Protein AF-A0A953QKR7-F1 (afdb_monomer_lite)

Radius of gyration: 23.31 Å; chains: 1; bounding box: 95×57×57 Å

Secondary structure (DSSP, 8-state):
-HHHHHHHHHHHHHHHHHTTS-PPPP--PPP-----B--HHHHHHHHTTS--HHHHHHHHHHIIIIIEE--HHHHTSTTT---PPPTTPPPPP--STTSHHHHHHHHHHHTT----HHHHHHHHHHHHH-TTT--TTHHHHHHHHHTTTT-GGG-SEEEEEEEEEGGG-EEETTEEE--EEEEEEEEPPPSSS--SSSEEEEEEEE---EEHHHHHHHHHHHHGGG-TTS-SS--SSHHHHHHHHHHHHHTT-SEEEEEEEEE--SSS-EEEEEEEEEETTEEEEEPPTT-B-STTTTSEE-TTSHHHHHHHHHHHHHHTT-----GGGB-SEEEEETTT---EE-GGG-TTS-HHHHHHHHHHHSHHHHTTTTTT-SS-SB-PPPTTSPPPB-HHHHSS-SSS-PPPPTT--EEE-----TTSSSPPPPEEE-HHHHHHHHHHHHHHPPTTS--HHHHHHHHS----

Structure (mmCIF, N/CA/C/O backbone):
data_AF-A0A953QKR7-F1
#
_entry.id   AF-A0A953QKR7-F1
#
loop_
_atom_site.group_PDB
_atom_site.id
_atom_site.type_symbol
_atom_site.label_atom_id
_atom_site.label_alt_id
_atom_site.label_comp_id
_atom_site.label_asym_id
_atom_site.label_entity_id
_atom_site.label_seq_id
_atom_site.pdbx_PDB_ins_code
_atom_site.Cartn_x
_atom_site.Cartn_y
_atom_site.Cartn_z
_atom_site.occupancy
_atom_site.B_iso_or_equiv
_atom_site.auth_seq_id
_atom_site.auth_comp_id
_atom_site.auth_asym_id
_atom_site.auth_atom_id
_atom_site.pdbx_PDB_model_num
ATOM 1 N N . MET A 1 1 ? -68.545 -4.342 -9.159 1.00 51.69 1 MET A N 1
ATOM 2 C CA . MET A 1 1 ? -67.654 -3.192 -8.859 1.00 51.69 1 MET A CA 1
ATOM 3 C C . MET A 1 1 ? -66.704 -3.392 -7.671 1.00 51.69 1 MET A C 1
ATOM 5 O O . MET A 1 1 ? -65.602 -2.875 -7.743 1.00 51.69 1 MET A O 1
ATOM 9 N N . ARG A 1 2 ? -67.043 -4.150 -6.612 1.00 44.84 2 ARG A N 1
ATOM 10 C CA . ARG A 1 2 ? -66.143 -4.339 -5.446 1.00 44.84 2 ARG A CA 1
ATOM 11 C C . ARG A 1 2 ? -64.956 -5.299 -5.656 1.00 44.84 2 ARG A C 1
ATOM 13 O O . ARG A 1 2 ? -63.953 -5.156 -4.975 1.00 44.84 2 ARG A O 1
ATOM 20 N N . ILE A 1 3 ? -65.028 -6.218 -6.621 1.00 49.59 3 ILE A N 1
ATOM 21 C CA . ILE A 1 3 ? -63.953 -7.199 -6.886 1.00 49.59 3 ILE A CA 1
ATOM 22 C C . ILE A 1 3 ? -62.787 -6.576 -7.681 1.00 49.59 3 ILE A C 1
ATOM 24 O O . ILE A 1 3 ? -61.635 -6.935 -7.470 1.00 49.59 3 ILE A O 1
ATOM 28 N N . PHE A 1 4 ? -63.055 -5.568 -8.518 1.00 45.16 4 PHE A N 1
ATOM 29 C CA . PHE A 1 4 ? -62.024 -4.906 -9.332 1.00 45.16 4 PHE A CA 1
ATOM 30 C C . PHE A 1 4 ? -61.055 -4.039 -8.506 1.00 45.16 4 PHE A C 1
ATOM 32 O O . PHE A 1 4 ? -59.880 -3.938 -8.843 1.00 45.16 4 PHE A O 1
ATOM 39 N N . PHE A 1 5 ? -61.514 -3.465 -7.389 1.00 45.94 5 PHE A N 1
ATOM 40 C CA . PHE A 1 5 ? -60.669 -2.639 -6.517 1.00 45.94 5 PHE A CA 1
ATOM 41 C C . PHE A 1 5 ? -59.712 -3.457 -5.639 1.00 45.94 5 PHE A C 1
ATOM 43 O O . PHE A 1 5 ? -58.612 -2.997 -5.346 1.00 45.94 5 PHE A O 1
ATOM 50 N N . VAL A 1 6 ? -60.084 -4.685 -5.264 1.00 51.34 6 VAL A N 1
ATOM 51 C CA . VAL A 1 6 ? -59.225 -5.558 -4.444 1.00 51.34 6 VAL A CA 1
ATOM 52 C C . VAL A 1 6 ? -58.061 -6.118 -5.268 1.00 51.34 6 VAL A C 1
ATOM 54 O O . VAL A 1 6 ? -56.939 -6.202 -4.774 1.00 51.34 6 VAL A O 1
ATOM 57 N N . VAL A 1 7 ? -58.291 -6.418 -6.551 1.00 53.34 7 VAL A N 1
ATOM 58 C CA . VAL A 1 7 ? -57.242 -6.915 -7.457 1.00 53.34 7 VAL A CA 1
ATOM 59 C C . VAL A 1 7 ? -56.231 -5.814 -7.808 1.00 53.34 7 VAL A C 1
ATOM 61 O O . VAL A 1 7 ? -55.032 -6.085 -7.834 1.00 53.34 7 VAL A O 1
ATOM 64 N N . LEU A 1 8 ? -56.670 -4.559 -7.982 1.00 48.16 8 LEU A N 1
ATOM 65 C CA . LEU A 1 8 ? -55.748 -3.439 -8.220 1.00 48.16 8 LEU A CA 1
ATOM 66 C C . LEU A 1 8 ? -54.900 -3.088 -6.983 1.00 48.16 8 LEU A C 1
ATOM 68 O O . LEU A 1 8 ? -53.720 -2.773 -7.123 1.00 48.16 8 LEU A O 1
ATOM 72 N N . ALA A 1 9 ? -55.471 -3.178 -5.777 1.00 48.22 9 ALA A N 1
ATOM 73 C CA . ALA A 1 9 ? -54.743 -2.902 -4.536 1.00 48.22 9 ALA A CA 1
ATOM 74 C C . ALA A 1 9 ? -53.672 -3.969 -4.232 1.00 48.22 9 ALA A C 1
ATOM 76 O O . ALA A 1 9 ? -52.574 -3.632 -3.790 1.00 48.22 9 ALA A O 1
ATOM 77 N N . LEU A 1 10 ? -53.948 -5.244 -4.534 1.00 45.34 10 LEU A N 1
ATOM 78 C CA . LEU A 1 10 ? -52.972 -6.330 -4.386 1.00 45.34 10 LEU A CA 1
ATOM 79 C C . LEU A 1 10 ? -51.870 -6.281 -5.456 1.00 45.34 10 LEU A C 1
ATOM 81 O O . LEU A 1 10 ? -50.712 -6.555 -5.145 1.00 45.34 10 LEU A O 1
ATOM 85 N N . ALA A 1 11 ? -52.185 -5.855 -6.684 1.00 46.41 11 ALA A N 1
ATOM 86 C CA . ALA A 1 11 ? -51.182 -5.645 -7.730 1.00 46.41 11 ALA A CA 1
ATOM 87 C C . ALA A 1 11 ? -50.251 -4.455 -7.419 1.00 46.41 11 ALA A C 1
ATOM 89 O O . ALA A 1 11 ? -49.042 -4.553 -7.619 1.00 46.41 11 ALA A O 1
ATOM 90 N N . ALA A 1 12 ? -50.778 -3.362 -6.854 1.00 45.50 12 ALA A N 1
ATOM 91 C CA . ALA A 1 12 ? -49.968 -2.216 -6.433 1.00 45.50 12 ALA A CA 1
ATOM 92 C C . ALA A 1 12 ? -49.053 -2.548 -5.236 1.00 45.50 12 ALA A C 1
ATOM 94 O O . ALA A 1 12 ? -47.900 -2.119 -5.208 1.00 45.50 12 ALA A O 1
ATOM 95 N N . ALA A 1 13 ? -49.521 -3.370 -4.288 1.00 43.06 13 ALA A N 1
ATOM 96 C CA . ALA A 1 13 ? -48.707 -3.851 -3.171 1.00 43.06 13 ALA A CA 1
ATOM 97 C C . ALA A 1 13 ? -47.619 -4.850 -3.613 1.00 43.06 13 ALA A C 1
ATOM 99 O O . ALA A 1 13 ? -46.514 -4.829 -3.073 1.00 43.06 13 ALA A O 1
ATOM 100 N N . ALA A 1 14 ? -47.884 -5.675 -4.632 1.00 40.94 14 ALA A N 1
ATOM 101 C CA . ALA A 1 14 ? -46.885 -6.575 -5.210 1.00 40.94 14 ALA A CA 1
ATOM 102 C C . ALA A 1 14 ? -45.805 -5.815 -6.005 1.00 40.94 14 ALA A C 1
ATOM 104 O O . ALA A 1 14 ? -44.626 -6.140 -5.898 1.00 40.94 14 ALA A O 1
ATOM 105 N N . ILE A 1 15 ? -46.169 -4.753 -6.733 1.00 42.50 15 ILE A N 1
ATOM 106 C CA . ILE A 1 15 ? -45.205 -3.912 -7.465 1.00 42.50 15 ILE A CA 1
ATOM 107 C C . ILE A 1 15 ? -44.369 -3.055 -6.495 1.00 42.50 15 ILE A C 1
ATOM 109 O O . ILE A 1 15 ? -43.158 -2.928 -6.678 1.00 42.50 15 ILE A O 1
ATOM 113 N N . ALA A 1 16 ? -44.966 -2.548 -5.410 1.00 38.84 16 ALA A N 1
ATOM 114 C CA . ALA A 1 16 ? -44.237 -1.837 -4.356 1.00 38.84 16 ALA A CA 1
ATOM 115 C C . ALA A 1 16 ? -43.330 -2.768 -3.522 1.00 38.84 16 ALA A C 1
ATOM 117 O O . ALA A 1 16 ? -42.232 -2.370 -3.137 1.00 38.84 16 ALA A O 1
ATOM 118 N N . GLY A 1 17 ? -43.747 -4.019 -3.289 1.00 32.34 17 GLY A N 1
ATOM 119 C CA . GLY A 1 17 ? -42.953 -5.034 -2.587 1.00 32.34 17 GLY A CA 1
ATOM 120 C C . GLY A 1 17 ? -41.766 -5.560 -3.401 1.00 32.34 17 GLY A C 1
ATOM 121 O O . GLY A 1 17 ? -40.717 -5.854 -2.832 1.00 32.34 17 GLY A O 1
ATOM 122 N N . VAL A 1 18 ? -41.887 -5.609 -4.733 1.00 35.78 18 VAL A N 1
ATOM 123 C CA . VAL A 1 18 ? -40.795 -6.020 -5.635 1.00 35.78 18 VAL A CA 1
ATOM 124 C C . VAL A 1 18 ? -39.787 -4.885 -5.874 1.00 35.78 18 VAL A C 1
ATOM 126 O O . VAL A 1 18 ? -38.605 -5.158 -6.054 1.00 35.78 18 VAL A O 1
ATOM 129 N N . MET A 1 19 ? -40.186 -3.612 -5.764 1.00 33.66 19 MET A N 1
ATOM 130 C CA . MET A 1 19 ? -39.244 -2.476 -5.796 1.00 33.66 19 MET A CA 1
ATOM 131 C C . MET A 1 19 ? -38.481 -2.245 -4.477 1.00 33.66 19 MET A C 1
ATOM 133 O O . MET A 1 19 ? -37.577 -1.409 -4.431 1.00 33.66 19 MET A O 1
ATOM 137 N N . TRP A 1 20 ? -38.790 -2.999 -3.416 1.00 32.94 20 TRP A N 1
ATOM 138 C CA . TRP A 1 20 ? -38.079 -2.949 -2.131 1.00 32.94 20 TRP A CA 1
ATOM 139 C C . TRP A 1 20 ? -37.210 -4.187 -1.860 1.00 32.94 20 TRP A C 1
ATOM 141 O O . TRP A 1 20 ? -36.801 -4.433 -0.727 1.00 32.94 20 TRP A O 1
ATOM 151 N N . MET A 1 21 ? -36.877 -4.962 -2.895 1.00 40.12 21 MET A N 1
ATOM 152 C CA . MET A 1 21 ? -35.859 -6.008 -2.812 1.00 40.12 21 MET A CA 1
ATOM 153 C C . MET A 1 21 ? -34.844 -5.834 -3.940 1.00 40.12 21 MET A C 1
ATOM 155 O O . MET A 1 21 ? -35.198 -5.711 -5.104 1.00 40.12 21 MET A O 1
ATOM 159 N N . ALA A 1 22 ? -33.570 -5.812 -3.544 1.00 33.41 22 ALA A N 1
ATOM 160 C CA . ALA A 1 22 ? -32.392 -5.531 -4.361 1.00 33.41 22 ALA A CA 1
ATOM 161 C C . ALA A 1 22 ? -32.224 -4.065 -4.808 1.00 33.41 22 ALA A C 1
ATOM 163 O O . ALA A 1 22 ? -32.032 -3.768 -5.984 1.00 33.41 22 ALA A O 1
ATOM 164 N N . ARG A 1 23 ? -32.072 -3.145 -3.839 1.00 30.03 23 ARG A N 1
ATOM 165 C CA . ARG A 1 23 ? -30.965 -2.189 -4.028 1.00 30.03 23 ARG A CA 1
ATOM 166 C C . ARG A 1 23 ? -29.711 -3.051 -4.190 1.00 30.03 23 ARG A C 1
ATOM 168 O O . ARG A 1 23 ? -29.494 -3.891 -3.308 1.00 30.03 23 ARG A O 1
ATOM 175 N N . PRO A 1 24 ? -28.916 -2.913 -5.266 1.00 27.77 24 PRO A N 1
ATOM 176 C CA . PRO A 1 24 ? -27.602 -3.523 -5.270 1.00 27.77 24 PRO A CA 1
ATOM 177 C C . PRO A 1 24 ? -26.937 -3.047 -3.984 1.00 27.77 24 PRO A C 1
ATOM 179 O O . PRO A 1 24 ? -26.837 -1.842 -3.739 1.00 27.77 24 PRO A O 1
ATOM 182 N N . ARG A 1 25 ? -26.585 -3.990 -3.100 1.00 31.00 25 ARG A N 1
ATOM 183 C CA . ARG A 1 25 ? -25.637 -3.663 -2.039 1.00 31.00 25 ARG A CA 1
ATOM 184 C C . ARG A 1 25 ? -24.468 -3.022 -2.785 1.00 31.00 25 ARG A C 1
ATOM 186 O O . ARG A 1 25 ? -24.055 -3.628 -3.781 1.00 31.00 25 ARG A O 1
ATOM 193 N N . PRO A 1 26 ? -23.993 -1.825 -2.391 1.00 29.59 26 PRO A N 1
ATOM 194 C CA . PRO A 1 26 ? -22.745 -1.335 -2.943 1.00 29.59 26 PRO A CA 1
ATOM 195 C C . PRO A 1 26 ? -21.786 -2.511 -2.844 1.00 29.59 26 PRO A C 1
ATOM 197 O O . PRO A 1 26 ? -21.700 -3.151 -1.789 1.00 29.59 26 PRO A O 1
ATOM 200 N N . SER A 1 27 ? -21.205 -2.909 -3.972 1.00 32.22 27 SER A N 1
ATOM 201 C CA . SER A 1 27 ? -20.118 -3.863 -3.931 1.00 32.22 27 SER A CA 1
ATOM 202 C C . SER A 1 27 ? -19.060 -3.166 -3.095 1.00 32.22 27 SER A C 1
ATOM 204 O O . SER A 1 27 ? -18.390 -2.274 -3.605 1.00 32.22 27 SER A O 1
ATOM 206 N N . PHE A 1 28 ? -18.990 -3.496 -1.805 1.00 37.06 28 PHE A N 1
ATOM 207 C CA . PHE A 1 28 ? -17.909 -3.079 -0.931 1.00 37.06 28 PHE A CA 1
ATOM 208 C C . PHE A 1 28 ? -16.676 -3.791 -1.472 1.00 37.06 28 PHE A C 1
ATOM 210 O O . PHE A 1 28 ? -16.323 -4.894 -1.051 1.00 37.06 28 PHE A O 1
ATOM 217 N N . GLY A 1 29 ? -16.118 -3.209 -2.532 1.00 32.16 29 GLY A N 1
ATOM 218 C CA . GLY A 1 29 ? -14.827 -3.575 -3.054 1.00 32.16 29 GLY A CA 1
ATOM 219 C C . GLY A 1 29 ? -13.833 -3.366 -1.924 1.00 32.16 29 GLY A C 1
ATOM 220 O O . GLY A 1 29 ? -14.013 -2.485 -1.088 1.00 32.16 29 GLY A O 1
ATOM 221 N N . PRO A 1 30 ? -12.816 -4.209 -1.812 1.00 38.25 30 PRO A N 1
ATOM 222 C CA . PRO A 1 30 ? -11.883 -4.057 -0.722 1.00 38.25 30 PRO A CA 1
ATOM 223 C C . PRO A 1 30 ? -11.092 -2.760 -0.917 1.00 38.25 30 PRO A C 1
ATOM 225 O O . PRO A 1 30 ? -10.479 -2.554 -1.969 1.00 38.25 30 PRO A O 1
ATOM 228 N N . HIS A 1 31 ? -11.192 -1.881 0.082 1.00 45.19 31 HIS A N 1
ATOM 229 C CA . HIS A 1 31 ? -10.749 -0.503 -0.029 1.00 45.19 31 HIS A CA 1
ATOM 230 C C . HIS A 1 31 ? -9.358 -0.252 0.567 1.00 45.19 31 HIS A C 1
ATOM 232 O O . HIS A 1 31 ? -8.997 -0.852 1.568 1.00 45.19 31 HIS A O 1
ATOM 238 N N . PHE A 1 32 ? -8.627 0.732 0.038 1.00 40.94 32 PHE A N 1
ATOM 239 C CA . PHE A 1 32 ? -7.340 1.244 0.516 1.00 40.94 32 PHE A CA 1
ATOM 240 C C . PHE A 1 32 ? -7.503 2.108 1.771 1.00 40.94 32 PHE A C 1
ATOM 242 O O . PHE A 1 32 ? -7.879 3.270 1.684 1.00 40.94 32 PHE A O 1
ATOM 249 N N . LEU A 1 33 ? -7.294 1.526 2.945 1.00 55.22 33 LEU A N 1
ATOM 250 C CA . LEU A 1 33 ? -7.474 2.127 4.265 1.00 55.22 33 LEU A CA 1
ATOM 251 C C . LEU A 1 33 ? -6.110 2.545 4.814 1.00 55.22 33 LEU A C 1
ATOM 253 O O . LEU A 1 33 ? -5.248 1.696 5.068 1.00 55.22 33 LEU A O 1
ATOM 257 N N . ASN A 1 34 ? -5.936 3.830 5.091 1.00 54.72 34 ASN A N 1
ATOM 258 C CA . ASN A 1 34 ? -4.813 4.308 5.885 1.00 54.72 34 ASN A CA 1
ATOM 259 C C . ASN A 1 34 ? -5.296 4.560 7.304 1.00 54.72 34 ASN A C 1
ATOM 261 O O . ASN A 1 34 ? -6.230 5.323 7.558 1.00 54.72 34 ASN A O 1
ATOM 265 N N . ARG A 1 35 ? -4.675 3.846 8.235 1.00 69.56 35 ARG A N 1
ATOM 266 C CA . ARG A 1 35 ? -5.025 3.826 9.649 1.00 69.56 35 ARG A CA 1
ATOM 267 C C . ARG A 1 35 ? -3.705 3.883 10.382 1.00 69.56 35 ARG A C 1
ATOM 269 O O . ARG A 1 35 ? -2.834 3.083 10.081 1.00 69.56 35 ARG A O 1
ATOM 276 N N . ALA A 1 36 ? -3.524 4.842 11.269 1.00 57.56 36 ALA A N 1
ATOM 277 C CA . ALA A 1 36 ? -2.177 5.155 11.748 1.00 57.56 36 ALA A CA 1
ATOM 278 C C . ALA A 1 36 ? -2.116 5.564 13.207 1.00 57.56 36 ALA A C 1
ATOM 280 O O . ALA A 1 36 ? -1.048 5.539 13.813 1.00 57.56 36 ALA A O 1
ATOM 281 N N . THR A 1 37 ? -3.263 5.951 13.759 1.00 58.91 37 THR A N 1
ATOM 282 C CA . THR A 1 37 ? -3.345 6.415 15.127 1.00 58.91 37 THR A CA 1
ATOM 283 C C . THR A 1 37 ? -3.514 5.227 16.057 1.00 58.91 37 THR A C 1
ATOM 285 O O . THR A 1 37 ? -4.364 4.355 15.862 1.00 58.91 37 THR A O 1
ATOM 288 N N . VAL A 1 38 ? -2.696 5.221 17.099 1.00 54.09 38 VAL A N 1
ATOM 289 C CA . VAL A 1 38 ? -2.944 4.470 18.324 1.00 54.09 38 VAL A CA 1
ATOM 290 C C . VAL A 1 38 ? -3.056 5.536 19.410 1.00 54.09 38 VAL A C 1
ATOM 292 O O . VAL A 1 38 ? -2.034 5.975 19.933 1.00 54.09 38 VAL A O 1
ATOM 295 N N . PRO A 1 39 ? -4.260 6.056 19.705 1.00 50.94 39 PRO A N 1
ATOM 296 C CA . PRO A 1 39 ? -4.404 7.068 20.737 1.00 50.94 39 PRO A CA 1
ATOM 297 C C . PRO A 1 39 ? -3.933 6.486 22.077 1.00 50.94 39 PRO A C 1
ATOM 299 O O . PRO A 1 39 ? -4.443 5.432 22.487 1.00 50.94 39 PRO A O 1
ATOM 302 N N . PRO A 1 40 ? -3.023 7.161 22.801 1.00 43.16 40 PRO A N 1
ATOM 303 C CA . PRO A 1 40 ? -2.523 6.691 24.095 1.00 43.16 40 PRO A CA 1
ATOM 304 C C . PRO A 1 40 ? -3.644 6.380 25.105 1.00 43.16 40 PRO A C 1
ATOM 306 O O . PRO A 1 40 ? -3.513 5.484 25.936 1.00 43.16 40 PRO A O 1
ATOM 309 N N . GLY A 1 41 ? -4.785 7.074 25.004 1.00 47.75 41 GLY A N 1
ATOM 310 C CA . GLY A 1 41 ? -5.951 6.874 25.868 1.00 47.75 41 GLY A CA 1
ATOM 311 C C . GLY A 1 41 ? -6.772 5.607 25.592 1.00 47.75 41 GLY A C 1
ATOM 312 O O . GLY A 1 41 ? -7.470 5.152 26.494 1.00 47.75 41 GLY A O 1
ATOM 313 N N . ARG A 1 42 ? -6.695 4.995 24.397 1.00 52.25 42 ARG A N 1
ATOM 314 C CA . ARG A 1 42 ? -7.520 3.819 24.029 1.00 52.25 42 ARG A CA 1
ATOM 315 C C . ARG A 1 42 ? -6.782 2.486 23.994 1.00 52.25 42 ARG A C 1
ATOM 317 O O . ARG A 1 42 ? -7.451 1.460 24.125 1.00 52.25 42 ARG A O 1
ATOM 324 N N . LEU A 1 43 ? -5.444 2.470 23.965 1.00 53.00 43 LEU A N 1
ATOM 325 C CA . LEU A 1 43 ? -4.693 1.283 24.414 1.00 53.00 43 LEU A CA 1
ATOM 326 C C . LEU A 1 43 ? -5.149 0.855 25.815 1.00 53.00 43 LEU A C 1
ATOM 328 O O . LEU A 1 43 ? -5.242 -0.335 26.096 1.00 53.00 43 LEU A O 1
ATOM 332 N N . ARG A 1 44 ? -5.553 1.822 26.654 1.00 50.84 44 ARG A N 1
ATOM 333 C CA . ARG A 1 44 ? -6.142 1.569 27.974 1.00 50.84 44 ARG A CA 1
ATOM 334 C C . ARG A 1 44 ? -7.397 0.696 27.936 1.00 50.84 44 ARG A C 1
ATOM 336 O O . ARG A 1 44 ? -7.564 -0.136 28.819 1.00 50.84 44 ARG A O 1
ATOM 343 N N . PHE A 1 45 ? -8.248 0.846 26.917 1.00 52.38 45 PHE A N 1
ATOM 344 C CA . PHE A 1 45 ? -9.507 0.099 26.811 1.00 52.38 45 PHE A CA 1
ATOM 345 C C . PHE A 1 45 ? -9.301 -1.359 26.382 1.00 52.38 45 PHE A C 1
ATOM 347 O O . PHE A 1 45 ? -10.053 -2.229 26.809 1.00 52.38 45 PHE A O 1
ATOM 354 N N . LEU A 1 46 ? -8.292 -1.634 25.549 1.00 57.91 46 LEU A N 1
ATOM 355 C CA . LEU A 1 46 ? -8.026 -2.989 25.047 1.00 57.91 46 LEU A CA 1
ATOM 356 C C . LEU A 1 46 ? -6.982 -3.749 25.870 1.00 57.91 46 LEU A C 1
ATOM 358 O O . LEU A 1 46 ? -7.107 -4.960 26.018 1.00 57.91 46 LEU A O 1
ATOM 362 N N . PHE A 1 47 ? -5.973 -3.057 26.405 1.00 62.53 47 PHE A N 1
ATOM 363 C CA . PHE A 1 47 ? -4.774 -3.676 26.983 1.00 62.53 47 PHE A CA 1
ATOM 364 C C . PHE A 1 47 ? -4.372 -3.104 28.352 1.00 62.53 47 PHE A C 1
ATOM 366 O O . PHE A 1 47 ? -3.222 -3.220 28.755 1.00 62.53 47 PHE A O 1
ATOM 373 N N . GLN A 1 48 ? -5.307 -2.497 29.097 1.00 54.75 48 GLN A N 1
ATOM 374 C CA . GLN A 1 48 ? -5.082 -2.096 30.499 1.00 54.75 48 GLN A CA 1
ATOM 375 C C . GLN A 1 48 ? -3.839 -1.204 30.702 1.00 54.75 48 GLN A C 1
ATOM 377 O O . GLN A 1 48 ? -3.039 -1.394 31.608 1.00 54.75 48 GLN A O 1
ATOM 382 N N . GLU A 1 49 ? -3.716 -0.192 29.845 1.00 57.78 49 GLU A N 1
ATOM 383 C CA . GLU A 1 49 ? -2.752 0.919 29.913 1.00 57.78 49 GLU A CA 1
ATOM 384 C C . GLU A 1 49 ? -1.346 0.684 29.363 1.00 57.78 49 GLU A C 1
ATOM 386 O O . GLU A 1 49 ? -0.610 1.661 29.218 1.00 57.78 49 GLU A O 1
ATOM 391 N N . LYS A 1 50 ? -0.996 -0.536 28.942 1.00 70.88 50 LYS A N 1
ATOM 392 C CA . LYS A 1 50 ? 0.269 -0.787 28.238 1.00 70.88 50 LYS A CA 1
ATOM 393 C C . LYS A 1 50 ? 0.095 -1.663 27.001 1.00 70.88 50 LYS A C 1
ATOM 395 O O . LYS A 1 50 ? -0.837 -2.452 26.905 1.00 70.88 50 LYS A O 1
ATOM 400 N N . THR A 1 51 ? 1.001 -1.510 26.040 1.00 77.75 51 THR A N 1
ATOM 401 C CA . THR A 1 51 ? 1.183 -2.480 24.953 1.00 77.75 51 THR A CA 1
ATOM 402 C C . THR A 1 51 ? 1.456 -3.865 25.566 1.00 77.75 51 THR A C 1
ATOM 404 O O . THR A 1 51 ? 2.209 -3.917 26.540 1.00 77.75 51 THR A O 1
ATOM 407 N N . PRO A 1 52 ? 0.871 -4.967 25.047 1.00 86.50 52 PRO A N 1
ATOM 408 C CA . PRO A 1 52 ? 1.220 -6.317 25.493 1.00 86.50 52 PRO A CA 1
ATOM 409 C C . PRO A 1 52 ? 2.730 -6.544 25.420 1.00 86.50 52 PRO A C 1
ATOM 411 O O . PRO A 1 52 ? 3.352 -6.122 24.445 1.00 86.50 52 PRO A O 1
ATOM 414 N N . ASP A 1 53 ? 3.310 -7.198 26.426 1.00 86.62 53 ASP A N 1
ATOM 415 C CA . ASP A 1 53 ? 4.766 -7.369 26.514 1.00 86.62 53 ASP A CA 1
ATOM 416 C C . ASP A 1 53 ? 5.291 -8.157 25.298 1.00 86.62 53 ASP A C 1
ATOM 418 O O . ASP A 1 53 ? 6.296 -7.779 24.706 1.00 86.62 53 ASP A O 1
ATOM 422 N N . GLU A 1 54 ? 4.528 -9.141 24.804 1.00 87.75 54 GLU A N 1
ATOM 423 C CA . GLU A 1 54 ? 4.872 -9.893 23.589 1.00 87.75 54 GLU A CA 1
ATOM 424 C C . GLU A 1 54 ? 4.945 -8.998 22.348 1.00 87.75 54 GLU A C 1
ATOM 426 O O . GLU A 1 54 ? 5.785 -9.196 21.476 1.00 87.75 54 GLU A O 1
ATOM 431 N N . VAL A 1 55 ? 4.069 -7.994 22.264 1.00 89.06 55 VAL A N 1
ATOM 432 C CA . VAL A 1 55 ? 4.091 -7.026 21.165 1.00 89.06 55 VAL A CA 1
ATOM 433 C C . VAL A 1 55 ? 5.255 -6.064 21.349 1.00 89.06 55 VAL A C 1
ATOM 435 O O . VAL A 1 55 ? 5.959 -5.793 20.381 1.00 89.06 55 VAL A O 1
ATOM 438 N N . ALA A 1 56 ? 5.453 -5.548 22.563 1.00 85.69 56 ALA A N 1
ATOM 439 C CA . ALA A 1 56 ? 6.472 -4.555 22.872 1.00 85.69 56 ALA A CA 1
ATOM 440 C C . ALA A 1 56 ? 7.900 -5.086 22.666 1.00 85.69 56 ALA A C 1
ATOM 442 O O . ALA A 1 56 ? 8.738 -4.360 22.129 1.00 85.69 56 ALA A O 1
ATOM 443 N N . ASP A 1 57 ? 8.151 -6.337 23.051 1.00 88.19 57 ASP A N 1
ATOM 444 C CA . ASP A 1 57 ? 9.476 -6.959 23.001 1.00 88.19 57 ASP A CA 1
ATOM 445 C C . ASP A 1 57 ? 9.860 -7.404 21.579 1.00 88.19 57 ASP A C 1
ATOM 447 O O . ASP A 1 57 ? 11.033 -7.365 21.207 1.00 88.19 57 ASP A O 1
ATOM 451 N N . ASP A 1 58 ? 8.875 -7.779 20.757 1.00 90.75 58 ASP A N 1
ATOM 452 C CA . ASP A 1 58 ? 9.089 -8.378 19.432 1.00 90.75 58 ASP A CA 1
ATOM 453 C C . ASP A 1 58 ? 8.735 -7.431 18.266 1.00 90.75 58 ASP A C 1
ATOM 455 O O . ASP A 1 58 ? 8.891 -7.775 17.095 1.00 90.75 58 ASP A O 1
ATOM 459 N N . HIS A 1 59 ? 8.267 -6.205 18.541 1.00 91.25 59 HIS A N 1
ATOM 460 C CA . HIS A 1 59 ? 7.695 -5.329 17.511 1.00 91.25 59 HIS A CA 1
ATOM 461 C C . HIS A 1 59 ? 8.606 -5.096 16.301 1.00 91.25 59 HIS A C 1
ATOM 463 O O . HIS A 1 59 ? 8.134 -5.143 15.159 1.00 91.25 59 HIS A O 1
ATOM 469 N N . ALA A 1 60 ? 9.895 -4.847 16.530 1.00 90.75 60 ALA A N 1
ATOM 470 C CA . ALA A 1 60 ? 10.838 -4.573 15.452 1.00 90.75 60 ALA A CA 1
ATOM 471 C C . ALA A 1 60 ? 11.030 -5.795 14.539 1.00 90.75 60 ALA A C 1
ATOM 473 O O . ALA A 1 60 ? 10.905 -5.674 13.318 1.00 90.75 60 ALA A O 1
ATOM 474 N N . ALA A 1 61 ? 11.267 -6.972 15.126 1.00 92.94 61 ALA A N 1
ATOM 475 C CA . ALA A 1 61 ? 11.453 -8.210 14.377 1.00 92.94 61 ALA A CA 1
ATOM 476 C C . ALA A 1 61 ? 10.157 -8.635 13.675 1.00 92.94 61 ALA A C 1
ATOM 478 O O . ALA A 1 61 ? 10.173 -8.875 12.468 1.00 92.94 61 ALA A O 1
ATOM 479 N N . PHE A 1 62 ? 9.021 -8.608 14.377 1.00 94.94 62 PHE A N 1
ATOM 480 C CA . PHE A 1 62 ? 7.716 -8.909 13.793 1.00 94.94 62 PHE A CA 1
ATOM 481 C C . PHE A 1 62 ? 7.395 -7.989 12.610 1.00 94.94 62 PHE A C 1
ATOM 483 O O . PHE A 1 62 ? 6.921 -8.437 11.567 1.00 94.94 62 PHE A O 1
ATOM 490 N N . SER A 1 63 ? 7.692 -6.693 12.720 1.00 93.94 63 SER A N 1
ATOM 491 C CA . SER A 1 63 ? 7.447 -5.750 11.628 1.00 93.94 63 SER A CA 1
ATOM 492 C C . SER A 1 63 ? 8.281 -6.063 10.387 1.00 93.94 63 SER A C 1
ATOM 494 O O . SER A 1 63 ? 7.720 -6.099 9.292 1.00 93.94 63 SER A O 1
ATOM 496 N N . GLU A 1 64 ? 9.576 -6.349 10.550 1.00 93.94 64 GLU A N 1
ATOM 497 C CA . GLU A 1 64 ? 10.482 -6.702 9.444 1.00 93.94 64 GLU A CA 1
ATOM 498 C C . GLU A 1 64 ? 10.218 -8.089 8.851 1.00 93.94 64 GLU A C 1
ATOM 500 O O . GLU A 1 64 ? 10.465 -8.311 7.667 1.00 93.94 64 GLU A O 1
ATOM 505 N N . ASN A 1 65 ? 9.733 -9.033 9.655 1.00 95.25 65 ASN A N 1
ATOM 506 C CA . ASN A 1 65 ? 9.548 -10.417 9.229 1.00 95.25 65 ASN A CA 1
ATOM 507 C C . ASN A 1 65 ? 8.119 -10.712 8.756 1.00 95.25 65 ASN A C 1
ATOM 509 O O . ASN A 1 65 ? 7.923 -11.692 8.039 1.00 95.25 65 ASN A O 1
ATOM 513 N N . VAL A 1 66 ? 7.126 -9.903 9.141 1.00 96.56 66 VAL A N 1
ATOM 514 C CA . VAL A 1 66 ? 5.703 -10.212 8.917 1.00 96.56 66 VAL A CA 1
ATOM 515 C C . VAL A 1 66 ? 4.947 -9.091 8.209 1.00 96.56 66 VAL A C 1
ATOM 517 O O . VAL A 1 66 ? 4.097 -9.381 7.368 1.00 96.56 66 VAL A O 1
ATOM 520 N N . LEU A 1 67 ? 5.197 -7.821 8.545 1.00 96.62 67 LEU A N 1
ATOM 521 C CA . LEU A 1 67 ? 4.340 -6.702 8.120 1.00 96.62 67 LEU A CA 1
ATOM 522 C C . LEU A 1 67 ? 4.895 -5.929 6.920 1.00 96.62 67 LEU A C 1
ATOM 524 O O . LEU A 1 67 ? 4.152 -5.605 5.990 1.00 96.62 67 LEU A O 1
ATOM 528 N N . MET A 1 68 ? 6.187 -5.614 6.959 1.00 96.31 68 MET A N 1
ATOM 529 C CA . MET A 1 68 ? 6.916 -4.809 5.984 1.00 96.31 68 MET A CA 1
ATOM 530 C C . MET A 1 68 ? 8.268 -5.476 5.721 1.00 96.31 68 MET A C 1
ATOM 532 O O . MET A 1 68 ? 9.291 -5.098 6.286 1.00 96.31 68 MET A O 1
ATOM 536 N N . ILE A 1 69 ? 8.262 -6.502 4.876 1.00 97.88 69 ILE A N 1
ATOM 537 C CA . ILE A 1 69 ? 9.425 -7.356 4.646 1.00 97.88 69 ILE A CA 1
ATOM 538 C C . ILE A 1 69 ? 10.394 -6.655 3.700 1.00 97.88 69 ILE A C 1
ATOM 540 O O . ILE A 1 69 ? 10.161 -6.592 2.491 1.00 97.88 69 ILE A O 1
ATOM 544 N N . ARG A 1 70 ? 11.489 -6.139 4.267 1.00 96.00 70 ARG A N 1
ATOM 545 C CA . ARG A 1 70 ? 12.584 -5.442 3.561 1.00 96.00 70 ARG A CA 1
ATOM 546 C C . ARG A 1 70 ? 13.931 -6.144 3.709 1.00 96.00 70 ARG A C 1
ATOM 548 O O . ARG A 1 70 ? 14.976 -5.560 3.418 1.00 96.00 70 ARG A O 1
ATOM 555 N N . ARG A 1 71 ? 13.933 -7.358 4.256 1.00 94.69 71 ARG A N 1
ATOM 556 C CA . ARG A 1 71 ? 15.147 -8.134 4.513 1.00 94.69 71 ARG A CA 1
ATOM 557 C C . ARG A 1 71 ? 15.932 -8.342 3.219 1.00 94.69 71 ARG A C 1
ATOM 559 O O . ARG A 1 71 ? 15.341 -8.642 2.184 1.00 94.69 71 ARG A O 1
ATOM 566 N N . LEU A 1 72 ? 17.253 -8.191 3.278 1.00 94.06 72 LEU A N 1
ATOM 567 C CA . LEU A 1 72 ? 18.123 -8.291 2.098 1.00 94.06 72 LEU A CA 1
ATOM 568 C C . LEU A 1 72 ? 18.092 -9.680 1.459 1.00 94.06 72 LEU A C 1
ATOM 570 O O . LEU A 1 72 ? 18.105 -9.789 0.238 1.00 94.06 72 LEU A O 1
ATOM 574 N N . ASP A 1 73 ? 17.970 -10.721 2.281 1.00 94.19 73 ASP A N 1
ATOM 575 C CA . ASP A 1 73 ? 17.801 -12.105 1.833 1.00 94.19 73 ASP A CA 1
ATOM 576 C C . ASP A 1 73 ? 16.479 -12.353 1.090 1.00 94.19 73 ASP A C 1
ATOM 578 O O . ASP A 1 73 ? 16.332 -13.410 0.493 1.00 94.19 73 ASP A O 1
ATOM 582 N N . VAL A 1 74 ? 15.549 -11.390 1.086 1.00 95.75 74 VAL A N 1
ATOM 583 C CA . VAL A 1 74 ? 14.330 -11.388 0.267 1.00 95.75 74 VAL A CA 1
ATOM 584 C C . VAL A 1 74 ? 14.452 -10.381 -0.866 1.00 95.75 74 VAL A C 1
ATOM 586 O O . VAL A 1 74 ? 14.341 -10.749 -2.027 1.00 95.75 74 VAL A O 1
ATOM 589 N N . VAL A 1 75 ? 14.673 -9.098 -0.558 1.00 94.44 75 VAL A N 1
ATOM 590 C CA . VAL A 1 75 ? 14.580 -8.032 -1.567 1.00 94.44 75 VAL A CA 1
ATOM 591 C C . VAL A 1 75 ? 15.729 -8.041 -2.566 1.00 94.44 75 VAL A C 1
ATOM 593 O O . VAL A 1 75 ? 15.615 -7.375 -3.583 1.00 94.44 75 VAL A O 1
ATOM 596 N N . GLU A 1 76 ? 16.810 -8.778 -2.306 1.00 92.50 76 GLU A N 1
ATOM 597 C CA . GLU A 1 76 ? 17.898 -9.026 -3.266 1.00 92.50 76 GLU A CA 1
ATOM 598 C C . GLU A 1 76 ? 17.966 -10.494 -3.711 1.00 92.50 76 GLU A C 1
ATOM 600 O O . GLU A 1 76 ? 18.904 -10.891 -4.403 1.00 92.50 76 GLU A O 1
ATOM 605 N N . HIS A 1 77 ? 16.989 -11.313 -3.310 1.00 93.81 77 HIS A N 1
ATOM 606 C CA . HIS A 1 77 ? 16.937 -12.718 -3.681 1.00 93.81 77 HIS A CA 1
ATOM 607 C C . HIS A 1 77 ? 16.573 -12.868 -5.165 1.00 93.81 77 HIS A C 1
ATOM 609 O O . HIS A 1 77 ? 15.613 -12.230 -5.596 1.00 93.81 77 HIS A O 1
ATOM 615 N N . PRO A 1 78 ? 17.218 -13.768 -5.932 1.00 91.75 78 PRO A N 1
ATOM 616 C CA . PRO A 1 78 ? 16.898 -13.985 -7.348 1.00 91.75 78 PRO A CA 1
ATOM 617 C C . PRO A 1 78 ? 15.435 -14.363 -7.616 1.00 91.75 78 PRO A C 1
ATOM 619 O O . PRO A 1 78 ? 14.884 -14.022 -8.658 1.00 91.75 78 PRO A O 1
ATOM 622 N N . ASP A 1 79 ? 14.780 -15.036 -6.661 1.00 94.31 79 ASP A N 1
ATOM 623 C CA . ASP A 1 79 ? 13.343 -15.336 -6.762 1.00 94.31 79 ASP A CA 1
ATOM 624 C C . ASP A 1 79 ? 12.462 -14.071 -6.692 1.00 94.31 79 ASP A C 1
ATOM 626 O O . ASP A 1 79 ? 11.338 -14.113 -7.175 1.00 94.31 79 ASP A O 1
ATOM 630 N N . PHE A 1 80 ? 12.934 -12.953 -6.131 1.00 94.62 80 PHE A N 1
ATOM 631 C CA . PHE A 1 80 ? 12.143 -11.742 -5.855 1.00 94.62 80 PHE A CA 1
ATOM 632 C C . PHE A 1 80 ? 12.610 -10.497 -6.626 1.00 94.62 80 PHE A C 1
ATOM 634 O O . PHE A 1 80 ? 11.793 -9.629 -6.942 1.00 94.62 80 PHE A O 1
ATOM 641 N N . ASP A 1 81 ? 13.902 -10.391 -6.931 1.00 87.19 81 ASP A N 1
ATOM 642 C CA . ASP A 1 81 ? 14.512 -9.236 -7.587 1.00 87.19 81 ASP A CA 1
ATOM 643 C C . ASP A 1 81 ? 15.601 -9.689 -8.571 1.00 87.19 81 ASP A C 1
ATOM 645 O O . ASP A 1 81 ? 16.379 -10.596 -8.285 1.00 87.19 81 ASP A O 1
ATOM 649 N N . SER A 1 82 ? 15.699 -9.028 -9.726 1.00 70.81 82 SER A N 1
ATOM 650 C CA . SER A 1 82 ? 16.806 -9.225 -10.684 1.00 70.81 82 SER A CA 1
ATOM 651 C C . SER A 1 82 ? 18.126 -8.629 -10.197 1.00 70.81 82 SER A C 1
ATOM 653 O O . SER A 1 82 ? 19.184 -8.864 -10.786 1.00 70.81 82 SER A O 1
ATOM 655 N N . GLY A 1 83 ? 18.065 -7.822 -9.136 1.00 66.94 83 GLY A N 1
ATOM 656 C CA . GLY A 1 83 ? 19.180 -7.041 -8.637 1.00 66.94 83 GLY A CA 1
ATOM 657 C C . GLY A 1 83 ? 19.476 -5.819 -9.509 1.00 66.94 83 GLY A C 1
ATOM 658 O O . GLY A 1 83 ? 19.003 -5.655 -10.632 1.00 66.94 83 GLY A O 1
ATOM 659 N N . LEU A 1 84 ? 20.289 -4.918 -8.962 1.00 66.00 84 LEU A N 1
ATOM 660 C CA . LEU A 1 84 ? 20.773 -3.736 -9.676 1.00 66.00 84 LEU A CA 1
ATOM 661 C C . LEU A 1 84 ? 21.834 -4.145 -10.712 1.00 66.00 84 LEU A C 1
ATOM 663 O O . LEU A 1 84 ? 22.722 -4.914 -10.353 1.00 66.00 84 LEU A O 1
ATOM 667 N N . PRO A 1 85 ? 21.862 -3.633 -11.949 1.00 66.00 85 PRO A N 1
ATOM 668 C CA . PRO A 1 85 ? 23.044 -3.816 -12.783 1.00 66.00 85 PRO A CA 1
ATOM 669 C C . PRO A 1 85 ? 24.279 -3.230 -12.073 1.00 66.00 85 PRO A C 1
ATOM 671 O O . PRO A 1 85 ? 24.175 -2.281 -11.288 1.00 66.00 85 PRO A O 1
ATOM 674 N N . ALA A 1 86 ? 25.461 -3.796 -12.331 1.00 60.88 86 ALA A N 1
ATOM 675 C CA . ALA A 1 86 ? 26.707 -3.089 -12.027 1.00 60.88 86 ALA A CA 1
ATOM 676 C C . ALA A 1 86 ? 26.713 -1.747 -12.785 1.00 60.88 86 ALA A C 1
ATOM 678 O O . ALA A 1 86 ? 26.015 -1.618 -13.791 1.00 60.88 86 ALA A O 1
ATOM 679 N N . ALA A 1 87 ? 27.466 -0.744 -12.327 1.00 57.03 87 ALA A N 1
ATOM 680 C CA . ALA A 1 87 ? 27.526 0.547 -13.018 1.00 57.03 87 ALA A CA 1
ATOM 681 C C . ALA A 1 87 ? 27.868 0.347 -14.512 1.00 57.03 87 ALA A C 1
ATOM 683 O O . ALA A 1 87 ? 28.911 -0.216 -14.835 1.00 57.03 87 ALA A O 1
ATOM 684 N N . GLY A 1 88 ? 26.961 0.755 -15.410 1.00 56.72 88 GLY A N 1
ATOM 685 C CA . GLY A 1 88 ? 27.091 0.565 -16.864 1.00 56.72 88 GLY A CA 1
ATOM 686 C C . GLY A 1 88 ? 26.737 -0.834 -17.402 1.00 56.72 88 GLY A C 1
ATOM 687 O O . GLY A 1 88 ? 26.945 -1.094 -18.583 1.00 56.72 88 GLY A O 1
ATOM 688 N N . GLY A 1 89 ? 26.222 -1.739 -16.566 1.00 64.19 89 GLY A N 1
ATOM 689 C CA . GLY A 1 89 ? 25.812 -3.092 -16.946 1.00 64.19 89 GLY A CA 1
ATOM 690 C C . GLY A 1 89 ? 24.370 -3.184 -17.455 1.00 64.19 89 GLY A C 1
ATOM 691 O O . GLY A 1 89 ? 23.524 -2.345 -17.151 1.00 64.19 89 GLY A O 1
ATOM 692 N N . THR A 1 90 ? 24.072 -4.245 -18.206 1.00 71.38 90 THR A N 1
ATOM 693 C CA . THR A 1 90 ? 22.705 -4.580 -18.628 1.00 71.38 90 THR A CA 1
ATOM 694 C C . THR A 1 90 ? 21.874 -5.073 -17.447 1.00 71.38 90 THR A C 1
ATOM 696 O O . THR A 1 90 ? 22.385 -5.814 -16.605 1.00 71.38 90 THR A O 1
ATOM 699 N N . ILE A 1 91 ? 20.587 -4.723 -17.415 1.00 74.94 91 ILE A N 1
ATOM 700 C CA . ILE A 1 91 ? 19.636 -5.228 -16.415 1.00 74.94 91 ILE A CA 1
ATOM 701 C C . ILE A 1 91 ? 19.511 -6.753 -16.582 1.00 74.94 91 ILE A C 1
ATOM 703 O O . ILE A 1 91 ? 19.152 -7.203 -17.677 1.00 74.94 91 ILE A O 1
ATOM 707 N N . PRO A 1 92 ? 19.831 -7.556 -15.551 1.00 76.62 92 PRO A N 1
ATOM 708 C CA . PRO A 1 92 ? 19.629 -8.999 -15.602 1.00 76.62 92 PRO A CA 1
ATOM 709 C C . PRO A 1 92 ? 18.138 -9.333 -15.763 1.00 76.62 92 PRO A C 1
ATOM 711 O O . PRO A 1 92 ? 17.308 -8.610 -15.212 1.00 76.62 92 PRO A O 1
ATOM 714 N N . PRO A 1 93 ? 17.775 -10.417 -16.471 1.00 81.50 93 PRO A N 1
ATOM 715 C CA . PRO A 1 93 ? 16.399 -10.896 -16.475 1.00 81.50 93 PRO A CA 1
ATOM 716 C C . PRO A 1 93 ? 15.890 -11.179 -15.053 1.00 81.50 93 PRO A C 1
ATOM 718 O O . PRO A 1 93 ? 16.590 -11.770 -14.233 1.00 81.50 93 PRO A O 1
ATOM 721 N N . ALA A 1 94 ? 14.663 -10.752 -14.779 1.00 83.12 94 ALA A N 1
ATOM 722 C CA . ALA A 1 94 ? 13.916 -10.937 -13.546 1.00 83.12 94 ALA A CA 1
ATOM 723 C C . ALA A 1 94 ? 12.845 -12.017 -13.772 1.00 83.12 94 ALA A C 1
ATOM 725 O O . ALA A 1 94 ? 11.658 -11.710 -13.908 1.00 83.12 94 ALA A O 1
ATOM 726 N N . ASP A 1 95 ? 13.242 -13.285 -13.841 1.00 83.69 95 ASP A N 1
ATOM 727 C CA . ASP A 1 95 ? 12.355 -14.438 -14.078 1.00 83.69 95 ASP A CA 1
ATOM 728 C C . ASP A 1 95 ? 12.087 -15.284 -12.819 1.00 83.69 95 ASP A C 1
ATOM 730 O O . ASP A 1 95 ? 11.387 -16.297 -12.875 1.00 83.69 95 ASP A O 1
ATOM 734 N N . GLY A 1 96 ? 12.578 -14.825 -11.663 1.00 92.25 96 GLY A N 1
ATOM 735 C CA . GLY A 1 96 ? 12.300 -15.407 -10.355 1.00 92.25 96 GLY A CA 1
ATOM 736 C C . GLY A 1 96 ? 10.806 -15.555 -10.045 1.00 92.25 96 GLY A C 1
ATOM 737 O O . GLY A 1 96 ? 9.955 -14.824 -10.561 1.00 92.25 96 GLY A O 1
ATOM 738 N N . ARG A 1 97 ? 10.463 -16.492 -9.152 1.00 94.50 97 ARG A N 1
ATOM 739 C CA . ARG A 1 97 ? 9.067 -16.876 -8.827 1.00 94.50 97 ARG A CA 1
ATOM 740 C C . ARG A 1 97 ? 8.158 -15.723 -8.374 1.00 94.50 97 ARG A C 1
ATOM 742 O O . ARG A 1 97 ? 6.934 -15.804 -8.537 1.00 94.50 97 ARG A O 1
ATOM 749 N N . TRP A 1 98 ? 8.765 -14.688 -7.807 1.00 96.88 98 TRP A N 1
ATOM 750 C CA . TRP A 1 98 ? 8.191 -13.470 -7.237 1.00 96.88 98 TRP A CA 1
ATOM 751 C C . TRP A 1 98 ? 8.855 -12.193 -7.772 1.00 96.88 98 TRP A C 1
ATOM 753 O O . TRP A 1 98 ? 8.686 -11.119 -7.190 1.00 96.88 98 TRP A O 1
ATOM 763 N N . SER A 1 99 ? 9.566 -12.285 -8.900 1.00 95.69 99 SER A N 1
ATOM 764 C CA . SER A 1 99 ? 10.069 -11.118 -9.623 1.00 95.69 99 SER A CA 1
ATOM 765 C C . SER A 1 99 ? 8.928 -10.188 -10.050 1.00 95.69 99 SER A C 1
ATOM 767 O O . SER A 1 99 ? 7.757 -10.581 -10.063 1.00 95.69 99 SER A O 1
ATOM 769 N N . PHE A 1 100 ? 9.251 -8.961 -10.472 1.00 95.56 100 PHE A N 1
ATOM 770 C CA . PHE A 1 100 ? 8.246 -8.038 -11.012 1.00 95.56 100 PHE A CA 1
ATOM 771 C C . PHE A 1 100 ? 7.422 -8.665 -12.149 1.00 95.56 100 PHE A C 1
ATOM 773 O O . PHE A 1 100 ? 6.195 -8.559 -12.146 1.00 95.56 100 PHE A O 1
ATOM 780 N N . ALA A 1 101 ? 8.067 -9.377 -13.079 1.00 95.31 101 ALA A N 1
ATOM 781 C CA . ALA A 1 101 ? 7.384 -10.048 -14.182 1.00 95.31 101 ALA A CA 1
ATOM 782 C C . ALA A 1 101 ? 6.413 -11.132 -13.692 1.00 95.31 101 ALA A C 1
ATOM 784 O O . ALA A 1 101 ? 5.255 -11.169 -14.119 1.00 95.31 101 ALA A O 1
ATOM 785 N N . SER A 1 102 ? 6.853 -11.971 -12.751 1.00 96.88 102 SER A N 1
ATOM 786 C CA . SER A 1 102 ? 6.031 -13.034 -12.166 1.00 96.88 102 SER A CA 1
ATOM 787 C C . SER A 1 102 ? 4.859 -12.480 -11.357 1.00 96.88 102 SER A C 1
ATOM 789 O O . SER A 1 102 ? 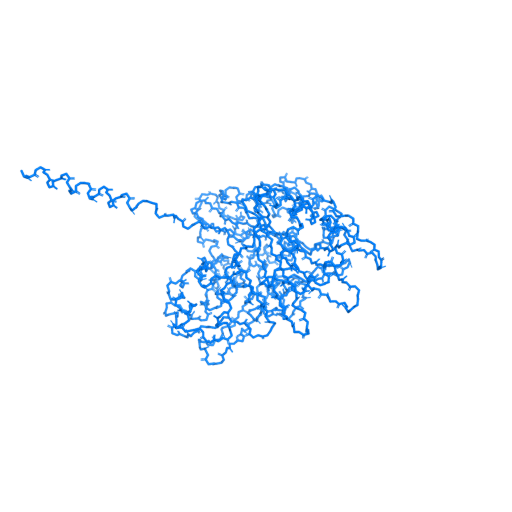3.731 -12.963 -11.480 1.00 96.88 102 SER A O 1
ATOM 791 N N . VAL A 1 103 ? 5.085 -11.425 -10.570 1.00 98.00 103 VAL A N 1
ATOM 792 C CA . VAL A 1 103 ? 4.037 -10.728 -9.813 1.00 98.00 103 VAL A CA 1
ATOM 793 C C . VAL A 1 103 ? 3.017 -10.084 -10.751 1.00 98.00 103 VAL A C 1
ATOM 795 O O . VAL A 1 103 ? 1.813 -10.273 -10.568 1.00 98.00 103 VAL A O 1
ATOM 798 N N . PHE A 1 104 ? 3.471 -9.394 -11.798 1.00 97.44 104 PHE A N 1
ATOM 799 C CA . PHE A 1 104 ? 2.595 -8.788 -12.798 1.00 97.44 104 PHE A CA 1
ATOM 800 C C . PHE A 1 104 ? 1.761 -9.849 -13.533 1.00 97.44 104 PHE A C 1
ATOM 802 O O . PHE A 1 104 ? 0.554 -9.679 -13.708 1.00 97.44 104 PHE A O 1
ATOM 809 N N . ALA A 1 105 ? 2.365 -10.978 -13.913 1.00 96.69 105 ALA A N 1
ATOM 810 C CA . ALA A 1 105 ? 1.661 -12.088 -14.552 1.00 96.69 105 ALA A CA 1
ATOM 811 C C . ALA A 1 105 ? 0.604 -12.723 -13.633 1.00 96.69 105 ALA A C 1
ATOM 813 O O . ALA A 1 105 ? -0.512 -13.005 -14.075 1.00 96.69 105 ALA A O 1
ATOM 814 N N . ARG A 1 106 ? 0.913 -12.901 -12.341 1.00 97.81 106 ARG A N 1
ATOM 815 C CA . ARG A 1 106 ? -0.057 -13.370 -11.336 1.00 97.81 106 ARG A CA 1
ATOM 816 C C . ARG A 1 106 ? -1.216 -12.391 -11.181 1.00 97.81 106 ARG A C 1
ATOM 818 O O . ARG A 1 106 ? -2.366 -12.820 -11.165 1.00 97.81 106 ARG A O 1
ATOM 825 N N . ALA A 1 107 ? -0.932 -11.093 -11.117 1.00 98.12 107 ALA A N 1
ATOM 826 C CA . ALA A 1 107 ? -1.958 -10.059 -11.033 1.00 98.12 107 ALA A CA 1
ATOM 827 C C . ALA A 1 107 ? -2.854 -10.034 -12.286 1.00 98.12 107 ALA A C 1
ATOM 829 O O . ALA A 1 107 ? -4.079 -9.988 -12.163 1.00 98.12 107 ALA A O 1
ATOM 830 N N . ALA A 1 108 ? -2.271 -10.174 -13.482 1.00 97.56 108 ALA A N 1
ATOM 831 C CA . ALA A 1 108 ? -3.024 -10.315 -14.728 1.00 97.56 108 ALA A CA 1
ATOM 832 C C . ALA A 1 108 ? -3.947 -11.541 -14.700 1.00 97.56 108 ALA A C 1
ATOM 834 O O . ALA A 1 108 ? -5.125 -11.419 -15.035 1.00 97.56 108 ALA A O 1
ATOM 835 N N . LYS A 1 109 ? -3.455 -12.687 -14.210 1.00 97.50 109 LYS A N 1
ATOM 836 C CA . LYS A 1 109 ? -4.255 -13.909 -14.047 1.00 97.50 109 LYS A CA 1
ATOM 837 C C . LYS A 1 109 ? -5.421 -13.718 -13.076 1.00 97.50 109 LYS A C 1
ATOM 839 O O . LYS A 1 109 ? -6.521 -14.179 -13.367 1.00 97.50 109 LYS A O 1
ATOM 844 N N . VAL A 1 110 ? -5.209 -13.026 -11.953 1.00 97.56 110 VAL A N 1
ATOM 845 C CA . VAL A 1 110 ? -6.288 -12.668 -11.009 1.00 97.56 110 VAL A CA 1
ATOM 846 C C . VAL A 1 110 ? -7.346 -11.799 -11.697 1.00 97.56 110 VAL A C 1
ATOM 848 O O . VAL A 1 110 ? -8.537 -12.010 -11.495 1.00 97.56 110 VAL A O 1
ATOM 851 N N . GLY A 1 111 ? -6.924 -10.878 -12.566 1.00 95.94 111 GLY A N 1
ATOM 852 C CA . GLY A 1 111 ? -7.809 -10.086 -13.422 1.00 95.94 111 GLY A CA 1
ATOM 853 C C . GLY A 1 111 ? -8.478 -10.858 -14.567 1.00 95.94 111 GLY A C 1
ATOM 854 O O . GLY A 1 111 ? -9.199 -10.252 -15.353 1.00 95.94 111 GLY A O 1
ATOM 855 N N . GLY A 1 112 ? -8.238 -12.167 -14.705 1.00 95.75 112 GLY A N 1
ATOM 856 C CA . GLY A 1 112 ? -8.760 -12.995 -15.797 1.00 95.75 112 GLY A CA 1
ATOM 857 C C . GLY A 1 112 ? -8.057 -12.795 -17.145 1.00 95.75 112 GLY A C 1
ATOM 858 O O . GLY A 1 112 ? -8.587 -13.211 -18.173 1.00 95.75 112 GLY A O 1
ATOM 859 N N . GLY A 1 113 ? -6.893 -12.142 -17.158 1.00 93.56 113 GLY A N 1
ATOM 860 C CA . GLY A 1 113 ? -6.078 -11.892 -18.346 1.00 93.56 113 GLY A CA 1
ATOM 861 C C . GLY A 1 113 ? -4.724 -12.599 -18.310 1.00 93.56 113 GLY A C 1
ATOM 862 O O . GLY A 1 113 ? -4.414 -13.366 -17.402 1.00 93.56 113 GLY A O 1
ATOM 863 N N . ASN A 1 114 ? -3.894 -12.295 -19.309 1.00 93.38 114 ASN A N 1
ATOM 864 C CA . ASN A 1 114 ? -2.514 -12.765 -19.418 1.00 93.38 114 ASN A CA 1
ATOM 865 C C . ASN A 1 114 ? -1.596 -11.573 -19.713 1.00 93.38 114 ASN A C 1
ATOM 867 O O . ASN A 1 114 ? -1.919 -10.742 -20.564 1.00 93.38 114 ASN A O 1
ATOM 871 N N . ALA A 1 115 ? -0.429 -11.520 -19.068 1.00 92.88 115 ALA A N 1
ATOM 872 C CA . ALA A 1 115 ? 0.580 -10.473 -19.255 1.00 92.88 115 ALA A CA 1
ATOM 873 C C . ALA A 1 115 ? 1.347 -10.619 -20.589 1.00 92.88 115 ALA A C 1
ATOM 875 O O . ALA A 1 115 ? 2.561 -10.792 -20.619 1.00 92.88 115 ALA A O 1
ATOM 876 N N . SER A 1 116 ? 0.621 -10.607 -21.708 1.00 92.62 116 SER A N 1
ATOM 877 C CA . SER A 1 116 ? 1.197 -10.703 -23.053 1.00 92.62 116 SER A CA 1
ATOM 878 C C . SER A 1 116 ? 1.981 -9.435 -23.433 1.00 92.62 116 SER A C 1
ATOM 880 O O . SER A 1 116 ? 1.698 -8.361 -22.900 1.00 92.62 116 SER A O 1
ATOM 882 N N . PRO A 1 117 ? 2.903 -9.491 -24.411 1.00 91.62 117 PRO A N 1
ATOM 883 C CA . PRO A 1 117 ? 3.599 -8.294 -24.889 1.00 91.62 117 PRO A CA 1
ATOM 884 C C . PRO A 1 117 ? 2.652 -7.159 -25.317 1.00 91.62 117 PRO A C 1
ATOM 886 O O . PRO A 1 117 ? 2.893 -6.002 -24.994 1.00 91.62 117 PRO A O 1
ATOM 889 N N . GLY A 1 118 ? 1.525 -7.481 -25.967 1.00 90.81 118 GLY A N 1
ATOM 890 C CA . GLY A 1 118 ? 0.513 -6.484 -26.344 1.00 90.81 118 GLY A CA 1
ATOM 891 C C . GLY A 1 118 ? -0.198 -5.847 -25.144 1.00 90.81 118 GLY A C 1
ATOM 892 O O . GLY A 1 118 ? -0.508 -4.659 -25.175 1.00 90.81 118 GLY A O 1
ATOM 893 N N . TYR A 1 119 ? -0.403 -6.615 -24.069 1.00 91.94 119 TYR A N 1
ATOM 894 C CA . TYR A 1 119 ? -0.970 -6.129 -22.806 1.00 91.94 119 TYR A CA 1
ATOM 895 C C . TYR A 1 119 ? -0.060 -5.067 -22.170 1.00 91.94 119 TYR A C 1
ATOM 897 O O . TYR A 1 119 ? -0.518 -4.006 -21.747 1.00 91.94 119 TYR A O 1
ATOM 905 N N . VAL A 1 120 ? 1.242 -5.354 -22.131 1.00 91.62 120 VAL A N 1
ATOM 906 C CA . VAL A 1 120 ? 2.274 -4.479 -21.557 1.00 91.62 120 VAL A CA 1
ATOM 907 C C . VAL A 1 120 ? 2.468 -3.233 -22.417 1.00 91.62 120 VAL A C 1
ATOM 909 O O . VAL A 1 120 ? 2.512 -2.122 -21.894 1.00 91.62 120 VAL A O 1
ATOM 912 N N . GLU A 1 121 ? 2.501 -3.401 -23.738 1.00 91.81 121 GLU A N 1
ATOM 913 C CA . GLU A 1 121 ? 2.656 -2.300 -24.688 1.00 91.81 121 GLU A CA 1
ATOM 914 C C . GLU A 1 121 ? 1.476 -1.321 -24.648 1.00 91.81 121 GLU A C 1
ATOM 916 O O . GLU A 1 121 ? 1.679 -0.108 -24.698 1.00 91.81 121 GLU A O 1
ATOM 921 N N . ALA A 1 122 ? 0.241 -1.817 -24.514 1.00 91.69 122 ALA A N 1
ATOM 922 C CA . ALA A 1 122 ? -0.937 -0.963 -24.375 1.00 91.69 122 ALA A CA 1
ATOM 923 C C . ALA A 1 122 ? -0.869 -0.100 -23.104 1.00 91.69 122 ALA A C 1
ATOM 925 O O . ALA A 1 122 ? -1.139 1.102 -23.157 1.00 91.69 122 ALA A O 1
ATOM 926 N N . TRP A 1 123 ? -0.457 -0.692 -21.978 1.00 93.38 123 TRP A N 1
ATOM 927 C CA . TRP A 1 123 ? -0.250 0.036 -20.724 1.00 93.38 123 TRP A CA 1
ATOM 928 C C . TRP A 1 123 ? 0.880 1.067 -20.829 1.00 93.38 123 TRP A C 1
ATOM 930 O O . TRP A 1 123 ? 0.697 2.221 -20.444 1.00 93.38 123 TRP A O 1
ATOM 940 N N . ARG A 1 124 ? 2.023 0.684 -21.409 1.00 92.88 124 ARG A N 1
ATOM 941 C CA . ARG A 1 124 ? 3.155 1.589 -21.633 1.00 92.88 124 ARG A CA 1
ATOM 942 C C . ARG A 1 124 ? 2.738 2.796 -22.474 1.00 92.88 124 ARG A C 1
ATOM 944 O O . ARG A 1 124 ? 2.967 3.924 -22.051 1.00 92.88 124 ARG A O 1
ATOM 951 N N . LYS A 1 125 ? 2.065 2.571 -23.612 1.00 91.38 125 LYS A N 1
ATOM 952 C CA . LYS A 1 125 ? 1.548 3.652 -24.470 1.00 91.38 125 LYS A CA 1
ATOM 953 C C . LYS A 1 125 ? 0.587 4.564 -23.720 1.00 91.38 125 LYS A C 1
ATOM 955 O O . LYS A 1 125 ? 0.702 5.777 -23.843 1.00 91.38 125 LYS A O 1
ATOM 960 N N . PHE A 1 126 ? -0.317 4.001 -22.917 1.00 91.94 126 PHE A N 1
ATOM 961 C CA . PHE A 1 126 ? -1.237 4.795 -22.104 1.00 91.94 126 PHE A CA 1
ATOM 962 C C . PHE A 1 126 ? -0.491 5.804 -21.217 1.00 91.94 126 PHE A C 1
ATOM 964 O O . PHE A 1 126 ? -0.893 6.960 -21.162 1.00 91.94 126 PHE A O 1
ATOM 971 N N . LEU A 1 127 ? 0.613 5.397 -20.584 1.00 90.69 127 LEU A N 1
ATOM 972 C CA . LEU A 1 127 ? 1.411 6.269 -19.714 1.00 90.69 127 LEU A CA 1
ATOM 973 C C . LEU A 1 127 ? 2.325 7.258 -20.459 1.00 90.69 127 LEU A C 1
ATOM 975 O O . LEU A 1 127 ? 2.809 8.195 -19.832 1.00 90.69 127 LEU A O 1
ATOM 979 N N . THR A 1 128 ? 2.585 7.058 -21.756 1.00 88.75 128 THR A N 1
ATOM 980 C CA . THR A 1 128 ? 3.510 7.902 -22.541 1.00 88.75 128 THR A CA 1
ATOM 981 C C . THR A 1 128 ? 2.840 8.764 -23.607 1.00 88.75 128 THR A C 1
ATOM 983 O O . THR A 1 128 ? 3.496 9.621 -24.177 1.00 88.75 128 THR A O 1
ATOM 986 N N . THR A 1 129 ? 1.591 8.483 -23.991 1.00 87.56 129 THR A N 1
ATOM 987 C CA . THR A 1 129 ? 0.945 9.172 -25.128 1.00 87.56 129 THR A CA 1
ATOM 988 C C . THR A 1 129 ? -0.442 9.718 -24.820 1.00 87.56 129 THR A C 1
ATOM 990 O O . THR A 1 129 ? -1.068 10.307 -25.698 1.00 87.56 129 THR A O 1
ATOM 993 N N . ASN A 1 130 ? -0.983 9.470 -23.628 1.00 86.69 130 ASN A N 1
ATOM 994 C CA . ASN A 1 130 ? -2.286 9.993 -23.244 1.00 86.69 130 ASN A CA 1
ATOM 995 C C . ASN A 1 130 ? -2.102 11.320 -22.504 1.00 86.69 130 ASN A C 1
ATOM 997 O O . ASN A 1 130 ? -1.691 11.305 -21.352 1.00 86.69 130 ASN A O 1
ATOM 1001 N N . ALA A 1 131 ? -2.440 12.442 -23.141 1.00 84.25 131 ALA A N 1
ATOM 1002 C CA . ALA A 1 131 ? -2.211 13.779 -22.585 1.00 84.25 131 ALA A CA 1
ATOM 1003 C C . ALA A 1 131 ? -2.854 14.011 -21.199 1.00 84.25 131 ALA A C 1
ATOM 1005 O O . ALA A 1 131 ? -2.330 14.792 -20.413 1.00 84.25 131 ALA A O 1
ATOM 1006 N N . ASP A 1 132 ? -3.944 13.308 -20.864 1.00 83.19 132 ASP A N 1
ATOM 1007 C CA . ASP A 1 132 ? -4.609 13.435 -19.556 1.00 83.19 132 ASP A CA 1
ATOM 1008 C C . ASP A 1 132 ? -3.920 12.615 -18.444 1.00 83.19 132 ASP A C 1
ATOM 1010 O O . ASP A 1 132 ? -4.187 12.802 -17.250 1.00 83.19 132 ASP A O 1
ATOM 1014 N N . TYR A 1 133 ? -3.070 11.652 -18.819 1.00 85.50 133 TYR A N 1
ATOM 1015 C CA . TYR A 1 133 ? -2.516 10.644 -17.910 1.00 85.50 133 TYR A CA 1
ATOM 1016 C C . TYR A 1 133 ? -1.023 10.367 -18.089 1.00 85.50 133 TYR A C 1
ATOM 1018 O O . TYR A 1 133 ? -0.515 9.458 -17.429 1.00 85.50 133 TYR A O 1
ATOM 1026 N N . GLU A 1 134 ? -0.338 11.129 -18.937 1.00 85.06 134 GLU A N 1
ATOM 1027 C CA . GLU A 1 134 ? 1.106 11.056 -19.109 1.00 85.06 134 GLU A CA 1
ATOM 1028 C C . GLU A 1 134 ? 1.807 11.252 -17.759 1.00 85.06 134 GLU A C 1
ATOM 1030 O O . GLU A 1 134 ? 1.335 11.995 -16.894 1.00 85.06 134 GLU A O 1
ATOM 1035 N N . LEU A 1 135 ? 2.903 10.522 -17.557 1.00 87.75 135 LEU A N 1
ATOM 1036 C CA . LEU A 1 135 ? 3.728 10.614 -16.358 1.00 87.75 135 LEU A CA 1
ATOM 1037 C C . LEU A 1 135 ? 5.129 11.068 -16.758 1.00 87.75 135 LEU A C 1
ATOM 1039 O O . LEU A 1 135 ? 5.810 10.336 -17.475 1.00 87.75 135 LEU A O 1
ATOM 1043 N N . GLY A 1 136 ? 5.588 12.208 -16.232 1.00 86.12 136 GLY A N 1
ATOM 1044 C CA . GLY A 1 136 ? 6.933 12.738 -16.508 1.00 86.12 136 GLY A CA 1
ATOM 1045 C C . GLY A 1 136 ? 8.044 11.721 -16.218 1.00 86.12 136 GLY A C 1
ATOM 1046 O O . GLY A 1 136 ? 8.976 11.556 -16.997 1.00 86.12 136 GLY A O 1
ATOM 1047 N N . ALA A 1 137 ? 7.870 10.905 -15.176 1.00 88.62 137 ALA A N 1
ATOM 1048 C CA . ALA A 1 137 ? 8.741 9.775 -14.850 1.00 88.62 137 ALA A CA 1
ATOM 1049 C C . ALA A 1 137 ? 9.005 8.788 -16.009 1.00 88.62 137 ALA A C 1
ATOM 1051 O O . ALA A 1 137 ? 10.029 8.094 -16.015 1.00 88.62 137 ALA A O 1
ATOM 1052 N N . MET A 1 138 ? 8.099 8.701 -16.988 1.00 88.94 138 MET A N 1
ATOM 1053 C CA . MET A 1 138 ? 8.270 7.838 -18.155 1.00 88.94 138 MET A CA 1
ATOM 1054 C C . MET A 1 138 ? 9.346 8.340 -19.118 1.00 88.94 138 MET A C 1
ATOM 1056 O O . MET A 1 138 ? 9.894 7.514 -19.847 1.00 88.94 138 MET A O 1
ATOM 1060 N N . GLU A 1 139 ? 9.711 9.626 -19.084 1.00 87.00 139 GLU A N 1
ATOM 1061 C CA . GLU A 1 139 ? 10.851 10.174 -19.832 1.00 87.00 139 GLU A CA 1
ATOM 1062 C C . GLU A 1 139 ? 12.151 9.427 -19.490 1.00 87.00 139 GLU A C 1
ATOM 1064 O O . GLU A 1 139 ? 12.939 9.107 -20.378 1.00 87.00 139 GLU A O 1
ATOM 1069 N N . PHE A 1 140 ? 12.323 9.048 -18.220 1.00 85.06 140 PHE A N 1
ATOM 1070 C CA . PHE A 1 140 ? 13.488 8.303 -17.735 1.00 85.06 140 PHE A CA 1
ATOM 1071 C C . PHE A 1 140 ? 13.286 6.785 -17.792 1.00 85.06 140 PHE A C 1
ATOM 1073 O O . PHE A 1 140 ? 14.191 6.038 -18.172 1.00 85.06 140 PHE A O 1
ATOM 1080 N N . PHE A 1 141 ? 12.088 6.309 -17.438 1.00 88.12 141 PHE A N 1
ATOM 1081 C CA . PHE A 1 141 ? 11.804 4.874 -17.373 1.00 88.12 141 PHE A CA 1
ATOM 1082 C C . PHE A 1 141 ? 11.782 4.216 -18.759 1.00 88.12 141 PHE A C 1
ATOM 1084 O O . PHE A 1 141 ? 12.304 3.115 -18.947 1.00 88.12 141 PHE A O 1
ATOM 1091 N N . ASN A 1 142 ? 11.171 4.880 -19.747 1.00 89.56 142 ASN A N 1
ATOM 1092 C CA . ASN A 1 142 ? 10.908 4.299 -21.062 1.00 89.56 142 ASN A CA 1
ATOM 1093 C C . ASN A 1 142 ? 12.195 4.005 -21.863 1.00 89.56 142 ASN A C 1
ATOM 1095 O O . ASN A 1 142 ? 12.276 2.913 -22.432 1.00 89.56 142 ASN A O 1
ATOM 1099 N N . PRO A 1 143 ? 13.221 4.882 -21.893 1.00 88.00 143 PRO A N 1
ATOM 1100 C CA . PRO A 1 143 ? 14.507 4.561 -22.517 1.00 88.00 143 PRO A CA 1
ATOM 1101 C C . PRO A 1 143 ? 15.262 3.421 -21.825 1.00 88.00 143 PRO A C 1
ATOM 1103 O O . PRO A 1 143 ? 15.866 2.593 -22.501 1.00 88.00 143 PRO A O 1
ATOM 1106 N N . ALA A 1 144 ? 15.219 3.336 -20.492 1.00 85.62 144 ALA A N 1
ATOM 1107 C CA . ALA A 1 144 ? 15.866 2.243 -19.767 1.00 85.62 144 ALA A CA 1
ATOM 1108 C C . ALA A 1 144 ? 15.186 0.895 -20.065 1.00 85.62 144 ALA A C 1
ATOM 1110 O O . ALA A 1 144 ? 15.852 -0.108 -20.321 1.00 85.62 144 ALA A O 1
ATOM 1111 N N . TRP A 1 145 ? 13.853 0.876 -20.110 1.00 89.12 145 TRP A N 1
ATOM 1112 C CA . TRP A 1 145 ? 13.092 -0.339 -20.394 1.00 89.12 145 TRP A CA 1
ATOM 1113 C C . TRP A 1 145 ? 13.173 -0.781 -21.865 1.00 89.12 145 TRP A C 1
ATOM 1115 O O . TRP A 1 145 ? 13.113 -1.978 -22.162 1.00 89.12 145 TRP A O 1
ATOM 1125 N N . SER A 1 146 ? 13.363 0.156 -22.801 1.00 89.88 146 SER A N 1
ATOM 1126 C CA . SER A 1 146 ? 13.478 -0.156 -24.233 1.00 89.88 146 SER A CA 1
ATOM 1127 C C . SER A 1 146 ? 14.721 -0.987 -24.568 1.00 89.88 146 SER A C 1
ATOM 1129 O O . SER A 1 146 ? 14.671 -1.796 -25.493 1.00 89.88 146 SER A O 1
ATOM 1131 N N . GLN A 1 147 ? 15.795 -0.890 -23.771 1.00 85.25 147 GLN A N 1
ATOM 1132 C CA . GLN A 1 147 ? 16.975 -1.764 -23.886 1.00 85.25 147 GLN A CA 1
ATOM 1133 C C . GLN A 1 147 ? 16.608 -3.247 -23.717 1.00 85.25 147 GLN A C 1
ATOM 1135 O O . GLN A 1 147 ? 17.200 -4.128 -24.338 1.00 85.25 147 GLN A O 1
ATOM 1140 N N . GLY A 1 148 ? 15.581 -3.521 -22.910 1.00 82.44 148 GLY A N 1
ATOM 1141 C CA . GLY A 1 148 ? 14.986 -4.839 -22.728 1.00 82.44 148 GLY A CA 1
ATOM 1142 C C . GLY A 1 148 ? 13.881 -5.177 -23.728 1.00 82.44 148 GLY A C 1
ATOM 1143 O O . GLY A 1 148 ? 13.167 -6.153 -23.515 1.00 82.44 148 GLY A O 1
ATOM 1144 N N . SER A 1 149 ? 13.698 -4.383 -24.790 1.00 89.06 149 SER A N 1
ATOM 1145 C CA . SER A 1 149 ? 12.566 -4.496 -25.726 1.00 89.06 149 SER A CA 1
ATOM 1146 C C . SER A 1 149 ? 11.201 -4.461 -25.025 1.00 89.06 149 SER A C 1
ATOM 1148 O O . SER A 1 149 ? 10.263 -5.125 -25.460 1.00 89.06 149 SER A O 1
ATOM 1150 N N . TYR A 1 150 ? 11.107 -3.721 -23.913 1.00 91.69 150 TYR A N 1
ATOM 1151 C CA . TYR A 1 150 ? 9.909 -3.623 -23.071 1.00 91.69 150 TYR A CA 1
ATOM 1152 C C . TYR A 1 150 ? 9.426 -4.949 -22.462 1.00 91.69 150 TYR A C 1
ATOM 1154 O O . TYR A 1 150 ? 8.286 -5.054 -22.006 1.00 91.69 150 TYR A O 1
ATOM 1162 N N . ALA A 1 151 ? 10.280 -5.973 -22.420 1.00 91.50 151 ALA A N 1
ATOM 1163 C CA . ALA A 1 151 ? 9.954 -7.228 -21.758 1.00 91.50 151 ALA A CA 1
ATOM 1164 C C . ALA A 1 151 ? 9.821 -7.011 -20.237 1.00 91.50 151 ALA A C 1
ATOM 1166 O O . ALA A 1 151 ? 10.610 -6.274 -19.639 1.00 91.50 151 ALA A O 1
ATOM 1167 N N . LEU A 1 152 ? 8.806 -7.610 -19.602 1.00 92.38 152 LEU A N 1
ATOM 1168 C CA . LEU A 1 152 ? 8.532 -7.412 -18.168 1.00 92.38 152 LEU A CA 1
ATOM 1169 C C . LEU A 1 152 ? 9.674 -7.902 -17.274 1.00 92.38 152 LEU A C 1
ATOM 1171 O O . LEU A 1 152 ? 9.965 -7.278 -16.258 1.00 92.38 152 LEU A O 1
ATOM 1175 N N . ASP A 1 153 ? 10.328 -8.993 -17.662 1.00 91.88 153 ASP A N 1
ATOM 1176 C CA . ASP A 1 153 ? 11.510 -9.548 -16.996 1.00 91.88 153 ASP A CA 1
ATOM 1177 C C . ASP A 1 153 ? 12.746 -8.655 -17.165 1.00 91.88 153 ASP A C 1
ATOM 1179 O O . ASP A 1 153 ? 13.746 -8.864 -16.500 1.00 91.88 153 ASP A O 1
ATOM 1183 N N . LYS A 1 154 ? 12.693 -7.628 -18.012 1.00 90.81 154 LYS A N 1
ATOM 1184 C CA . LYS A 1 154 ? 13.760 -6.630 -18.173 1.00 90.81 154 LYS A CA 1
ATOM 1185 C C . LYS A 1 154 ? 13.315 -5.228 -17.766 1.00 90.81 154 LYS A C 1
ATOM 1187 O O . LYS A 1 154 ? 13.966 -4.246 -18.127 1.00 90.81 154 LYS A O 1
ATOM 1192 N N . ALA A 1 155 ? 12.192 -5.108 -17.055 1.00 91.38 155 ALA A N 1
ATOM 1193 C CA . ALA A 1 155 ? 11.749 -3.828 -16.521 1.00 91.38 155 ALA A CA 1
ATOM 1194 C C . ALA A 1 155 ? 12.808 -3.275 -15.545 1.00 91.38 155 ALA A C 1
ATOM 1196 O O . ALA A 1 155 ? 13.254 -4.014 -14.666 1.00 91.38 155 ALA A O 1
ATOM 1197 N N . PRO A 1 156 ? 13.212 -1.994 -15.659 1.00 89.81 156 PRO A N 1
ATOM 1198 C CA . PRO A 1 156 ? 14.238 -1.395 -14.812 1.00 89.81 156 PRO A CA 1
ATOM 1199 C C . PRO A 1 156 ? 13.647 -1.053 -13.445 1.00 89.81 156 PRO A C 1
ATOM 1201 O O . PRO A 1 156 ? 13.494 0.115 -13.093 1.00 89.81 156 PRO A O 1
ATOM 1204 N N . VAL A 1 157 ? 13.307 -2.069 -12.657 1.00 91.81 157 VAL A N 1
ATOM 1205 C CA . VAL A 1 157 ? 12.750 -1.931 -11.310 1.00 91.81 157 VAL A CA 1
ATOM 1206 C C . VAL A 1 157 ? 13.500 -2.814 -10.322 1.00 91.81 157 VAL A C 1
ATOM 1208 O O . VAL A 1 157 ? 14.134 -3.789 -10.707 1.00 91.81 157 VAL A O 1
ATOM 1211 N N . LYS A 1 158 ? 13.407 -2.469 -9.039 1.00 91.75 158 LYS A N 1
ATOM 1212 C CA . LYS A 1 158 ? 13.849 -3.311 -7.922 1.00 91.75 158 LYS A CA 1
ATOM 1213 C C . LYS A 1 158 ? 12.769 -3.404 -6.865 1.00 91.75 158 LYS A C 1
ATOM 1215 O O . LYS A 1 158 ? 12.019 -2.442 -6.656 1.00 91.75 158 LYS A O 1
ATOM 1220 N N . LEU A 1 159 ? 12.723 -4.533 -6.169 1.00 95.56 159 LEU A N 1
ATOM 1221 C CA . LEU A 1 159 ? 11.821 -4.723 -5.039 1.00 95.56 159 LEU A CA 1
ATOM 1222 C C . LEU A 1 159 ? 12.302 -3.904 -3.831 1.00 95.56 159 LEU A C 1
ATOM 1224 O O . LEU A 1 159 ? 13.478 -3.945 -3.462 1.00 95.56 159 LEU A O 1
ATOM 1228 N N . LEU A 1 160 ? 11.388 -3.157 -3.214 1.00 95.62 160 LEU A N 1
ATOM 1229 C CA . LEU A 1 160 ? 11.620 -2.398 -1.982 1.00 95.62 160 LEU A CA 1
ATOM 1230 C C . LEU A 1 160 ? 11.071 -3.124 -0.754 1.00 95.62 160 LEU A C 1
ATOM 1232 O O . LEU A 1 160 ? 11.720 -3.140 0.290 1.00 95.62 160 LEU A O 1
ATOM 1236 N N . ALA A 1 161 ? 9.873 -3.702 -0.877 1.00 97.56 161 ALA A N 1
ATOM 1237 C CA . ALA A 1 161 ? 9.225 -4.425 0.208 1.00 97.56 161 ALA A CA 1
ATOM 1238 C C . ALA A 1 161 ? 8.136 -5.384 -0.291 1.00 97.56 161 ALA A C 1
ATOM 1240 O O . ALA A 1 161 ? 7.438 -5.095 -1.270 1.00 97.56 161 ALA A O 1
ATOM 1241 N N . VAL A 1 162 ? 7.928 -6.465 0.461 1.00 98.62 162 VAL A N 1
ATOM 1242 C CA . VAL A 1 162 ? 6.682 -7.245 0.454 1.00 98.62 162 VAL A CA 1
ATOM 1243 C C . VAL A 1 162 ? 5.866 -6.836 1.679 1.00 98.62 162 VAL A C 1
ATOM 1245 O O . VAL A 1 162 ? 6.376 -6.841 2.797 1.00 98.62 162 VAL A O 1
ATOM 1248 N N . VAL A 1 163 ? 4.608 -6.446 1.484 1.00 98.44 163 VAL A N 1
ATOM 1249 C CA . VAL A 1 163 ? 3.786 -5.834 2.537 1.00 98.44 163 VAL A CA 1
ATOM 1250 C C . VAL A 1 163 ? 2.570 -6.695 2.832 1.00 98.44 163 VAL A C 1
ATOM 1252 O O . VAL A 1 163 ? 1.753 -6.952 1.946 1.00 98.44 163 VAL A O 1
ATOM 1255 N N . ASN A 1 164 ? 2.406 -7.061 4.098 1.00 97.81 164 ASN A N 1
ATOM 1256 C CA . ASN A 1 164 ? 1.187 -7.669 4.602 1.00 97.81 164 ASN A CA 1
ATOM 1257 C C . ASN A 1 164 ? 0.231 -6.573 5.091 1.00 97.81 164 ASN A C 1
ATOM 1259 O O . ASN A 1 164 ? 0.485 -5.875 6.076 1.00 97.81 164 ASN A O 1
ATOM 1263 N N . ARG A 1 165 ? -0.885 -6.419 4.382 1.00 95.06 165 ARG A N 1
ATOM 1264 C CA . ARG A 1 165 ? -1.982 -5.498 4.685 1.00 95.06 165 ARG A CA 1
ATOM 1265 C C . ARG A 1 165 ? -3.217 -6.271 5.146 1.00 95.06 165 ARG A C 1
ATOM 1267 O O . ARG A 1 165 ? -4.349 -5.935 4.804 1.00 95.06 165 ARG A O 1
ATOM 1274 N N . ILE A 1 166 ? -3.020 -7.316 5.950 1.00 93.62 166 ILE A N 1
ATOM 1275 C CA . ILE A 1 166 ? -4.109 -8.042 6.621 1.00 93.62 166 ILE A CA 1
ATOM 1276 C C . ILE A 1 166 ? -5.005 -7.116 7.451 1.00 93.62 166 ILE A C 1
ATOM 1278 O O . ILE A 1 166 ? -6.209 -7.342 7.555 1.00 93.62 166 ILE A O 1
ATOM 1282 N N . ASP A 1 167 ? -4.438 -6.016 7.952 1.00 91.00 167 ASP A N 1
ATOM 1283 C CA . ASP A 1 167 ? -5.156 -4.974 8.673 1.00 91.00 167 ASP A CA 1
ATOM 1284 C C . ASP A 1 167 ? -6.272 -4.332 7.843 1.00 91.00 167 ASP A C 1
ATOM 1286 O O . ASP A 1 167 ? -7.199 -3.788 8.424 1.00 91.00 167 ASP A O 1
ATOM 1290 N N . GLN A 1 168 ? -6.236 -4.413 6.509 1.00 89.31 168 GLN A N 1
ATOM 1291 C CA . GLN A 1 168 ? -7.304 -3.923 5.626 1.00 89.31 168 GLN A CA 1
ATOM 1292 C C . GLN A 1 168 ? -8.611 -4.703 5.766 1.00 89.31 168 GLN A C 1
ATOM 1294 O O . GLN A 1 168 ? -9.664 -4.208 5.369 1.00 89.31 168 GLN A O 1
ATOM 1299 N N . GLY A 1 169 ? -8.557 -5.884 6.386 1.00 89.75 169 GLY A N 1
ATOM 1300 C CA . GLY A 1 169 ? -9.714 -6.714 6.665 1.00 89.75 169 GLY A CA 1
ATOM 1301 C C . GLY A 1 169 ? -10.838 -5.950 7.371 1.00 89.75 169 GLY A C 1
ATOM 1302 O O . GLY A 1 169 ? -10.664 -5.406 8.465 1.00 89.75 169 GLY A O 1
ATOM 1303 N N . VAL A 1 170 ? -12.019 -5.942 6.757 1.00 87.44 170 VAL A N 1
ATOM 1304 C CA . VAL A 1 170 ? -13.253 -5.400 7.333 1.00 87.44 170 VAL A CA 1
ATOM 1305 C C . VAL A 1 170 ? -14.152 -6.553 7.754 1.00 87.44 170 VAL A C 1
ATOM 1307 O O . VAL A 1 170 ? -14.527 -7.382 6.925 1.00 87.44 170 VAL A O 1
ATOM 1310 N N . VAL A 1 171 ? -14.530 -6.593 9.034 1.00 90.00 171 VAL A N 1
ATOM 1311 C CA . VAL A 1 171 ? -15.514 -7.565 9.532 1.00 90.00 171 VAL A CA 1
ATOM 1312 C C . VAL A 1 171 ? -16.885 -7.282 8.925 1.00 90.00 171 VAL A C 1
ATOM 1314 O O . VAL A 1 171 ? -17.420 -6.176 9.036 1.00 90.00 171 VAL A O 1
ATOM 1317 N N . GLN A 1 172 ? -17.453 -8.314 8.307 1.00 89.94 172 GLN A N 1
ATOM 1318 C CA . GLN A 1 172 ? -18.808 -8.359 7.776 1.00 89.94 172 GLN A CA 1
ATOM 1319 C C . GLN A 1 172 ? -19.481 -9.637 8.289 1.00 89.94 172 GLN A C 1
ATOM 1321 O O . GLN A 1 172 ? -19.321 -10.726 7.733 1.00 89.94 172 GLN A O 1
ATOM 1326 N N . GLY A 1 173 ? -20.204 -9.524 9.405 1.00 89.62 173 GLY A N 1
ATOM 1327 C CA . GLY A 1 173 ? -20.739 -10.691 10.108 1.00 89.62 173 GLY A CA 1
ATOM 1328 C C . GLY A 1 173 ? -19.614 -11.616 10.583 1.00 89.62 173 GLY A C 1
ATOM 1329 O O . GLY A 1 173 ? -18.717 -11.184 11.296 1.00 89.62 173 GLY A O 1
ATOM 1330 N N . LYS A 1 174 ? -19.640 -12.888 10.166 1.00 92.19 174 LYS A N 1
ATOM 1331 C CA . LYS A 1 174 ? -18.619 -13.901 10.515 1.00 92.19 174 LYS A CA 1
ATOM 1332 C C . LYS A 1 174 ? -17.501 -14.036 9.473 1.00 92.19 174 LYS A C 1
ATOM 1334 O O . LYS A 1 174 ? -16.830 -15.068 9.404 1.00 92.19 174 LYS A O 1
ATOM 1339 N N . GLN A 1 175 ? -17.337 -13.027 8.626 1.00 95.06 175 GLN A N 1
ATOM 1340 C CA . GLN A 1 175 ? -16.300 -12.976 7.603 1.00 95.06 175 GLN A CA 1
ATOM 1341 C C . GLN A 1 175 ? -15.461 -11.711 7.746 1.00 95.06 175 GLN A C 1
ATOM 1343 O O . GLN A 1 175 ? -15.922 -10.705 8.287 1.00 95.06 175 GLN A O 1
ATOM 1348 N N . VAL A 1 176 ? -14.237 -11.762 7.230 1.00 94.12 176 VAL A N 1
ATOM 1349 C CA . VAL A 1 176 ? -13.340 -10.612 7.123 1.00 94.12 176 VAL A CA 1
ATOM 1350 C C . VAL A 1 176 ? -12.967 -10.426 5.658 1.00 94.12 176 VAL A C 1
ATOM 1352 O O . VAL A 1 176 ? -12.422 -11.332 5.031 1.00 94.12 176 VAL A O 1
ATOM 1355 N N . CYS A 1 177 ? -13.292 -9.263 5.102 1.00 93.06 177 CYS A N 1
ATOM 1356 C CA . CYS A 1 177 ? -13.177 -8.978 3.674 1.00 93.06 177 CYS A CA 1
ATOM 1357 C C . CYS A 1 177 ? -12.064 -7.980 3.382 1.00 93.06 177 CYS A C 1
ATOM 1359 O O . CYS A 1 177 ? -11.902 -7.004 4.111 1.00 93.06 177 CYS A O 1
ATOM 1361 N N . GLY A 1 178 ? -11.346 -8.199 2.283 1.00 91.50 178 GLY A N 1
ATOM 1362 C CA . GLY A 1 178 ? -10.357 -7.257 1.777 1.00 91.50 178 GLY A CA 1
ATOM 1363 C C . GLY A 1 178 ? -8.988 -7.176 2.453 1.00 91.50 178 GLY A C 1
ATOM 1364 O O . GLY A 1 178 ? -8.351 -6.143 2.254 1.00 91.50 178 GLY A O 1
ATOM 1365 N N . PRO A 1 179 ? -8.484 -8.175 3.214 1.00 95.25 179 PRO A N 1
ATOM 1366 C CA . PRO A 1 179 ? -7.059 -8.172 3.531 1.00 95.25 179 PRO A CA 1
ATOM 1367 C C . PRO A 1 179 ? -6.241 -8.206 2.235 1.00 95.25 179 PRO A C 1
ATOM 1369 O O . PRO A 1 179 ? -6.684 -8.741 1.214 1.00 95.25 179 PRO A O 1
ATOM 1372 N N . GLU A 1 180 ? -5.050 -7.622 2.266 1.00 95.94 180 GLU A N 1
ATOM 1373 C CA . GLU A 1 180 ? -4.286 -7.348 1.051 1.00 95.94 180 GLU A CA 1
ATOM 1374 C C . GLU A 1 180 ? -2.808 -7.730 1.207 1.00 95.94 180 GLU A C 1
ATOM 1376 O O . GLU A 1 180 ? -2.247 -7.699 2.302 1.00 95.94 180 GLU A O 1
ATOM 1381 N N . ILE A 1 181 ? -2.176 -8.104 0.098 1.00 98.38 181 ILE A N 1
ATOM 1382 C CA . ILE A 1 181 ? -0.737 -8.371 -0.009 1.00 98.38 181 ILE A CA 1
ATOM 1383 C C . ILE A 1 181 ? -0.182 -7.429 -1.072 1.00 98.38 181 ILE A C 1
ATOM 1385 O O . ILE A 1 181 ? -0.760 -7.337 -2.158 1.00 98.38 181 ILE A O 1
ATOM 1389 N N . ARG A 1 182 ? 0.926 -6.735 -0.792 1.00 98.19 182 ARG A N 1
ATOM 1390 C CA . ARG A 1 182 ? 1.545 -5.812 -1.755 1.00 98.19 182 ARG A CA 1
ATOM 1391 C C . ARG A 1 182 ? 2.990 -6.149 -2.057 1.00 98.19 182 ARG A C 1
ATOM 1393 O O . ARG A 1 182 ? 3.726 -6.600 -1.184 1.00 98.19 182 ARG A O 1
ATOM 1400 N N . PHE A 1 183 ? 3.398 -5.797 -3.265 1.00 98.56 183 PHE A N 1
ATOM 1401 C CA . PHE A 1 183 ? 4.790 -5.725 -3.680 1.00 98.56 183 PHE A CA 1
ATOM 1402 C C . PHE A 1 183 ? 5.073 -4.287 -4.093 1.00 98.56 183 PHE A C 1
ATOM 1404 O O . PHE A 1 183 ? 4.406 -3.757 -4.985 1.00 98.56 183 PHE A O 1
ATOM 1411 N N . VAL A 1 184 ? 6.018 -3.648 -3.407 1.00 97.88 184 VAL A N 1
ATOM 1412 C CA . VAL A 1 184 ? 6.407 -2.259 -3.663 1.00 97.88 184 VAL A CA 1
ATOM 1413 C C . VAL A 1 184 ? 7.720 -2.271 -4.425 1.00 97.88 184 VAL A C 1
ATOM 1415 O O . VAL A 1 184 ? 8.726 -2.760 -3.914 1.00 97.88 184 VAL A O 1
ATOM 1418 N N . TYR A 1 185 ? 7.718 -1.703 -5.622 1.00 96.38 185 TYR A N 1
ATOM 1419 C CA . TYR A 1 185 ? 8.890 -1.562 -6.472 1.00 96.38 185 TYR A CA 1
ATOM 1420 C C . TYR A 1 185 ? 9.220 -0.086 -6.671 1.00 96.38 185 TYR A C 1
ATOM 1422 O O . TYR A 1 185 ? 8.328 0.765 -6.705 1.00 96.38 185 TYR A O 1
ATOM 1430 N N . ALA A 1 186 ? 10.498 0.211 -6.877 1.00 92.44 186 ALA A N 1
ATOM 1431 C CA . ALA A 1 186 ? 10.924 1.482 -7.449 1.00 92.44 186 ALA A CA 1
ATOM 1432 C C . ALA A 1 186 ? 11.702 1.237 -8.727 1.00 92.44 186 ALA A C 1
ATOM 1434 O O . ALA A 1 186 ? 12.410 0.233 -8.850 1.00 92.44 186 ALA A O 1
ATOM 1435 N N . ALA A 1 187 ? 11.612 2.187 -9.650 1.00 90.19 187 ALA A N 1
ATOM 1436 C CA . ALA A 1 187 ? 12.479 2.173 -10.805 1.00 90.19 187 ALA A CA 1
ATOM 1437 C C . ALA A 1 187 ? 13.949 2.301 -10.392 1.00 90.19 187 ALA A C 1
ATOM 1439 O O . ALA A 1 187 ? 14.302 2.899 -9.363 1.00 90.19 187 ALA A O 1
ATOM 1440 N N . LEU A 1 188 ? 14.813 1.690 -11.194 1.00 85.12 188 LEU A N 1
ATOM 1441 C CA . LEU A 1 188 ? 16.246 1.822 -11.038 1.00 85.12 188 LEU A CA 1
ATOM 1442 C C . LEU A 1 188 ? 16.653 3.253 -11.396 1.00 85.12 188 LEU A C 1
ATOM 1444 O O . LEU A 1 188 ? 16.149 3.784 -12.388 1.00 85.12 188 LEU A O 1
ATOM 1448 N N . PRO A 1 189 ? 17.543 3.881 -10.610 1.00 70.50 189 PRO A N 1
ATOM 1449 C CA . PRO A 1 189 ? 18.072 5.194 -10.952 1.00 70.50 189 PRO A CA 1
ATOM 1450 C C . PRO A 1 189 ? 18.699 5.159 -12.349 1.00 70.50 189 PRO A C 1
ATOM 1452 O O . PRO A 1 189 ? 19.416 4.211 -12.679 1.00 70.50 189 PRO A O 1
ATOM 1455 N N . VAL A 1 190 ? 18.444 6.186 -13.152 1.00 64.56 190 VAL A N 1
ATOM 1456 C CA . VAL A 1 190 ? 19.164 6.415 -14.410 1.00 64.56 190 VAL A CA 1
ATOM 1457 C C . VAL A 1 190 ? 20.447 7.208 -14.129 1.00 64.56 190 VAL A C 1
ATOM 1459 O O . VAL A 1 190 ? 20.525 7.938 -13.140 1.00 64.56 190 VAL A O 1
ATOM 1462 N N . THR A 1 191 ? 21.485 7.032 -14.949 1.00 61.28 191 THR A N 1
ATOM 1463 C CA . THR A 1 191 ? 22.736 7.803 -14.833 1.00 61.28 191 THR A CA 1
ATOM 1464 C C . THR A 1 191 ? 22.506 9.280 -15.173 1.00 61.28 191 THR A C 1
ATOM 1466 O O . THR A 1 191 ? 21.931 9.548 -16.219 1.00 61.28 191 THR A O 1
ATOM 1469 N N . GLU A 1 192 ? 22.987 10.162 -14.287 1.00 47.31 192 GLU A N 1
ATOM 1470 C CA . GLU A 1 192 ? 23.067 11.642 -14.285 1.00 47.31 192 GLU A CA 1
ATOM 1471 C C . GLU A 1 192 ? 22.048 12.496 -15.094 1.00 47.31 192 GLU A C 1
ATOM 1473 O O . GLU A 1 192 ? 22.000 12.394 -16.321 1.00 47.31 192 GLU A O 1
ATOM 1478 N N . PRO A 1 193 ? 21.345 13.458 -14.444 1.00 51.25 193 PRO A N 1
ATOM 1479 C CA . PRO A 1 193 ? 21.287 13.674 -12.997 1.00 51.25 193 PRO A CA 1
ATOM 1480 C C . PRO A 1 193 ? 20.570 12.509 -12.314 1.00 51.25 193 PRO A C 1
ATOM 1482 O O . PRO A 1 193 ? 19.482 12.105 -12.720 1.00 51.25 193 PRO A O 1
ATOM 1485 N N . TYR A 1 194 ? 21.212 11.936 -11.293 1.00 60.97 194 TYR A N 1
ATOM 1486 C CA . TYR A 1 194 ? 20.647 10.845 -10.502 1.00 60.97 194 TYR A CA 1
ATOM 1487 C C . TYR A 1 194 ? 19.348 11.349 -9.863 1.00 60.97 194 TYR A C 1
ATOM 1489 O O . TYR A 1 194 ? 19.388 12.155 -8.937 1.00 60.97 194 TYR A O 1
ATOM 1497 N N . LEU A 1 195 ? 18.199 10.908 -10.373 1.00 64.06 195 LEU A N 1
ATOM 1498 C CA . LEU A 1 195 ? 16.902 11.141 -9.744 1.00 64.06 195 LEU A CA 1
ATOM 1499 C C . LEU A 1 195 ? 16.586 9.906 -8.896 1.00 64.06 195 LEU A C 1
ATOM 1501 O O . LEU A 1 195 ? 16.011 8.942 -9.414 1.00 64.06 195 LEU A O 1
ATOM 1505 N N . PRO A 1 196 ? 17.012 9.847 -7.617 1.00 65.50 196 PRO A N 1
ATOM 1506 C CA . PRO A 1 196 ? 16.532 8.795 -6.744 1.00 65.50 196 PRO A CA 1
ATOM 1507 C C . PRO A 1 196 ? 15.018 8.965 -6.641 1.00 65.50 196 PRO A C 1
ATOM 1509 O O . PRO A 1 196 ? 14.525 10.077 -6.497 1.00 65.50 196 PRO A O 1
ATOM 1512 N N . HIS A 1 197 ? 14.286 7.862 -6.748 1.00 76.00 197 HIS A N 1
ATOM 1513 C CA . HIS A 1 197 ? 12.829 7.850 -6.706 1.00 76.00 197 HIS A CA 1
ATOM 1514 C C . HIS A 1 197 ? 12.128 8.765 -7.704 1.00 76.00 197 HIS A C 1
ATOM 1516 O O . HIS A 1 197 ? 11.478 9.733 -7.336 1.00 76.00 197 HIS A O 1
ATOM 1522 N N . TYR A 1 198 ? 12.164 8.405 -8.977 1.00 84.88 198 TYR A N 1
ATOM 1523 C CA . TYR A 1 198 ? 11.311 9.058 -9.971 1.00 84.88 198 TYR A CA 1
ATOM 1524 C C . TYR A 1 198 ? 10.061 8.239 -10.305 1.00 84.88 198 TYR A C 1
ATOM 1526 O O . TYR A 1 198 ? 9.097 8.786 -10.819 1.00 84.88 198 TYR A O 1
ATOM 1534 N N . LEU A 1 199 ? 10.043 6.933 -10.017 1.00 91.44 199 LEU A N 1
ATOM 1535 C CA . LEU A 1 199 ? 8.899 6.065 -10.290 1.00 91.44 199 LEU A CA 1
ATOM 1536 C C . LEU A 1 199 ? 8.786 4.971 -9.228 1.00 91.44 199 LEU A C 1
ATOM 1538 O O . LEU A 1 199 ? 9.773 4.310 -8.894 1.00 91.44 199 LEU A O 1
ATOM 1542 N N . SER A 1 200 ? 7.567 4.741 -8.745 1.00 93.75 200 SER A N 1
ATOM 1543 C CA . SER A 1 200 ? 7.209 3.585 -7.925 1.00 93.75 200 SER A CA 1
ATOM 1544 C C . SER A 1 200 ? 6.016 2.842 -8.515 1.00 93.75 200 SER A C 1
ATOM 1546 O O . SER A 1 200 ? 5.091 3.445 -9.063 1.00 93.75 200 SER A O 1
ATOM 1548 N N . LEU A 1 201 ? 6.056 1.517 -8.400 1.00 96.50 201 LEU A N 1
ATOM 1549 C CA . LEU A 1 201 ? 5.008 0.609 -8.849 1.00 96.50 201 LEU A CA 1
ATOM 1550 C C . LEU A 1 201 ? 4.577 -0.243 -7.659 1.00 96.50 201 LEU A C 1
ATOM 1552 O O . LEU A 1 201 ? 5.423 -0.816 -6.973 1.00 96.50 201 LEU A O 1
ATOM 1556 N N . ILE A 1 202 ? 3.275 -0.347 -7.414 1.00 97.81 202 ILE A N 1
ATOM 1557 C CA . ILE A 1 202 ? 2.737 -1.148 -6.312 1.00 97.81 202 ILE A CA 1
ATOM 1558 C C . ILE A 1 202 ? 1.725 -2.131 -6.878 1.00 97.81 202 ILE A C 1
ATOM 1560 O O . ILE A 1 202 ? 0.649 -1.729 -7.320 1.00 97.81 202 ILE A O 1
ATOM 1564 N N . ALA A 1 203 ? 2.070 -3.416 -6.865 1.00 98.19 203 ALA A N 1
ATOM 1565 C CA . ALA A 1 203 ? 1.131 -4.481 -7.187 1.00 98.19 203 ALA A CA 1
ATOM 1566 C C . ALA A 1 203 ? 0.413 -4.908 -5.905 1.00 98.19 203 ALA A C 1
ATOM 1568 O O . ALA A 1 203 ? 1.064 -5.276 -4.927 1.00 98.19 203 ALA A O 1
ATOM 1569 N N . GLU A 1 204 ? -0.916 -4.854 -5.903 1.00 98.06 204 GLU A N 1
ATOM 1570 C CA . GLU A 1 204 ? -1.742 -5.118 -4.724 1.00 98.06 204 GLU A CA 1
ATOM 1571 C C . GLU A 1 204 ? -2.715 -6.263 -5.031 1.00 98.06 204 GLU A C 1
ATOM 1573 O O . GLU A 1 204 ? -3.510 -6.176 -5.968 1.00 98.06 204 GLU A O 1
ATOM 1578 N N . PHE A 1 205 ? -2.641 -7.340 -4.248 1.00 98.38 205 PHE A N 1
ATOM 1579 C CA . PHE A 1 205 ? -3.514 -8.511 -4.321 1.00 98.38 205 PHE A CA 1
ATOM 1580 C C . PHE A 1 205 ? -4.519 -8.452 -3.190 1.00 98.38 205 PHE A C 1
ATOM 1582 O O . PHE A 1 205 ? -4.142 -8.533 -2.019 1.00 98.38 205 PHE A O 1
ATOM 1589 N N . VAL A 1 206 ? -5.797 -8.359 -3.538 1.00 96.88 206 VAL A N 1
ATOM 1590 C CA . VAL A 1 206 ? -6.858 -8.200 -2.557 1.00 96.88 206 VAL A CA 1
ATOM 1591 C C . VAL A 1 206 ? -7.667 -9.478 -2.413 1.00 96.88 206 VAL A C 1
ATOM 1593 O O . VAL A 1 206 ? -8.255 -10.000 -3.370 1.00 96.88 206 VAL A O 1
ATOM 1596 N N . LEU A 1 207 ? -7.680 -10.005 -1.194 1.00 97.56 207 LEU A N 1
ATOM 1597 C CA . LEU A 1 207 ? -8.335 -11.260 -0.867 1.00 97.56 207 LEU A CA 1
ATOM 1598 C C . LEU A 1 207 ? -9.858 -11.068 -0.742 1.00 97.56 207 LEU A C 1
ATOM 1600 O O . LEU A 1 207 ? -10.325 -9.984 -0.378 1.00 97.56 207 LEU A O 1
ATOM 1604 N N . PRO A 1 208 ? -10.649 -12.114 -1.039 1.00 97.12 208 PRO A N 1
ATOM 1605 C CA . PRO A 1 208 ? -12.098 -12.089 -0.870 1.00 97.12 208 PRO A CA 1
ATOM 1606 C C . PRO A 1 208 ? -12.488 -12.001 0.612 1.00 97.12 208 PRO A C 1
ATOM 1608 O O . PRO A 1 208 ? -11.647 -11.968 1.510 1.00 97.12 208 PRO A O 1
ATOM 1611 N N . CYS A 1 209 ? -13.792 -12.020 0.882 1.00 96.19 209 CYS A N 1
ATOM 1612 C CA . CYS A 1 209 ? -14.299 -12.315 2.217 1.00 96.19 209 CYS A CA 1
ATOM 1613 C C . CYS A 1 209 ? -13.863 -13.718 2.656 1.00 96.19 209 CYS A C 1
ATOM 1615 O O . CYS A 1 209 ? -14.280 -14.724 2.082 1.00 96.19 209 CYS A O 1
ATOM 1617 N N . LEU A 1 210 ? -13.022 -13.775 3.683 1.00 97.44 210 LEU A N 1
ATOM 1618 C CA . LEU A 1 210 ? -12.575 -15.004 4.322 1.00 97.44 210 LEU A CA 1
ATOM 1619 C C . LEU A 1 210 ? -13.479 -15.315 5.513 1.00 97.44 210 LEU A C 1
ATOM 1621 O O . LEU A 1 210 ? -13.906 -14.406 6.225 1.00 97.44 210 LEU A O 1
ATOM 1625 N N . SER A 1 211 ? -13.754 -16.596 5.762 1.00 97.69 211 SER A N 1
ATOM 1626 C CA . SER A 1 211 ? -14.324 -17.003 7.049 1.00 97.69 211 SER A CA 1
ATOM 1627 C C . SER A 1 211 ? -13.377 -16.603 8.188 1.00 97.69 211 SER A C 1
ATOM 1629 O O . SER A 1 211 ? -12.173 -16.481 7.972 1.00 97.69 211 SER A O 1
ATOM 1631 N N . GLN A 1 212 ? -13.879 -16.428 9.412 1.00 96.62 212 GLN A N 1
ATOM 1632 C CA . GLN A 1 212 ? -13.002 -16.204 10.573 1.00 96.62 212 GLN A CA 1
ATOM 1633 C C . GLN A 1 212 ? -11.912 -17.282 10.698 1.00 96.62 212 GLN A C 1
ATOM 1635 O O . GLN A 1 212 ? -10.766 -16.960 10.992 1.00 96.62 212 GLN A O 1
ATOM 1640 N N . THR A 1 213 ? -12.234 -18.545 10.405 1.00 97.00 213 THR A N 1
ATOM 1641 C CA . THR A 1 213 ? -11.257 -19.644 10.385 1.00 97.00 213 THR A CA 1
ATOM 1642 C C . THR A 1 213 ? -10.166 -19.420 9.339 1.00 97.00 213 THR A C 1
ATOM 1644 O O . THR A 1 213 ? -8.984 -19.483 9.667 1.00 97.00 213 THR A O 1
ATOM 1647 N N . AS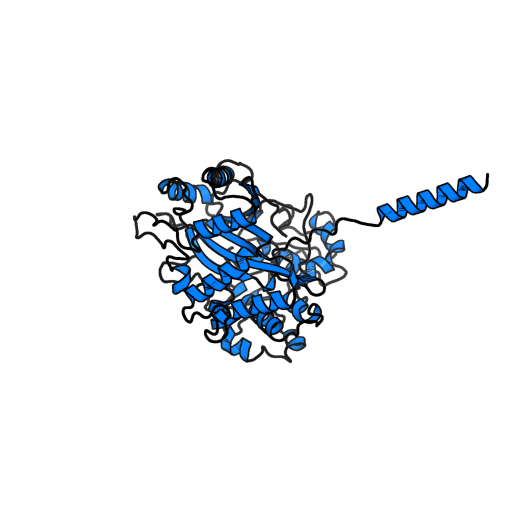P A 1 214 ? -10.546 -19.116 8.095 1.00 97.31 214 ASP A N 1
ATOM 1648 C CA . ASP A 1 214 ? -9.590 -18.819 7.021 1.00 97.31 214 ASP A CA 1
ATOM 1649 C C . ASP A 1 214 ? -8.744 -17.584 7.337 1.00 97.31 214 ASP A C 1
ATOM 1651 O O . ASP A 1 214 ? -7.553 -17.559 7.049 1.00 97.31 214 ASP A O 1
ATOM 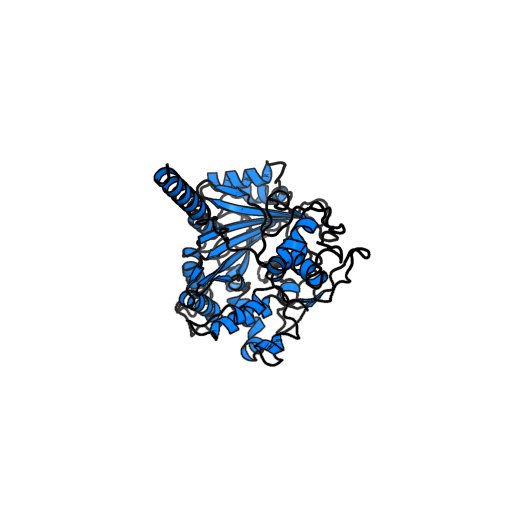1655 N N . PHE A 1 215 ? -9.344 -16.559 7.940 1.00 97.19 215 PHE A N 1
ATOM 1656 C CA . PHE A 1 215 ? -8.638 -15.340 8.305 1.00 97.19 215 PHE A CA 1
ATOM 1657 C C . PHE A 1 215 ? -7.647 -15.575 9.451 1.00 97.19 215 PHE A C 1
ATOM 1659 O O . PHE A 1 215 ? -6.535 -15.054 9.406 1.00 97.19 215 PHE A O 1
ATOM 1666 N N . LYS A 1 216 ? -7.994 -16.408 10.446 1.00 95.38 216 LYS A N 1
ATOM 1667 C CA . LYS A 1 216 ? -7.024 -16.859 11.458 1.00 95.38 216 LYS A CA 1
ATOM 1668 C C . LYS A 1 216 ? -5.893 -17.666 10.827 1.00 95.38 216 LYS A C 1
ATOM 1670 O O . LYS A 1 216 ? -4.756 -17.494 11.243 1.00 95.38 216 LYS A O 1
ATOM 1675 N N . ALA A 1 217 ? -6.184 -18.514 9.839 1.00 95.19 217 ALA A N 1
ATOM 1676 C CA . ALA A 1 217 ? -5.150 -19.260 9.123 1.00 95.19 217 ALA A CA 1
ATOM 1677 C C . ALA A 1 217 ? -4.213 -18.323 8.345 1.00 95.19 217 ALA A C 1
ATOM 1679 O O . ALA A 1 217 ? -3.002 -18.482 8.431 1.00 95.19 217 ALA A O 1
ATOM 1680 N N . LEU A 1 218 ? -4.755 -17.301 7.669 1.00 96.06 218 LEU A N 1
ATOM 1681 C CA . LEU A 1 218 ? -3.966 -16.237 7.039 1.00 96.06 218 LEU A CA 1
ATOM 1682 C C . LEU A 1 218 ? -3.059 -15.549 8.065 1.00 96.06 218 LEU A C 1
ATOM 1684 O O . LEU A 1 218 ? -1.859 -15.434 7.837 1.00 96.06 218 LEU A O 1
ATOM 1688 N N . ALA A 1 219 ? -3.617 -15.115 9.199 1.00 95.31 219 ALA A N 1
ATOM 1689 C CA . ALA A 1 219 ? -2.845 -14.465 10.253 1.00 95.31 219 ALA A CA 1
ATOM 1690 C C . ALA A 1 219 ? -1.742 -15.384 10.806 1.00 95.31 219 ALA A C 1
ATOM 1692 O O . ALA A 1 219 ? -0.608 -14.945 10.954 1.00 95.31 219 ALA A O 1
ATOM 1693 N N . ALA A 1 220 ? -2.047 -16.661 11.050 1.00 93.62 220 ALA A N 1
ATOM 1694 C CA . ALA A 1 220 ? -1.085 -17.641 11.546 1.00 93.62 220 ALA A CA 1
ATOM 1695 C C . ALA A 1 220 ? 0.042 -17.922 10.538 1.00 93.62 220 ALA A C 1
ATOM 1697 O O . ALA A 1 220 ? 1.208 -17.929 10.926 1.00 93.62 220 ALA A O 1
ATOM 1698 N N . ASP A 1 221 ? -0.282 -18.093 9.252 1.00 94.25 221 ASP A N 1
ATOM 1699 C CA . ASP A 1 221 ? 0.709 -18.302 8.191 1.00 94.25 221 ASP A CA 1
ATOM 1700 C C . ASP A 1 221 ? 1.704 -17.131 8.136 1.00 94.25 221 ASP A C 1
ATOM 1702 O O . ASP A 1 221 ? 2.915 -17.352 8.136 1.00 94.25 221 ASP A O 1
ATOM 1706 N N . TRP A 1 222 ? 1.209 -15.889 8.173 1.00 95.56 222 TRP A N 1
ATOM 1707 C CA . TRP A 1 222 ? 2.056 -14.694 8.209 1.00 95.56 222 TRP A CA 1
ATOM 1708 C C . TRP A 1 222 ? 2.850 -14.567 9.514 1.00 95.56 222 TRP A C 1
ATOM 1710 O O . TRP A 1 222 ? 4.062 -14.379 9.454 1.00 95.56 222 TRP A O 1
ATOM 1720 N N . SER A 1 223 ? 2.215 -14.710 10.683 1.00 93.50 223 SER A N 1
ATOM 1721 C CA . SER A 1 223 ? 2.904 -14.657 11.984 1.00 93.50 223 SER A CA 1
ATOM 1722 C C . SER A 1 223 ? 4.011 -15.699 12.096 1.00 93.50 223 SER A C 1
ATOM 1724 O O . SER A 1 223 ? 5.048 -15.436 12.699 1.00 93.50 223 SER A O 1
ATOM 1726 N N . SER A 1 224 ? 3.836 -16.860 11.463 1.00 92.25 224 SER A N 1
ATOM 1727 C CA . SER A 1 224 ? 4.853 -17.904 11.460 1.00 92.25 224 SER A CA 1
ATOM 1728 C C . SER A 1 224 ? 6.149 -17.478 10.758 1.00 92.25 224 SER A C 1
ATOM 1730 O O . SER A 1 224 ? 7.187 -18.086 10.986 1.00 92.25 224 SER A O 1
ATOM 1732 N N . LEU A 1 225 ? 6.164 -16.426 9.934 1.00 93.62 225 LEU A N 1
ATOM 1733 C CA . LEU A 1 225 ? 7.420 -15.905 9.382 1.00 93.62 225 LEU A CA 1
ATOM 1734 C C . LEU A 1 225 ? 8.359 -15.366 10.471 1.00 93.62 225 LEU A C 1
ATOM 1736 O O . LEU A 1 225 ? 9.569 -15.354 10.259 1.00 93.62 225 LEU A O 1
ATOM 1740 N N . ASN A 1 226 ? 7.823 -14.973 11.632 1.00 91.62 226 ASN A N 1
ATOM 1741 C CA . ASN A 1 226 ? 8.627 -14.548 12.775 1.00 91.62 226 ASN A CA 1
ATOM 1742 C C . ASN A 1 226 ? 9.103 -15.715 13.661 1.00 91.62 226 ASN A C 1
ATOM 1744 O O . ASN A 1 226 ? 10.066 -15.555 14.401 1.00 91.62 226 ASN A O 1
ATOM 1748 N N . ASP A 1 227 ? 8.471 -16.892 13.559 1.00 81.50 227 ASP A N 1
ATOM 1749 C CA . ASP A 1 227 ? 8.842 -18.104 14.304 1.00 81.50 227 ASP A CA 1
ATOM 1750 C C . ASP A 1 227 ? 8.906 -19.336 13.369 1.00 81.50 227 ASP A C 1
ATOM 1752 O O . ASP A 1 227 ? 7.870 -19.868 12.933 1.00 81.50 227 ASP A O 1
ATOM 1756 N N . PRO A 1 228 ? 10.110 -19.849 13.048 1.00 61.22 228 PRO A N 1
ATOM 1757 C CA . PRO A 1 228 ? 10.277 -20.977 12.138 1.00 61.22 228 PRO A CA 1
ATOM 1758 C C . PRO A 1 228 ? 9.554 -22.256 12.602 1.00 61.22 228 PRO A C 1
ATOM 1760 O O . PRO A 1 228 ? 9.207 -23.068 11.745 1.00 61.22 228 PRO A O 1
ATOM 1763 N N . GLY A 1 229 ? 9.254 -22.420 13.898 1.00 64.44 229 GLY A N 1
ATOM 1764 C CA . GLY A 1 229 ? 8.682 -23.646 14.467 1.00 64.44 229 GLY A CA 1
ATOM 1765 C C . GLY A 1 229 ? 7.178 -23.874 14.250 1.00 64.44 229 GLY A C 1
ATOM 1766 O O . GLY A 1 229 ? 6.707 -24.980 14.507 1.00 64.44 229 GLY A O 1
ATOM 1767 N N . GLN A 1 230 ? 6.408 -22.879 13.785 1.00 62.81 230 GLN A N 1
ATOM 1768 C CA . GLN A 1 230 ? 4.933 -22.900 13.902 1.00 62.81 230 GLN A CA 1
ATOM 1769 C C . GLN A 1 230 ? 4.116 -22.922 12.592 1.00 62.81 230 GLN A C 1
ATOM 1771 O O . GLN A 1 230 ? 2.982 -22.450 12.568 1.00 62.81 230 GLN A O 1
ATOM 1776 N N . ALA A 1 231 ? 4.624 -23.453 11.477 1.00 59.69 231 ALA A N 1
ATOM 1777 C CA . ALA A 1 231 ? 3.967 -23.226 10.182 1.00 59.69 231 ALA A CA 1
ATOM 1778 C C . ALA A 1 231 ? 3.423 -24.456 9.453 1.00 59.69 231 ALA A C 1
ATOM 1780 O O . ALA A 1 231 ? 4.063 -25.502 9.373 1.00 59.69 231 ALA A O 1
ATOM 1781 N N . ARG A 1 232 ? 2.299 -24.234 8.754 1.00 72.00 232 ARG A N 1
ATOM 1782 C CA . ARG A 1 232 ? 1.863 -25.027 7.592 1.00 72.00 232 ARG A CA 1
ATOM 1783 C C . ARG A 1 232 ? 2.938 -25.051 6.499 1.00 72.00 232 ARG A C 1
ATOM 1785 O O . ARG A 1 232 ? 3.172 -26.078 5.870 1.00 72.00 232 ARG A O 1
ATOM 1792 N N . CYS A 1 233 ? 3.595 -23.914 6.289 1.00 76.81 233 CYS A N 1
ATOM 1793 C CA . CYS A 1 233 ? 4.764 -23.767 5.432 1.00 76.81 233 CYS A CA 1
ATOM 1794 C C . CYS A 1 233 ? 6.026 -24.185 6.212 1.00 76.81 233 CYS A C 1
ATOM 1796 O O . CYS A 1 233 ? 6.766 -23.335 6.700 1.00 76.81 233 CYS A O 1
ATOM 1798 N N . GLY A 1 234 ? 6.232 -25.495 6.394 1.00 66.69 234 GLY A N 1
ATOM 1799 C CA . GLY A 1 234 ? 7.231 -26.103 7.296 1.00 66.69 234 GLY A CA 1
ATOM 1800 C C . GLY A 1 234 ? 8.708 -25.997 6.879 1.00 66.69 234 GLY A C 1
ATOM 1801 O O . GLY A 1 234 ? 9.471 -26.930 7.112 1.00 66.69 234 GLY A O 1
ATOM 1802 N N . SER A 1 235 ? 9.114 -24.899 6.239 1.00 79.06 235 SER A N 1
ATOM 1803 C CA . SER A 1 235 ? 10.517 -24.616 5.919 1.00 79.06 235 SER A CA 1
ATOM 1804 C C . SER A 1 235 ? 11.158 -23.776 7.024 1.00 79.06 235 SER A C 1
ATOM 1806 O O . SER A 1 235 ? 10.582 -22.775 7.447 1.00 79.06 235 SER A O 1
ATOM 1808 N N . SER A 1 236 ? 12.368 -24.144 7.452 1.00 81.31 236 SER A N 1
ATOM 1809 C CA . SER A 1 236 ? 13.210 -23.284 8.296 1.00 81.31 236 SER A CA 1
ATOM 1810 C C . SER A 1 236 ? 13.882 -22.159 7.501 1.00 81.31 236 SER A C 1
ATOM 1812 O O . SER A 1 236 ? 14.310 -21.172 8.090 1.00 81.31 236 SER A O 1
ATOM 1814 N N . ASP A 1 237 ? 13.978 -22.298 6.175 1.00 90.38 237 ASP A N 1
ATOM 1815 C CA . ASP A 1 237 ? 14.424 -21.227 5.285 1.00 90.38 237 ASP A CA 1
ATOM 1816 C C . ASP A 1 237 ? 13.317 -20.175 5.137 1.00 90.38 237 ASP A C 1
ATOM 1818 O O . ASP A 1 237 ? 12.206 -20.493 4.690 1.00 90.38 237 ASP A O 1
ATOM 1822 N N . TYR A 1 238 ? 13.629 -18.936 5.532 1.00 93.12 238 TYR A N 1
ATOM 1823 C CA . TYR A 1 238 ? 12.680 -17.824 5.566 1.00 93.12 238 TYR A CA 1
ATOM 1824 C C . TYR A 1 238 ? 12.111 -17.516 4.178 1.00 93.12 238 TYR A C 1
ATOM 1826 O O . TYR A 1 238 ? 10.902 -17.335 4.041 1.00 93.12 238 TYR A O 1
ATOM 1834 N N . VAL A 1 239 ? 12.956 -17.500 3.142 1.00 94.50 239 VAL A N 1
ATOM 1835 C CA . VAL A 1 239 ? 12.541 -17.172 1.772 1.00 94.50 239 VAL A CA 1
ATOM 1836 C C . VAL A 1 239 ? 11.542 -18.209 1.275 1.00 94.50 239 VAL A C 1
ATOM 1838 O O . VAL A 1 239 ? 10.434 -17.848 0.892 1.00 94.50 239 VAL A O 1
ATOM 1841 N N . LYS A 1 240 ? 11.856 -19.505 1.370 1.00 93.19 240 LYS A N 1
ATOM 1842 C CA . LYS A 1 240 ? 10.945 -20.587 0.960 1.00 93.19 240 LYS A CA 1
ATOM 1843 C C . LYS A 1 240 ? 9.647 -20.587 1.766 1.00 93.19 240 LYS A C 1
ATOM 1845 O O . LYS A 1 240 ? 8.580 -20.893 1.226 1.00 93.19 240 LYS A O 1
ATOM 1850 N N . LYS A 1 241 ? 9.709 -20.215 3.047 1.00 93.25 241 LYS A N 1
ATOM 1851 C CA . LYS A 1 241 ? 8.520 -20.046 3.887 1.00 93.25 241 LYS A CA 1
ATOM 1852 C C . LYS A 1 241 ? 7.646 -18.893 3.391 1.00 93.25 241 LYS A C 1
ATOM 1854 O O . LYS A 1 241 ? 6.448 -19.095 3.197 1.00 93.25 241 LYS A O 1
ATOM 1859 N N . LEU A 1 242 ? 8.240 -17.732 3.112 1.00 96.31 242 LEU A N 1
ATOM 1860 C CA . LEU A 1 242 ? 7.552 -16.581 2.528 1.00 96.31 242 LEU A CA 1
ATOM 1861 C C . LEU A 1 242 ? 6.933 -16.928 1.169 1.00 96.31 242 LEU A C 1
ATOM 1863 O O . LEU A 1 242 ? 5.762 -16.635 0.950 1.00 96.31 242 LEU A O 1
ATOM 1867 N N . GLU A 1 243 ? 7.661 -17.612 0.282 1.00 96.25 243 GLU A N 1
ATOM 1868 C CA . GLU A 1 243 ? 7.128 -18.050 -1.014 1.00 96.25 243 GLU A CA 1
ATOM 1869 C C . GLU A 1 243 ? 5.879 -18.924 -0.861 1.00 96.25 243 GLU A C 1
ATOM 1871 O O . GLU A 1 243 ? 4.903 -18.721 -1.578 1.00 96.25 243 GLU A O 1
ATOM 1876 N N . CYS A 1 244 ? 5.879 -19.856 0.096 1.00 95.12 244 CYS A N 1
ATOM 1877 C CA . CYS A 1 244 ? 4.727 -20.709 0.387 1.00 95.12 244 CYS A CA 1
ATOM 1878 C C . CYS A 1 244 ? 3.512 -19.910 0.891 1.00 95.12 244 CYS A C 1
ATOM 1880 O O . CYS A 1 244 ? 2.384 -20.152 0.443 1.00 95.12 244 CYS A O 1
ATOM 1882 N N . VAL A 1 245 ? 3.729 -18.932 1.781 1.00 96.19 245 VAL A N 1
ATOM 1883 C CA . VAL A 1 245 ? 2.669 -18.025 2.258 1.00 96.19 245 VAL A CA 1
ATOM 1884 C C . VAL A 1 245 ? 2.105 -17.218 1.084 1.00 96.19 245 VAL A C 1
ATOM 1886 O O . VAL A 1 245 ? 0.888 -17.175 0.881 1.00 96.19 245 VAL A O 1
ATOM 1889 N N . LEU A 1 246 ? 2.977 -16.632 0.263 1.00 98.00 246 LEU A N 1
ATOM 1890 C CA . LEU A 1 246 ? 2.578 -15.835 -0.892 1.00 98.00 246 LEU A CA 1
ATOM 1891 C C . LEU A 1 246 ? 1.844 -16.675 -1.948 1.00 98.00 246 LEU A C 1
ATOM 1893 O O . LEU A 1 246 ? 0.802 -16.238 -2.441 1.00 98.00 246 LEU A O 1
ATOM 1897 N N . ASP A 1 247 ? 2.315 -17.886 -2.262 1.00 96.75 247 ASP A N 1
ATOM 1898 C CA . ASP A 1 247 ? 1.663 -18.788 -3.222 1.00 96.75 247 ASP A CA 1
ATOM 1899 C C . ASP A 1 247 ? 0.260 -19.171 -2.735 1.00 96.75 247 ASP A C 1
ATOM 1901 O O . ASP A 1 247 ? -0.695 -19.138 -3.512 1.00 96.75 247 ASP A O 1
ATOM 1905 N N . THR A 1 248 ? 0.116 -19.467 -1.440 1.00 96.00 248 THR A N 1
ATOM 1906 C CA . THR A 1 248 ? -1.171 -19.840 -0.838 1.00 96.00 248 THR A CA 1
ATOM 1907 C C . THR A 1 248 ? -2.193 -18.713 -0.950 1.00 96.00 248 THR A C 1
ATOM 1909 O O . THR A 1 248 ? -3.336 -18.944 -1.351 1.00 96.00 248 THR A O 1
ATOM 1912 N N . TRP A 1 249 ? -1.805 -17.491 -0.584 1.00 97.25 249 TRP A N 1
ATOM 1913 C CA . TRP A 1 249 ? -2.771 -16.411 -0.398 1.00 97.25 249 TRP A CA 1
ATOM 1914 C C . TRP A 1 249 ? -2.989 -15.568 -1.651 1.00 97.25 249 TRP A C 1
ATOM 1916 O O . TRP A 1 249 ? -4.137 -15.256 -1.962 1.00 97.25 249 TRP A O 1
ATOM 1926 N N . THR A 1 250 ? -1.958 -15.282 -2.450 1.00 97.69 250 THR A N 1
ATOM 1927 C CA . THR A 1 250 ? -2.160 -14.559 -3.722 1.00 97.69 250 THR A CA 1
ATOM 1928 C C . THR A 1 250 ? -2.962 -15.380 -4.737 1.00 97.69 250 THR A C 1
ATOM 1930 O O . THR A 1 250 ? -3.736 -14.805 -5.498 1.00 97.69 250 THR A O 1
ATOM 1933 N N . ALA A 1 251 ? -2.879 -16.718 -4.705 1.00 96.62 251 ALA A N 1
ATOM 1934 C CA . ALA A 1 251 ? -3.716 -17.591 -5.536 1.00 96.62 251 ALA A CA 1
ATOM 1935 C C . ALA A 1 251 ? -5.212 -17.525 -5.175 1.00 96.62 251 ALA A C 1
ATOM 1937 O O . ALA A 1 251 ? -6.057 -17.883 -5.994 1.00 96.62 251 ALA A O 1
ATOM 1938 N N . ARG A 1 252 ? -5.544 -17.062 -3.963 1.00 97.38 252 ARG A N 1
ATOM 1939 C CA . ARG A 1 252 ? -6.920 -16.834 -3.496 1.00 97.38 252 ARG A CA 1
ATOM 1940 C C . ARG A 1 252 ? -7.383 -15.393 -3.710 1.00 97.38 252 ARG A C 1
ATOM 1942 O O . ARG A 1 252 ? -8.507 -15.079 -3.328 1.00 97.38 252 ARG A O 1
ATOM 1949 N N . ALA A 1 253 ? -6.545 -14.511 -4.259 1.00 98.06 253 ALA A N 1
ATOM 1950 C CA . ALA A 1 253 ? -6.915 -13.121 -4.478 1.00 98.06 253 ALA A CA 1
ATOM 1951 C C . ALA A 1 253 ? -8.119 -13.016 -5.421 1.00 98.06 253 ALA A C 1
ATOM 1953 O O . ALA A 1 253 ? -8.202 -13.695 -6.441 1.00 98.06 253 ALA A O 1
ATOM 1954 N N . SER A 1 254 ? -9.057 -12.147 -5.056 1.00 96.56 254 SER A N 1
ATOM 1955 C CA . SER A 1 254 ? -10.275 -11.877 -5.831 1.00 96.56 254 SER A CA 1
ATOM 1956 C C . SER A 1 254 ? -10.124 -10.687 -6.776 1.00 96.56 254 SER A C 1
ATOM 1958 O O . SER A 1 254 ? -10.888 -10.542 -7.725 1.00 96.56 254 SER A O 1
ATOM 1960 N N . LYS A 1 255 ? -9.140 -9.827 -6.503 1.00 95.69 255 LYS A N 1
ATOM 1961 C CA . LYS A 1 255 ? -8.817 -8.630 -7.274 1.00 95.69 255 LYS A CA 1
ATOM 1962 C C . LYS A 1 255 ? -7.311 -8.407 -7.222 1.00 95.69 255 LYS A C 1
ATOM 1964 O O . LYS A 1 255 ? -6.683 -8.667 -6.197 1.00 95.69 255 LYS A O 1
ATOM 1969 N N . ALA A 1 256 ? -6.756 -7.875 -8.303 1.00 97.12 256 ALA A N 1
ATOM 1970 C CA . ALA A 1 256 ? -5.427 -7.291 -8.302 1.00 97.12 256 ALA A CA 1
ATOM 1971 C C . ALA A 1 256 ? -5.467 -5.894 -8.928 1.00 97.12 256 ALA A C 1
ATOM 1973 O O . ALA A 1 256 ? -6.283 -5.621 -9.816 1.00 97.12 256 ALA A O 1
ATOM 1974 N N . ARG A 1 257 ? -4.584 -5.008 -8.470 1.00 96.56 257 ARG A N 1
ATOM 1975 C CA . ARG A 1 257 ? -4.414 -3.661 -9.026 1.00 96.56 257 ARG A CA 1
ATOM 1976 C C . ARG A 1 257 ? -2.953 -3.241 -9.039 1.00 96.56 257 ARG A C 1
ATOM 1978 O O . ARG A 1 257 ? -2.135 -3.792 -8.305 1.00 96.56 257 ARG A O 1
ATOM 1985 N N . LEU A 1 258 ? -2.649 -2.280 -9.899 1.00 97.31 258 LEU A N 1
ATOM 1986 C CA . LEU A 1 258 ? -1.343 -1.652 -10.016 1.00 97.31 258 LEU A CA 1
ATOM 1987 C C . LEU A 1 258 ? -1.492 -0.161 -9.719 1.00 97.31 258 LEU A C 1
ATOM 1989 O O . LEU A 1 258 ? -2.226 0.534 -10.422 1.00 97.31 258 LEU A O 1
ATOM 1993 N N . ARG A 1 259 ? -0.783 0.334 -8.706 1.00 95.81 259 ARG A N 1
ATOM 1994 C CA . ARG A 1 259 ? -0.596 1.773 -8.501 1.00 95.81 259 ARG A CA 1
ATOM 1995 C C . ARG A 1 259 ? 0.722 2.201 -9.119 1.00 95.81 259 ARG A C 1
ATOM 1997 O O . ARG A 1 259 ? 1.734 1.522 -8.946 1.00 95.81 259 ARG A O 1
ATOM 2004 N N . VAL A 1 260 ? 0.688 3.312 -9.837 1.00 95.38 260 VAL A N 1
ATOM 2005 C CA . VAL A 1 260 ? 1.847 3.904 -10.501 1.00 95.38 260 VAL A CA 1
ATOM 2006 C C . VAL A 1 260 ? 1.982 5.317 -9.973 1.00 95.38 260 VAL A C 1
ATOM 2008 O O . VAL A 1 260 ? 1.042 6.102 -10.109 1.00 95.38 260 VAL A O 1
ATOM 2011 N N . ASN A 1 261 ? 3.130 5.625 -9.378 1.00 92.94 261 ASN A N 1
ATOM 2012 C CA . ASN A 1 261 ? 3.431 6.975 -8.924 1.00 92.94 261 ASN A CA 1
ATOM 2013 C C . ASN A 1 261 ? 4.713 7.455 -9.585 1.00 92.94 261 ASN A C 1
ATOM 2015 O O . ASN A 1 261 ? 5.760 6.836 -9.383 1.00 92.94 261 ASN A O 1
ATOM 2019 N N . GLY A 1 262 ? 4.617 8.524 -10.366 1.00 91.38 262 GLY A N 1
ATOM 2020 C CA . GLY A 1 262 ? 5.740 9.139 -11.059 1.00 91.38 262 GLY A CA 1
ATOM 2021 C C . GLY A 1 262 ? 6.012 10.535 -10.522 1.00 91.38 262 GLY A C 1
ATOM 2022 O O . GLY A 1 262 ? 5.077 11.288 -10.279 1.00 91.38 262 GLY A O 1
ATOM 2023 N N . ASN A 1 263 ? 7.279 10.888 -10.362 1.00 87.19 263 ASN A N 1
ATOM 2024 C CA . ASN A 1 263 ? 7.668 12.268 -10.127 1.00 87.19 263 ASN A CA 1
ATOM 2025 C C . ASN A 1 263 ? 7.403 13.081 -11.411 1.00 87.19 263 ASN A C 1
ATOM 2027 O O . ASN A 1 263 ? 7.747 12.629 -12.509 1.00 87.19 263 ASN A O 1
ATOM 2031 N N . GLY A 1 264 ? 6.758 14.241 -11.272 1.00 74.75 264 GLY A N 1
ATOM 2032 C CA . GLY A 1 264 ? 6.353 15.105 -12.387 1.00 74.75 264 GLY A CA 1
ATOM 2033 C C . GLY A 1 264 ? 7.518 15.791 -13.114 1.00 74.75 264 GLY A C 1
ATOM 2034 O O . GLY A 1 264 ? 7.332 16.293 -14.220 1.00 74.75 264 GLY A O 1
ATOM 2035 N N . GLY A 1 265 ? 8.728 15.775 -12.540 1.00 64.38 265 GLY A N 1
ATOM 2036 C CA . GLY A 1 265 ? 9.891 16.488 -13.071 1.00 64.38 265 GLY A CA 1
ATOM 2037 C C . GLY A 1 265 ? 9.818 18.008 -12.850 1.00 64.38 265 GLY A C 1
ATOM 2038 O O . GLY A 1 265 ? 8.839 18.542 -12.337 1.00 64.38 265 GLY A O 1
ATOM 2039 N N . GLY A 1 266 ? 10.882 18.736 -13.213 1.00 53.12 266 GLY A N 1
ATOM 2040 C CA . GLY A 1 266 ? 10.872 20.211 -13.225 1.00 53.12 266 GLY A CA 1
ATOM 2041 C C . GLY A 1 266 ? 11.272 20.930 -11.926 1.00 53.12 266 GLY A C 1
ATOM 2042 O O . GLY A 1 266 ? 11.044 22.131 -11.814 1.00 53.12 266 GLY A O 1
ATOM 2043 N N . GLY A 1 267 ? 11.893 20.244 -10.960 1.00 51.69 267 GLY A N 1
ATOM 2044 C CA . GLY A 1 267 ? 12.456 20.881 -9.755 1.00 51.69 267 GLY A CA 1
ATOM 2045 C C . GLY A 1 267 ? 11.439 21.237 -8.664 1.00 51.69 267 GLY A C 1
ATOM 2046 O O . GLY A 1 267 ? 11.804 21.891 -7.691 1.00 51.69 267 GLY A O 1
ATOM 2047 N N . VAL A 1 268 ? 10.187 20.796 -8.812 1.00 54.09 268 VAL A N 1
ATOM 2048 C CA . VAL A 1 268 ? 9.166 20.815 -7.758 1.00 54.09 268 VAL A CA 1
ATOM 2049 C C . VAL A 1 268 ? 8.867 19.365 -7.392 1.00 54.09 268 VAL A C 1
ATOM 2051 O O . VAL A 1 268 ? 8.617 18.558 -8.289 1.00 54.09 268 VAL A O 1
ATOM 2054 N N . ASP A 1 269 ? 8.883 19.034 -6.099 1.00 74.38 269 ASP A N 1
ATOM 2055 C CA . ASP A 1 269 ? 8.571 17.699 -5.569 1.00 74.38 269 ASP A CA 1
ATOM 2056 C C . ASP A 1 269 ? 7.077 17.374 -5.752 1.00 74.38 269 ASP A C 1
ATOM 2058 O O . ASP A 1 269 ? 6.263 17.418 -4.827 1.00 74.38 269 ASP A O 1
ATOM 2062 N N . THR A 1 270 ? 6.701 17.104 -7.001 1.00 85.06 270 THR A N 1
ATOM 2063 C CA . THR A 1 270 ? 5.348 16.734 -7.412 1.00 85.06 270 THR A CA 1
ATOM 2064 C C . THR A 1 270 ? 5.294 15.271 -7.812 1.00 85.06 270 THR A C 1
ATOM 2066 O O . THR A 1 270 ? 6.203 14.745 -8.456 1.00 85.06 270 THR A O 1
ATOM 2069 N N . TRP A 1 271 ? 4.208 14.610 -7.427 1.00 89.12 271 TRP A N 1
ATOM 2070 C CA . TRP A 1 271 ? 4.010 13.184 -7.615 1.00 89.12 271 TRP A CA 1
ATOM 2071 C C . TRP A 1 271 ? 2.652 12.885 -8.223 1.00 89.12 271 TRP A C 1
ATOM 2073 O O . TRP A 1 271 ? 1.609 13.027 -7.586 1.00 89.12 271 TRP A O 1
ATOM 2083 N N . ASP A 1 272 ? 2.675 12.397 -9.452 1.00 90.88 272 ASP A N 1
ATOM 2084 C CA . ASP A 1 272 ? 1.499 11.976 -10.185 1.00 90.88 272 ASP A CA 1
ATOM 2085 C C . ASP A 1 272 ? 1.160 10.520 -9.890 1.00 90.88 272 ASP A C 1
ATOM 2087 O O . ASP A 1 272 ? 1.934 9.606 -10.175 1.00 90.88 272 ASP A O 1
ATOM 2091 N N . THR A 1 273 ? -0.036 10.298 -9.349 1.00 92.00 273 THR A N 1
ATOM 2092 C CA . THR A 1 273 ? -0.526 8.979 -8.935 1.00 92.00 273 THR A CA 1
ATOM 2093 C C . THR A 1 273 ? -1.646 8.494 -9.851 1.00 92.00 273 THR A C 1
ATOM 2095 O O . THR A 1 273 ? -2.534 9.266 -10.225 1.00 92.00 273 THR A O 1
ATOM 2098 N N . ARG A 1 274 ? -1.620 7.210 -10.224 1.00 94.12 274 ARG A N 1
ATOM 2099 C CA . ARG A 1 274 ? -2.648 6.522 -11.027 1.00 94.12 274 ARG A CA 1
ATOM 2100 C C . ARG A 1 274 ? -2.912 5.125 -10.454 1.00 94.12 274 ARG A C 1
ATOM 2102 O O . ARG A 1 274 ? -1.986 4.464 -9.985 1.00 94.12 274 ARG A O 1
ATOM 2109 N N . GLU A 1 275 ? -4.151 4.643 -10.547 1.00 95.19 275 GLU A N 1
ATOM 2110 C CA . GLU A 1 275 ? -4.525 3.262 -10.201 1.00 95.19 275 GLU A CA 1
ATOM 2111 C C . GLU A 1 275 ? -5.074 2.538 -11.435 1.00 95.19 275 GLU A C 1
ATOM 2113 O O . GLU A 1 275 ? -5.886 3.080 -12.184 1.00 95.19 275 GLU A O 1
ATOM 2118 N N . PHE A 1 276 ? -4.648 1.293 -11.634 1.00 96.31 276 PHE A N 1
ATOM 2119 C CA . PHE A 1 276 ? -5.093 0.426 -12.718 1.00 96.31 276 PHE A CA 1
ATOM 2120 C C . PHE A 1 276 ? -5.634 -0.888 -12.160 1.00 96.31 276 PHE A C 1
ATOM 2122 O O . PHE A 1 276 ? -5.012 -1.512 -11.303 1.00 96.31 276 PHE A O 1
ATOM 2129 N N . ALA A 1 277 ? -6.760 -1.354 -12.692 1.00 96.25 277 ALA A N 1
ATOM 2130 C CA . ALA A 1 277 ? -7.226 -2.719 -12.483 1.00 96.25 277 ALA A CA 1
ATOM 2131 C C . ALA A 1 277 ? -6.621 -3.643 -13.540 1.00 96.25 277 ALA A C 1
ATOM 2133 O O . ALA A 1 277 ? -6.549 -3.278 -14.716 1.00 96.25 277 ALA A O 1
ATOM 2134 N N . PHE A 1 278 ? -6.245 -4.853 -13.129 1.00 96.44 278 PHE A N 1
ATOM 2135 C CA . PHE A 1 278 ? -5.976 -5.938 -14.066 1.00 96.44 278 PHE A CA 1
ATOM 2136 C C . PHE A 1 278 ? -7.311 -6.516 -14.541 1.00 96.44 278 PHE A C 1
ATOM 2138 O O . PHE A 1 278 ? -8.122 -6.940 -13.718 1.00 96.44 278 PHE A O 1
ATOM 2145 N N . LEU A 1 279 ? -7.541 -6.518 -15.853 1.00 94.69 279 LEU A N 1
ATOM 2146 C CA . LEU A 1 279 ? -8.746 -7.052 -16.491 1.00 94.69 279 LEU A CA 1
ATOM 2147 C C . LEU A 1 279 ? -8.359 -7.963 -17.666 1.00 94.69 279 LEU A C 1
ATOM 2149 O O . LEU A 1 279 ? -7.224 -7.879 -18.146 1.00 94.69 279 LEU A O 1
ATOM 2153 N N . PRO A 1 280 ? -9.286 -8.781 -18.208 1.00 92.38 280 PRO A N 1
ATOM 2154 C CA . PRO A 1 280 ? -8.949 -9.719 -19.280 1.00 92.38 280 PRO A CA 1
ATOM 2155 C C . PRO A 1 280 ? -8.367 -9.043 -20.529 1.00 92.38 280 PRO A C 1
ATOM 2157 O O . PRO A 1 280 ? -7.524 -9.619 -21.211 1.00 92.38 280 PRO A O 1
ATOM 2160 N N . GLY A 1 281 ? -8.801 -7.809 -20.815 1.00 87.88 281 GLY A N 1
ATOM 2161 C CA . GLY A 1 281 ? -8.388 -7.039 -21.990 1.00 87.88 281 GLY A CA 1
ATOM 2162 C C . GLY A 1 281 ? -7.172 -6.126 -21.803 1.00 87.88 281 GLY A C 1
ATOM 2163 O O . GLY A 1 281 ? -6.777 -5.481 -22.770 1.00 87.88 281 GLY A O 1
ATOM 2164 N N . GLY A 1 282 ? -6.593 -6.017 -20.603 1.00 91.00 282 GLY A N 1
ATOM 2165 C CA . GLY A 1 282 ? -5.542 -5.029 -20.340 1.00 91.00 282 GLY A CA 1
ATOM 2166 C C . GLY A 1 282 ? -5.580 -4.442 -18.934 1.00 91.00 282 GLY A C 1
ATOM 2167 O O . GLY A 1 282 ? -6.534 -4.643 -18.180 1.00 91.00 282 GLY A O 1
ATOM 2168 N N . LEU A 1 283 ? -4.559 -3.644 -18.611 1.00 94.81 283 LEU A N 1
ATOM 2169 C CA . LEU A 1 283 ? -4.656 -2.702 -17.500 1.00 94.81 283 LEU A CA 1
ATOM 2170 C C . LEU A 1 283 ? -5.632 -1.592 -17.882 1.00 94.81 283 LEU A C 1
ATOM 2172 O O . LEU A 1 283 ? -5.460 -0.930 -18.905 1.00 94.81 283 LEU A O 1
ATOM 2176 N N . GLN A 1 284 ? -6.632 -1.364 -17.036 1.00 93.38 284 GLN A N 1
ATOM 2177 C CA . GLN A 1 284 ? -7.585 -0.276 -17.213 1.00 93.38 284 GLN A CA 1
ATOM 2178 C C . GLN A 1 284 ? -7.492 0.687 -16.039 1.00 93.38 284 GLN A C 1
ATOM 2180 O O . GLN A 1 284 ? -7.638 0.274 -14.888 1.00 93.38 284 GLN A O 1
ATOM 2185 N N . ILE A 1 285 ? -7.304 1.971 -16.341 1.00 94.81 285 ILE A N 1
ATOM 2186 C CA . ILE A 1 285 ? -7.297 3.030 -15.333 1.00 94.81 285 ILE A CA 1
ATOM 2187 C C . ILE A 1 285 ? -8.615 3.049 -14.542 1.00 94.81 285 ILE A C 1
ATOM 2189 O O . ILE A 1 285 ? -9.705 2.949 -15.115 1.00 94.81 285 ILE A O 1
ATOM 2193 N N . GLN A 1 286 ? -8.500 3.182 -13.226 1.00 94.62 286 GLN A N 1
ATOM 2194 C CA . GLN A 1 286 ? -9.604 3.239 -12.273 1.00 94.62 286 GLN A CA 1
ATOM 2195 C C . GLN A 1 286 ? -9.615 4.575 -11.542 1.00 94.62 286 GLN A C 1
ATOM 2197 O O . GLN A 1 286 ? -8.655 5.344 -11.596 1.00 94.62 286 GLN A O 1
ATOM 2202 N N . ASN A 1 287 ? -10.718 4.845 -10.845 1.00 94.12 287 ASN A N 1
ATOM 2203 C CA . ASN A 1 287 ? -10.723 5.926 -9.872 1.00 94.12 287 ASN A CA 1
ATOM 2204 C C . ASN A 1 287 ? -9.720 5.598 -8.757 1.00 94.12 287 ASN A C 1
ATOM 2206 O O . ASN A 1 287 ? -9.686 4.470 -8.263 1.00 94.12 287 ASN A O 1
ATOM 2210 N N . LEU A 1 288 ? -8.935 6.593 -8.357 1.00 91.56 288 LEU A N 1
ATOM 2211 C CA . LEU A 1 288 ? -8.094 6.533 -7.178 1.00 91.56 288 LEU A CA 1
ATOM 2212 C C . LEU A 1 288 ? -8.983 6.380 -5.956 1.00 91.56 288 LEU A C 1
ATOM 2214 O O . LEU A 1 288 ? -9.826 7.222 -5.636 1.00 91.56 288 LEU A O 1
ATOM 2218 N N . GLU A 1 289 ? -8.796 5.266 -5.272 1.00 88.19 289 GLU A N 1
ATOM 2219 C CA . GLU A 1 289 ? -9.613 4.951 -4.126 1.00 88.19 289 GLU A CA 1
ATOM 2220 C C . GLU A 1 289 ? -9.413 5.967 -3.003 1.00 88.19 289 GLU A C 1
ATOM 2222 O O . GLU A 1 289 ? -8.297 6.154 -2.522 1.00 88.19 289 GLU A O 1
ATOM 2227 N N . ARG A 1 290 ? -10.519 6.599 -2.586 1.00 87.25 290 ARG A N 1
ATOM 2228 C CA . ARG A 1 290 ? -10.564 7.618 -1.523 1.00 87.25 290 ARG A CA 1
ATOM 2229 C C . ARG A 1 290 ? -9.668 8.830 -1.740 1.00 87.25 290 ARG A C 1
ATOM 2231 O O . ARG A 1 290 ? -9.404 9.586 -0.810 1.00 87.25 290 ARG A O 1
ATOM 2238 N N . GLN A 1 291 ? -9.295 9.080 -2.985 1.00 90.31 291 GLN A N 1
ATOM 2239 C CA . GLN A 1 291 ? -8.796 10.379 -3.386 1.00 90.31 291 GLN A CA 1
ATOM 2240 C C . GLN A 1 291 ? -9.986 11.223 -3.856 1.00 90.31 291 GLN A C 1
ATOM 2242 O O . GLN A 1 291 ? -10.632 10.847 -4.843 1.00 90.31 291 GLN A O 1
ATOM 2247 N N . PRO A 1 292 ? -10.330 12.321 -3.161 1.00 90.12 292 PRO A N 1
ATOM 2248 C CA . PRO A 1 292 ? -11.274 13.266 -3.722 1.00 90.12 292 PRO A CA 1
ATOM 2249 C C . PRO A 1 292 ? -10.620 13.960 -4.919 1.00 90.12 292 PRO A C 1
ATOM 2251 O O . PRO A 1 292 ? -9.406 14.128 -4.966 1.00 90.12 292 PRO A O 1
ATOM 2254 N N . ASN A 1 293 ? -11.427 14.396 -5.876 1.00 88.00 293 ASN A N 1
ATOM 2255 C CA . ASN A 1 293 ? -10.968 15.277 -6.941 1.00 88.00 293 ASN A CA 1
ATOM 2256 C C . ASN A 1 293 ? -10.291 16.527 -6.345 1.00 88.00 293 ASN A C 1
ATOM 2258 O O . ASN A 1 293 ? -10.887 17.196 -5.499 1.00 88.00 293 ASN A O 1
ATOM 2262 N N . GLY A 1 294 ? -9.083 16.852 -6.819 1.00 73.31 294 GLY A N 1
ATOM 2263 C CA . GLY A 1 294 ? -8.245 17.959 -6.347 1.00 73.31 294 GLY A CA 1
ATOM 2264 C C . GLY A 1 294 ? -8.883 19.355 -6.357 1.00 73.31 294 GLY A C 1
ATOM 2265 O O . GLY A 1 294 ? -8.371 20.278 -5.722 1.00 73.31 294 GLY A O 1
ATOM 2266 N N . LYS A 1 295 ? -10.030 19.547 -7.025 1.00 69.94 295 LYS A N 1
ATOM 2267 C CA . LYS A 1 295 ? -10.781 20.814 -7.002 1.00 69.94 295 LYS A CA 1
ATOM 2268 C C . LYS A 1 295 ? -11.204 21.189 -5.576 1.00 69.94 295 LYS A C 1
ATOM 2270 O O . LYS A 1 295 ? -12.158 20.634 -5.039 1.00 69.94 295 LYS A O 1
ATOM 2275 N N . GLY A 1 296 ? -10.551 22.198 -4.999 1.00 62.19 296 GLY A N 1
ATOM 2276 C CA . GLY A 1 296 ? -10.860 22.678 -3.646 1.00 62.19 296 GLY A CA 1
ATOM 2277 C C . GLY A 1 296 ? -9.848 22.280 -2.576 1.00 62.19 296 GLY A C 1
ATOM 2278 O O . GLY A 1 296 ? -9.957 22.745 -1.445 1.00 62.19 296 GLY A O 1
ATOM 2279 N N . ILE A 1 297 ? -8.866 21.447 -2.920 1.00 72.19 297 ILE A N 1
ATOM 2280 C CA . ILE A 1 297 ? -7.774 21.066 -2.024 1.00 72.19 297 ILE A CA 1
ATOM 2281 C C . ILE A 1 297 ? -6.829 22.260 -1.832 1.00 72.19 297 ILE A C 1
ATOM 2283 O O . ILE A 1 297 ? -6.586 23.019 -2.767 1.00 72.19 297 ILE A O 1
ATOM 2287 N N . GLY A 1 298 ? -6.341 22.465 -0.603 1.00 71.06 298 GLY A N 1
ATOM 2288 C CA . GLY A 1 298 ? -5.582 23.674 -0.254 1.00 71.06 298 GLY A CA 1
ATOM 2289 C C . GLY A 1 298 ? -6.453 24.929 -0.082 1.00 71.06 298 GLY A C 1
ATOM 2290 O O . GLY A 1 298 ? -5.927 26.029 0.051 1.00 71.06 298 GLY A O 1
ATOM 2291 N N . MET A 1 299 ? -7.783 24.781 -0.043 1.00 77.75 299 MET A N 1
ATOM 2292 C CA . MET A 1 299 ? -8.740 25.833 0.321 1.00 77.75 299 MET A CA 1
ATOM 2293 C C . MET A 1 299 ? -9.678 25.341 1.431 1.00 77.75 299 MET A C 1
ATOM 2295 O O . MET A 1 299 ? -9.824 24.132 1.624 1.00 77.75 299 MET A O 1
ATOM 2299 N N . CYS A 1 300 ? -10.352 26.260 2.141 1.00 81.31 300 CYS A N 1
ATOM 2300 C CA . CYS A 1 300 ? -11.390 25.879 3.103 1.00 81.31 300 CYS A CA 1
ATOM 2301 C C . CYS A 1 300 ? -12.533 25.147 2.391 1.00 81.31 300 CYS A C 1
ATOM 2303 O O . CYS A 1 300 ? -13.312 25.757 1.654 1.00 81.31 300 CYS A O 1
ATOM 2305 N N . THR A 1 301 ? -12.706 23.857 2.675 1.00 86.44 301 THR A N 1
ATOM 2306 C CA . THR A 1 301 ? -13.892 23.121 2.226 1.00 86.44 301 THR A CA 1
ATOM 2307 C C . THR A 1 301 ? -15.109 23.644 2.988 1.00 86.44 301 THR A C 1
ATOM 2309 O O . THR A 1 301 ? -15.166 23.569 4.217 1.00 86.44 301 THR A O 1
ATOM 2312 N N . THR A 1 302 ? -16.097 24.173 2.267 1.00 86.12 302 THR A N 1
ATOM 2313 C CA . THR A 1 302 ? -17.374 24.668 2.816 1.00 86.12 302 THR A CA 1
ATOM 2314 C C . THR A 1 302 ? -18.551 23.912 2.208 1.00 86.12 302 THR A C 1
ATOM 2316 O O . THR A 1 302 ? -18.380 23.142 1.262 1.00 86.12 302 THR A O 1
ATOM 2319 N N . SER A 1 303 ? -19.771 24.172 2.683 1.00 86.94 303 SER A N 1
ATOM 2320 C CA . SER A 1 303 ? -21.001 23.565 2.151 1.00 86.94 303 SER A CA 1
ATOM 2321 C C . SER A 1 303 ? -21.280 23.896 0.676 1.00 86.94 303 SER A C 1
ATOM 2323 O O . SER A 1 303 ? -22.166 23.293 0.075 1.00 86.94 303 SER A O 1
ATOM 2325 N N . GLN A 1 304 ? -20.528 24.827 0.081 1.00 86.06 304 GLN A N 1
ATOM 2326 C CA . GLN A 1 304 ? -20.605 25.170 -1.342 1.00 86.06 304 GLN A CA 1
ATOM 2327 C C . GLN A 1 304 ? -19.737 24.263 -2.227 1.00 86.06 304 GLN A C 1
ATOM 2329 O O . GLN A 1 304 ? -19.948 24.196 -3.434 1.00 86.06 304 GLN A O 1
ATOM 2334 N N . THR A 1 305 ? -18.773 23.555 -1.640 1.00 87.69 305 THR A N 1
ATOM 2335 C CA . THR A 1 305 ? -17.895 22.620 -2.355 1.00 87.69 305 THR A CA 1
ATOM 2336 C C . THR A 1 305 ? -18.511 21.222 -2.406 1.00 87.69 305 THR A C 1
ATOM 2338 O O . THR A 1 305 ? -19.288 20.844 -1.527 1.00 87.69 305 THR A O 1
ATOM 2341 N N . ASP A 1 306 ? -18.145 20.414 -3.402 1.00 88.62 306 ASP A N 1
ATOM 2342 C CA . ASP A 1 306 ? -18.617 19.026 -3.492 1.00 88.62 306 ASP A CA 1
ATOM 2343 C C . ASP A 1 306 ? -18.216 18.214 -2.255 1.00 88.62 306 ASP A C 1
ATOM 2345 O O . ASP A 1 306 ? -19.046 17.505 -1.681 1.00 88.62 306 ASP A O 1
ATOM 2349 N N . LEU A 1 307 ? -16.971 18.376 -1.792 1.00 88.88 307 LEU A N 1
ATOM 2350 C CA . LEU A 1 307 ? -16.474 17.657 -0.622 1.00 88.88 307 LEU A CA 1
ATOM 2351 C C . LEU A 1 307 ? -17.219 18.105 0.642 1.00 88.88 307 LEU A C 1
ATOM 2353 O O . LEU A 1 307 ? -17.626 17.270 1.447 1.00 88.88 307 LEU A O 1
ATOM 2357 N N . GLY A 1 308 ? -17.506 19.399 0.791 1.00 89.00 308 GLY A N 1
ATOM 2358 C CA . GLY A 1 308 ? -18.260 19.897 1.939 1.00 89.00 308 GLY A CA 1
ATOM 2359 C C . GLY A 1 308 ? -19.746 19.546 1.917 1.00 89.00 308 GLY A C 1
ATOM 2360 O O . GLY A 1 308 ? -20.353 19.466 2.979 1.00 89.00 308 GLY A O 1
ATOM 2361 N N . ARG A 1 309 ? -20.337 19.255 0.751 1.00 90.25 309 ARG A N 1
ATOM 2362 C CA . ARG A 1 309 ? -21.683 18.656 0.667 1.00 90.25 309 ARG A CA 1
ATOM 2363 C C . ARG A 1 309 ? -21.682 17.170 1.020 1.00 90.25 309 ARG A C 1
ATOM 2365 O O . ARG A 1 309 ? -22.664 16.670 1.561 1.00 90.25 309 ARG A O 1
ATOM 2372 N N . PHE A 1 310 ? -20.586 16.472 0.739 1.00 91.75 310 PHE A N 1
ATOM 2373 C CA . PHE A 1 310 ? -20.429 15.056 1.054 1.00 91.75 310 PHE A CA 1
ATOM 2374 C C . PHE A 1 310 ? -20.276 14.795 2.559 1.00 91.75 310 PHE A C 1
ATOM 2376 O O . PHE A 1 310 ? -20.913 13.881 3.087 1.00 91.75 310 PHE A O 1
ATOM 2383 N N . VAL A 1 311 ? -19.458 15.591 3.255 1.00 91.06 311 VAL A N 1
ATOM 2384 C CA . VAL A 1 311 ? -19.057 15.319 4.647 1.00 91.06 311 VAL A CA 1
ATOM 2385 C C . VAL A 1 311 ? -20.229 15.178 5.631 1.00 91.06 311 VAL A C 1
ATOM 2387 O O . VAL A 1 311 ? -20.265 14.150 6.313 1.00 91.06 311 VAL A O 1
ATOM 2390 N N . PRO A 1 312 ? -21.207 16.105 5.710 1.00 90.81 312 PRO A N 1
ATOM 2391 C CA . PRO A 1 312 ? -22.261 16.042 6.727 1.00 90.81 312 PRO A CA 1
ATOM 2392 C C . PRO A 1 312 ? -23.074 14.740 6.687 1.00 90.81 312 PRO A C 1
ATOM 2394 O O . PRO A 1 312 ? -23.448 14.208 7.728 1.00 90.81 312 PRO A O 1
ATOM 2397 N N . GLY A 1 313 ? -23.310 14.193 5.488 1.00 91.81 313 GLY A N 1
ATOM 2398 C CA . GLY A 1 313 ? -24.045 12.938 5.299 1.00 91.81 313 GLY A CA 1
ATOM 2399 C C . GLY A 1 313 ? -23.211 11.670 5.512 1.00 91.81 313 GLY A C 1
ATOM 2400 O O . GLY A 1 313 ? -23.772 10.578 5.537 1.00 91.81 313 GLY A O 1
ATOM 2401 N N . ASN A 1 314 ? -21.887 11.794 5.656 1.00 92.38 314 ASN A N 1
ATOM 2402 C CA . ASN A 1 314 ? -20.955 10.665 5.653 1.00 92.38 314 ASN A CA 1
ATOM 2403 C C . ASN A 1 314 ? -20.008 10.635 6.861 1.00 92.38 314 ASN A C 1
ATOM 2405 O O . ASN A 1 314 ? -19.107 9.803 6.877 1.00 92.38 314 ASN A O 1
ATOM 2409 N N . VAL A 1 315 ? -20.203 11.470 7.890 1.00 89.69 315 VAL A N 1
ATOM 2410 C CA . VAL A 1 315 ? -19.301 11.565 9.061 1.00 89.69 315 VAL A CA 1
ATOM 2411 C C . VAL A 1 315 ? -18.947 10.193 9.652 1.00 89.69 315 VAL A C 1
ATOM 2413 O O . VAL A 1 315 ? -17.771 9.879 9.819 1.00 89.69 315 VAL A O 1
ATOM 2416 N N . ALA A 1 316 ? -19.940 9.337 9.910 1.00 86.88 316 ALA A N 1
ATOM 2417 C CA . ALA A 1 316 ? -19.700 8.008 10.480 1.00 86.88 316 ALA A CA 1
ATOM 2418 C C . ALA A 1 316 ? -18.881 7.099 9.544 1.00 86.88 316 ALA A C 1
ATOM 2420 O O . ALA A 1 316 ? -17.974 6.398 9.990 1.00 86.88 316 ALA A O 1
ATOM 2421 N N . ALA A 1 317 ? -19.169 7.133 8.240 1.00 88.25 317 ALA A N 1
ATOM 2422 C CA . ALA A 1 317 ? -18.426 6.380 7.233 1.00 88.25 317 ALA A CA 1
ATOM 2423 C C . ALA A 1 317 ? -16.994 6.914 7.073 1.00 88.25 317 ALA A C 1
ATOM 2425 O O . ALA A 1 317 ? -16.054 6.137 6.926 1.00 88.25 317 ALA A O 1
ATOM 2426 N N . VAL A 1 318 ? -16.807 8.230 7.157 1.00 87.88 318 VAL A N 1
ATOM 2427 C CA . VAL A 1 318 ? -15.501 8.890 7.120 1.00 87.88 318 VAL A CA 1
ATOM 2428 C C . VAL A 1 318 ? -14.635 8.464 8.299 1.00 87.88 318 VAL A C 1
ATOM 2430 O O . VAL A 1 318 ? -13.534 7.963 8.081 1.00 87.88 318 VAL A O 1
ATOM 2433 N N . LEU A 1 319 ? -15.152 8.575 9.525 1.00 84.19 319 LEU A N 1
ATOM 2434 C CA . LEU A 1 319 ? -14.436 8.178 10.741 1.00 84.19 319 LEU A CA 1
ATOM 2435 C C . LEU A 1 319 ? -14.163 6.669 10.784 1.00 84.19 319 LEU A C 1
ATOM 2437 O O . LEU A 1 319 ? -13.122 6.229 11.254 1.00 84.19 319 LEU A O 1
ATOM 2441 N N . ALA A 1 320 ? -15.049 5.848 10.222 1.00 79.88 320 ALA A N 1
ATOM 2442 C CA . ALA A 1 320 ? -14.790 4.418 10.073 1.00 79.88 320 ALA A CA 1
ATOM 2443 C C . ALA A 1 320 ? -13.805 4.087 8.934 1.00 79.88 320 ALA A C 1
ATOM 2445 O O . ALA A 1 320 ? -13.479 2.914 8.743 1.00 79.88 320 ALA A O 1
ATOM 2446 N N . SER A 1 321 ? -13.369 5.079 8.148 1.00 83.50 321 SER A N 1
ATOM 2447 C CA . SER A 1 321 ? -12.626 4.891 6.899 1.00 83.50 321 SER A CA 1
ATOM 2448 C C . SER A 1 321 ? -13.363 3.949 5.927 1.00 83.50 321 SER A C 1
ATOM 2450 O O . SER A 1 321 ? -12.749 3.141 5.245 1.00 83.50 321 SER A O 1
ATOM 2452 N N . ARG A 1 322 ? -14.693 4.009 5.862 1.00 83.88 322 ARG A N 1
ATOM 2453 C CA . ARG A 1 322 ? -15.565 3.169 5.017 1.00 83.88 322 ARG A CA 1
ATOM 2454 C C . ARG A 1 322 ? -16.398 4.027 4.067 1.00 83.88 322 ARG A C 1
ATOM 2456 O O . ARG A 1 322 ? -17.618 3.904 4.022 1.00 83.88 322 ARG A O 1
ATOM 2463 N N . HIS A 1 323 ? -15.738 4.939 3.368 1.00 87.94 323 HIS A N 1
ATOM 2464 C CA . HIS A 1 323 ? -16.376 5.859 2.438 1.00 87.94 323 HIS A CA 1
ATOM 2465 C C . HIS A 1 323 ? -15.769 5.730 1.042 1.00 87.94 323 HIS A C 1
ATOM 2467 O O . HIS A 1 323 ? -14.608 5.351 0.896 1.00 87.94 323 HIS A O 1
ATOM 2473 N N . GLU A 1 324 ? -16.551 6.092 0.032 1.00 88.81 324 GLU A N 1
ATOM 2474 C CA . GLU A 1 324 ? -16.133 6.133 -1.365 1.00 88.81 324 GLU A CA 1
ATOM 2475 C C . GLU A 1 324 ? -16.517 7.477 -1.974 1.00 88.81 324 GLU A C 1
ATOM 2477 O O . GLU A 1 324 ? -17.559 8.052 -1.645 1.00 88.81 324 GLU A O 1
ATOM 2482 N N . PHE A 1 325 ? -15.691 7.952 -2.901 1.00 91.00 325 PHE A N 1
ATOM 2483 C CA . PHE A 1 325 ? -16.037 9.084 -3.745 1.00 91.00 325 PHE A CA 1
ATOM 2484 C C . PHE A 1 325 ? -16.630 8.587 -5.060 1.00 91.00 325 PHE A C 1
ATOM 2486 O O . PHE A 1 325 ? -16.179 7.600 -5.638 1.00 91.00 325 PHE A O 1
ATOM 2493 N N . SER A 1 326 ? -17.651 9.289 -5.543 1.00 91.12 326 SER A N 1
ATOM 2494 C CA . SER A 1 326 ? -18.326 8.996 -6.807 1.00 91.12 326 SER A CA 1
ATOM 2495 C C . SER A 1 326 ? -18.663 10.291 -7.544 1.00 91.12 326 SER A C 1
ATOM 2497 O O . SER A 1 326 ? -18.579 11.383 -6.975 1.00 91.12 326 SER A O 1
ATOM 2499 N N . GLY A 1 327 ? -19.028 10.182 -8.823 1.00 91.00 327 GLY A N 1
ATOM 2500 C CA . GLY A 1 327 ? -19.368 11.344 -9.644 1.00 91.00 327 GLY A CA 1
ATOM 2501 C C . GLY A 1 327 ? -18.213 12.343 -9.728 1.00 91.00 327 GLY A C 1
ATOM 2502 O O . GLY A 1 327 ? -17.077 11.951 -9.977 1.00 91.00 327 GLY A O 1
ATOM 2503 N N . SER A 1 328 ? -18.500 13.626 -9.496 1.00 90.06 328 SER A N 1
ATOM 2504 C CA . SER A 1 328 ? -17.511 14.712 -9.558 1.00 90.06 328 SER A CA 1
ATOM 2505 C C . SER A 1 328 ? -16.436 14.652 -8.470 1.00 90.06 328 SER A C 1
ATOM 2507 O O . SER A 1 328 ? -15.370 15.243 -8.651 1.00 90.06 328 SER A O 1
ATOM 2509 N N . LEU A 1 329 ? -16.698 13.936 -7.369 1.00 91.44 329 LEU A N 1
ATOM 2510 C CA . LEU A 1 329 ? -15.746 13.754 -6.273 1.00 91.44 329 LEU A CA 1
ATOM 2511 C C . LEU A 1 329 ? -14.719 12.663 -6.540 1.00 91.44 329 LEU A C 1
ATOM 2513 O O . LEU A 1 329 ? -13.676 12.673 -5.900 1.00 91.44 329 LEU A O 1
ATOM 2517 N N . ALA A 1 330 ? -14.998 11.720 -7.437 1.00 93.44 330 ALA A N 1
ATOM 2518 C CA . ALA A 1 330 ? -14.017 10.712 -7.802 1.00 93.44 330 ALA A CA 1
ATOM 2519 C C . ALA A 1 330 ? -13.019 11.284 -8.814 1.00 93.44 330 ALA A C 1
ATOM 2521 O O . ALA A 1 330 ? -13.388 12.066 -9.690 1.00 93.44 330 ALA A O 1
ATOM 2522 N N . THR A 1 331 ? -11.767 10.845 -8.734 1.00 93.25 331 THR A N 1
ATOM 2523 C CA . THR A 1 331 ? -10.743 11.155 -9.735 1.00 93.25 331 THR A CA 1
ATOM 2524 C C . THR A 1 331 ? -9.974 9.903 -10.131 1.00 93.25 331 THR A C 1
ATOM 2526 O O . THR A 1 331 ? -9.887 8.961 -9.352 1.00 93.25 331 THR A O 1
ATOM 2529 N N . LYS A 1 332 ? -9.426 9.876 -11.348 1.00 94.00 332 LYS A N 1
ATOM 2530 C CA . LYS A 1 332 ? -8.561 8.795 -11.863 1.00 94.00 332 LYS A CA 1
ATOM 2531 C C . LYS A 1 332 ? -7.072 9.109 -11.735 1.00 94.00 332 LYS A C 1
ATOM 2533 O O . LYS A 1 332 ? -6.229 8.235 -11.926 1.00 94.00 332 LYS A O 1
ATOM 2538 N N . ASN A 1 333 ? -6.760 10.364 -11.450 1.00 91.94 333 ASN A N 1
ATOM 2539 C CA . ASN A 1 333 ? -5.418 10.883 -11.302 1.00 91.94 333 ASN A CA 1
ATOM 2540 C C . ASN A 1 333 ? -5.370 11.880 -10.146 1.00 91.94 333 ASN A C 1
ATOM 2542 O O . ASN A 1 333 ? -6.380 12.468 -9.768 1.00 91.94 333 ASN A O 1
ATOM 2546 N N . GLU A 1 334 ? -4.190 12.039 -9.574 1.00 89.44 334 GLU A N 1
ATOM 2547 C CA . GLU A 1 334 ? -3.917 13.109 -8.626 1.00 89.44 334 GLU A CA 1
ATOM 2548 C C . GLU A 1 334 ? -2.455 13.508 -8.745 1.00 89.44 334 GLU A C 1
ATOM 2550 O O . GLU A 1 334 ? -1.613 12.642 -9.010 1.00 89.44 334 GLU A O 1
ATOM 2555 N N . THR A 1 335 ? -2.187 14.792 -8.529 1.00 88.19 335 THR A N 1
ATOM 2556 C CA . THR A 1 335 ? -0.837 15.341 -8.420 1.00 88.19 335 THR A CA 1
ATOM 2557 C C . THR A 1 335 ? -0.632 15.788 -6.980 1.00 88.19 335 THR A C 1
ATOM 2559 O O . THR A 1 335 ? -1.266 16.724 -6.497 1.00 88.19 335 THR A O 1
ATOM 2562 N N . ILE A 1 336 ? 0.250 15.096 -6.269 1.00 85.31 336 ILE A N 1
ATOM 2563 C CA . ILE A 1 336 ? 0.592 15.395 -4.881 1.00 85.31 336 ILE A CA 1
ATOM 2564 C C . ILE A 1 336 ? 1.768 16.357 -4.889 1.00 85.31 336 ILE A C 1
ATOM 2566 O O . ILE A 1 336 ? 2.792 16.062 -5.494 1.00 85.31 336 ILE A O 1
ATOM 2570 N N . VAL A 1 337 ? 1.624 17.495 -4.219 1.00 79.75 337 VAL A N 1
ATOM 2571 C CA . VAL A 1 337 ? 2.690 18.490 -4.070 1.00 79.75 337 VAL A CA 1
ATOM 2572 C C . VAL A 1 337 ? 3.200 18.425 -2.637 1.00 79.75 337 VAL A C 1
ATOM 2574 O O . VAL A 1 337 ? 2.396 18.510 -1.706 1.00 79.75 337 VAL A O 1
ATOM 2577 N N . ASP A 1 338 ? 4.517 18.297 -2.475 1.00 65.69 338 ASP A N 1
ATOM 2578 C CA . ASP A 1 338 ? 5.205 18.095 -1.190 1.00 65.69 338 ASP A CA 1
ATOM 2579 C C . ASP A 1 338 ? 4.863 19.146 -0.113 1.00 65.69 338 ASP A C 1
ATOM 2581 O O . ASP A 1 338 ? 4.898 18.872 1.084 1.00 65.69 338 ASP A O 1
ATOM 2585 N N . GLN A 1 339 ? 4.437 20.347 -0.521 1.00 60.28 339 GLN A N 1
ATOM 2586 C CA . GLN A 1 339 ? 4.044 21.420 0.391 1.00 60.28 339 GLN A CA 1
ATOM 2587 C C . GLN A 1 339 ? 2.744 22.094 -0.068 1.00 60.28 339 GLN A C 1
ATOM 2589 O O . GLN A 1 339 ? 2.729 22.858 -1.029 1.00 60.28 339 GLN A O 1
ATOM 2594 N N . GLY A 1 340 ? 1.639 21.845 0.642 1.00 57.47 340 GLY A N 1
ATOM 2595 C CA . GLY A 1 340 ? 0.468 22.739 0.615 1.00 57.47 340 GLY A CA 1
ATOM 2596 C C . GLY A 1 340 ? -0.857 22.146 0.140 1.00 57.47 340 GLY A C 1
ATOM 2597 O O . GLY A 1 340 ? -1.882 22.820 0.219 1.00 57.47 340 GLY A O 1
ATOM 2598 N N . SER A 1 341 ? -0.886 20.889 -0.296 1.00 65.69 341 SER A N 1
ATOM 2599 C CA . SER A 1 341 ? -2.144 20.242 -0.665 1.00 65.69 341 SER A CA 1
ATOM 2600 C C . SER A 1 341 ? -2.632 19.370 0.488 1.00 65.69 341 SER A C 1
ATOM 2602 O O . SER A 1 341 ? -2.133 18.274 0.715 1.00 65.69 341 SER A O 1
ATOM 2604 N N . MET A 1 342 ? -3.621 19.860 1.232 1.00 72.94 342 MET A N 1
ATOM 2605 C CA . MET A 1 342 ? -4.271 19.116 2.313 1.00 72.94 342 MET A CA 1
ATOM 2606 C C . MET A 1 342 ? -5.774 19.361 2.318 1.00 72.94 342 MET A C 1
ATOM 2608 O O . MET A 1 342 ? -6.265 20.395 1.848 1.00 72.94 342 MET A O 1
ATOM 2612 N N . ILE A 1 343 ? -6.513 18.398 2.865 1.00 82.56 343 ILE A N 1
ATOM 2613 C CA . ILE A 1 343 ? -7.952 18.541 3.058 1.00 82.56 343 ILE A CA 1
ATOM 2614 C C . ILE A 1 343 ? -8.177 19.374 4.320 1.00 82.56 343 ILE A C 1
ATOM 2616 O O . ILE A 1 343 ? -7.887 18.929 5.431 1.00 82.56 343 ILE A O 1
ATOM 2620 N N . THR A 1 344 ? -8.735 20.572 4.152 1.00 82.44 344 THR A N 1
ATOM 2621 C CA . THR A 1 344 ? -9.222 21.402 5.263 1.00 82.44 344 THR A CA 1
ATOM 2622 C C . THR A 1 344 ? -10.743 21.470 5.224 1.00 82.44 344 THR A C 1
ATOM 2624 O O . THR A 1 344 ? -11.323 21.543 4.142 1.00 82.44 344 THR A O 1
ATOM 2627 N N . LEU A 1 345 ? -11.405 21.429 6.381 1.00 82.94 345 LEU A N 1
ATOM 2628 C CA . LEU A 1 345 ? -12.864 21.509 6.500 1.00 82.94 345 LEU A CA 1
ATOM 2629 C C . LEU A 1 345 ? -13.245 22.735 7.322 1.00 82.94 345 LEU A C 1
ATOM 2631 O O . LEU A 1 345 ? -12.625 22.981 8.345 1.00 82.94 345 LEU A O 1
ATOM 2635 N N . SER A 1 346 ? -14.293 23.461 6.929 1.00 82.50 346 SER A N 1
ATOM 2636 C CA . SER A 1 346 ? -14.912 24.468 7.796 1.00 82.50 346 SER A CA 1
ATOM 2637 C C . SER A 1 346 ? -15.484 23.814 9.056 1.00 82.50 346 SER A C 1
ATOM 2639 O O . SER A 1 346 ? -16.172 22.793 8.975 1.00 82.50 346 SER A O 1
ATOM 2641 N N . SER A 1 347 ? -15.289 24.461 10.207 1.00 77.06 347 SER A N 1
ATOM 2642 C CA . SER A 1 347 ? -15.831 24.052 11.512 1.00 77.06 347 SER A CA 1
ATOM 2643 C C . SER A 1 347 ? -17.335 23.743 11.498 1.00 77.06 347 SER A C 1
ATOM 2645 O O . SER A 1 347 ? -17.784 22.891 12.257 1.00 77.06 347 SER A O 1
ATOM 2647 N N . SER A 1 348 ? -18.097 24.373 10.600 1.00 76.94 348 SER A N 1
ATOM 2648 C CA . SER A 1 348 ? -19.547 24.192 10.450 1.00 76.94 348 SER A CA 1
ATOM 2649 C C . SER A 1 348 ? -19.988 22.879 9.779 1.00 76.94 348 SER A C 1
ATOM 2651 O O . SER A 1 348 ? -21.177 22.566 9.794 1.00 76.94 348 SER A O 1
ATOM 2653 N N . LEU A 1 349 ? -19.072 22.102 9.184 1.00 81.31 349 LEU A N 1
ATOM 2654 C CA . LEU A 1 349 ? -19.426 20.946 8.346 1.00 81.31 349 LEU A CA 1
ATOM 2655 C C . LEU A 1 349 ? -19.638 19.630 9.098 1.00 81.31 349 LEU A C 1
ATOM 2657 O O . LEU A 1 349 ? -20.347 18.757 8.601 1.00 81.31 349 LEU A O 1
ATOM 2661 N N . ALA A 1 350 ? -19.030 19.459 10.267 1.00 71.31 350 ALA A N 1
ATOM 2662 C CA . ALA A 1 350 ? -19.029 18.187 10.984 1.00 71.31 350 ALA A CA 1
ATOM 2663 C C . ALA A 1 350 ? -19.719 18.304 12.348 1.00 71.31 350 ALA A C 1
ATOM 2665 O O . ALA A 1 350 ? -19.183 17.886 13.356 1.00 71.31 350 ALA A O 1
ATOM 2666 N N . LEU A 1 351 ? -20.938 18.845 12.401 1.00 70.25 351 LEU A N 1
ATOM 2667 C CA . LEU A 1 351 ? -21.631 19.156 13.665 1.00 70.25 351 LEU A CA 1
ATOM 2668 C C . LEU A 1 351 ? -21.806 17.964 14.635 1.00 70.25 351 LEU A C 1
ATOM 2670 O O . LEU A 1 351 ? -22.035 18.179 15.821 1.00 70.25 351 LEU A O 1
ATOM 2674 N N . SER A 1 352 ? -21.717 16.719 14.152 1.00 72.00 352 SER A N 1
ATOM 2675 C CA . SER A 1 352 ? -21.882 15.498 14.953 1.00 72.00 352 SER A CA 1
ATOM 2676 C C . SER A 1 352 ? -20.575 14.887 15.485 1.00 72.00 352 SER A C 1
ATOM 2678 O O . SER A 1 352 ? -20.630 13.830 16.111 1.00 72.00 352 SER A O 1
ATOM 2680 N N . ALA A 1 353 ? -19.408 15.471 15.196 1.00 71.12 353 ALA A N 1
ATOM 2681 C CA . ALA A 1 353 ? -18.097 14.984 15.641 1.00 71.12 353 ALA A CA 1
ATOM 2682 C C . ALA A 1 353 ? -17.073 16.136 15.688 1.00 71.12 353 ALA A C 1
ATOM 2684 O O . ALA A 1 353 ? -17.289 17.166 15.060 1.00 71.12 353 ALA A O 1
ATOM 2685 N N . PRO A 1 354 ? -15.929 16.004 16.378 1.00 80.62 354 PRO A N 1
ATOM 2686 C CA . PRO A 1 354 ? -14.864 16.992 16.247 1.00 80.62 354 PRO A CA 1
ATOM 2687 C C . PRO A 1 354 ? -14.451 17.143 14.775 1.00 80.62 354 PRO A C 1
ATOM 2689 O O . PRO A 1 354 ? -14.029 16.180 14.133 1.00 80.62 354 PRO A O 1
ATOM 2692 N N . THR A 1 355 ? -14.581 18.351 14.219 1.00 82.19 355 THR A N 1
ATOM 2693 C CA . THR A 1 355 ? -14.330 18.593 12.789 1.00 82.19 355 THR A CA 1
ATOM 2694 C C . THR A 1 355 ? -12.906 18.223 12.373 1.00 82.19 355 THR A C 1
ATOM 2696 O O . THR A 1 355 ? -12.721 17.725 11.263 1.00 82.19 355 THR A O 1
ATOM 2699 N N . ASP A 1 356 ? -11.913 18.392 13.257 1.00 83.06 356 ASP A N 1
ATOM 2700 C CA . ASP A 1 356 ? -10.531 17.992 12.962 1.00 83.06 356 ASP A CA 1
ATOM 2701 C C . ASP A 1 356 ? -10.386 16.476 12.786 1.00 83.06 356 ASP A C 1
ATOM 2703 O O . ASP A 1 356 ? -9.640 16.038 11.918 1.00 83.06 356 ASP A O 1
ATOM 2707 N N . ASP A 1 357 ? -11.126 15.660 13.540 1.00 83.88 357 ASP A N 1
ATOM 2708 C CA . ASP A 1 357 ? -11.053 14.204 13.393 1.00 83.88 357 ASP A CA 1
ATOM 2709 C C . ASP A 1 357 ? -11.646 13.741 12.065 1.00 83.88 357 ASP A C 1
ATOM 2711 O O . ASP A 1 357 ? -11.078 12.888 11.386 1.00 83.88 357 ASP A O 1
ATOM 2715 N N . VAL A 1 358 ? -12.777 14.326 11.663 1.00 86.31 358 VAL A N 1
ATOM 2716 C CA . VAL A 1 358 ? -13.406 14.033 10.368 1.00 86.31 358 VAL A CA 1
ATOM 2717 C C . VAL A 1 358 ? -12.492 14.467 9.224 1.00 86.31 358 VAL A C 1
ATOM 2719 O O . VAL A 1 358 ? -12.287 13.716 8.269 1.00 86.31 358 VAL A O 1
ATOM 2722 N N . ARG A 1 359 ? -11.909 15.663 9.338 1.00 87.81 359 ARG A N 1
ATOM 2723 C CA . ARG A 1 359 ? -10.946 16.211 8.382 1.00 87.81 359 ARG A CA 1
ATOM 2724 C C . ARG A 1 359 ? -9.706 15.323 8.275 1.00 87.81 359 ARG A C 1
ATOM 2726 O O . ARG A 1 359 ? -9.361 14.917 7.167 1.00 87.81 359 ARG A O 1
ATOM 2733 N N . PHE A 1 360 ? -9.068 14.988 9.395 1.00 84.62 360 PHE A N 1
ATOM 2734 C CA . PHE A 1 360 ? -7.889 14.127 9.408 1.00 84.62 360 PHE A CA 1
ATOM 2735 C C . PHE A 1 360 ? -8.219 12.753 8.825 1.00 84.62 360 PHE A C 1
ATOM 2737 O O . PHE A 1 360 ? -7.477 12.262 7.982 1.00 84.62 360 PHE A O 1
ATOM 2744 N N . ALA A 1 361 ? -9.349 12.146 9.209 1.00 86.19 361 ALA A N 1
ATOM 2745 C CA . ALA A 1 361 ? -9.775 10.848 8.689 1.00 86.19 361 ALA A CA 1
ATOM 2746 C C . ALA A 1 361 ? -9.957 10.852 7.162 1.00 86.19 361 ALA A C 1
ATOM 2748 O O . ALA A 1 361 ? -9.568 9.881 6.510 1.00 86.19 361 ALA A O 1
ATOM 2749 N N . LEU A 1 362 ? -10.507 11.927 6.581 1.00 87.31 362 LEU A N 1
ATOM 2750 C CA . LEU A 1 362 ? -10.551 12.112 5.122 1.00 87.31 362 LEU A CA 1
ATOM 2751 C C . LEU A 1 362 ? -9.144 12.231 4.543 1.00 87.31 362 LEU A C 1
ATOM 2753 O O . LEU A 1 362 ? -8.795 11.499 3.621 1.00 87.31 362 LEU A O 1
ATOM 2757 N N . SER A 1 363 ? -8.347 13.142 5.103 1.00 86.62 363 SER A N 1
ATOM 2758 C CA . SER A 1 363 ? -7.025 13.496 4.594 1.00 86.62 363 SER A CA 1
ATOM 2759 C C . SER A 1 363 ? -6.089 12.290 4.595 1.00 86.62 363 SER A C 1
ATOM 2761 O O . SER A 1 363 ? -5.567 11.916 3.547 1.00 86.62 363 SER A O 1
ATOM 2763 N N . ILE A 1 364 ? -5.972 11.579 5.719 1.00 86.44 364 ILE A N 1
ATOM 2764 C CA . ILE A 1 364 ? -5.065 10.436 5.847 1.00 86.44 364 ILE A CA 1
ATOM 2765 C C . ILE A 1 364 ? -5.453 9.258 4.949 1.00 86.44 364 ILE A C 1
ATOM 2767 O O . ILE A 1 364 ? -4.587 8.500 4.525 1.00 86.44 364 ILE A O 1
ATOM 2771 N N . ASN A 1 365 ? -6.743 9.098 4.633 1.00 87.31 365 ASN A N 1
ATOM 2772 C CA . ASN A 1 365 ? -7.224 8.057 3.719 1.00 87.31 365 ASN A CA 1
ATOM 2773 C C . ASN A 1 365 ? -7.137 8.449 2.239 1.00 87.31 365 ASN A C 1
ATOM 2775 O O . ASN A 1 365 ? -7.387 7.599 1.386 1.00 87.31 365 ASN A O 1
ATOM 2779 N N . SER A 1 366 ? -6.763 9.691 1.938 1.00 88.19 366 SER A N 1
ATOM 2780 C CA . SER A 1 366 ? -6.432 10.131 0.587 1.00 88.19 366 SER A CA 1
ATOM 2781 C C . SER A 1 366 ? -4.948 9.903 0.295 1.00 88.19 366 SER A C 1
ATOM 2783 O O . SER A 1 366 ? -4.123 9.845 1.213 1.00 88.19 366 SER A O 1
ATOM 2785 N N . CYS A 1 367 ? -4.594 9.778 -0.987 1.00 88.12 367 CYS A N 1
ATOM 2786 C CA . CYS A 1 367 ? -3.187 9.686 -1.377 1.00 88.12 367 CYS A CA 1
ATOM 2787 C C . CYS A 1 367 ? -2.470 10.965 -0.946 1.00 88.12 367 CYS A C 1
ATOM 2789 O O . CYS A 1 367 ? -1.430 10.899 -0.301 1.00 88.12 367 CYS A O 1
ATOM 2791 N N . LEU A 1 368 ? -3.098 12.108 -1.212 1.00 85.69 368 LEU A N 1
ATOM 2792 C CA . LEU A 1 368 ? -2.584 13.427 -0.891 1.00 85.69 368 LEU A CA 1
ATOM 2793 C C . LEU A 1 368 ? -2.196 13.600 0.585 1.00 85.69 368 LEU A C 1
ATOM 2795 O O . LEU A 1 368 ? -1.073 13.989 0.882 1.00 85.69 368 LEU A O 1
ATOM 2799 N N . GLY A 1 369 ? -3.113 13.320 1.513 1.00 84.50 369 GLY A N 1
ATOM 2800 C CA . GLY A 1 369 ? -2.832 13.512 2.936 1.00 84.50 369 GLY A CA 1
ATOM 2801 C C . GLY A 1 369 ? -1.864 12.465 3.482 1.00 84.50 369 GLY A C 1
ATOM 2802 O O . GLY A 1 369 ? -0.976 12.804 4.257 1.00 84.50 369 GLY A O 1
ATOM 2803 N N . CYS A 1 370 ? -1.972 11.203 3.047 1.00 86.62 370 CYS A N 1
ATOM 2804 C CA . CYS A 1 370 ? -1.055 10.152 3.498 1.00 86.62 370 CYS A CA 1
ATOM 2805 C C . CYS A 1 370 ? 0.382 10.361 3.022 1.00 86.62 370 CYS A C 1
ATOM 2807 O O . CYS A 1 370 ? 1.317 10.025 3.743 1.00 86.62 370 CYS A O 1
ATOM 2809 N N . HIS A 1 371 ? 0.554 10.860 1.803 1.00 87.12 371 HIS A N 1
ATOM 2810 C CA . HIS A 1 371 ? 1.849 11.095 1.172 1.00 87.12 371 HIS A CA 1
ATOM 2811 C C . HIS A 1 371 ? 2.273 12.570 1.281 1.00 87.12 371 HIS A C 1
ATOM 2813 O O . HIS A 1 371 ? 3.069 13.037 0.473 1.00 87.12 371 HIS A O 1
ATOM 2819 N N . GLY A 1 372 ? 1.731 13.295 2.263 1.00 82.19 372 GLY A N 1
ATOM 2820 C CA . GLY A 1 372 ? 1.929 14.730 2.429 1.00 82.19 372 GLY A CA 1
ATOM 2821 C C . GLY A 1 372 ? 1.943 15.165 3.901 1.00 82.19 372 GLY A C 1
ATOM 2822 O O . GLY A 1 372 ? 2.335 14.390 4.779 1.00 82.19 372 GLY A O 1
ATOM 2823 N N . PRO A 1 373 ? 1.506 16.400 4.211 1.00 79.62 373 PRO A N 1
ATOM 2824 C CA . PRO A 1 373 ? 1.728 16.997 5.530 1.00 79.62 373 PRO A CA 1
ATOM 2825 C C . PRO A 1 373 ? 1.035 16.322 6.726 1.00 79.62 373 PRO A C 1
ATOM 2827 O O . PRO A 1 373 ? 1.479 16.525 7.851 1.00 79.62 373 PRO A O 1
ATOM 2830 N N . GLU A 1 374 ? -0.019 15.511 6.542 1.00 83.19 374 GLU A N 1
ATOM 2831 C CA . GLU A 1 374 ? -0.677 14.822 7.679 1.00 83.19 374 GLU A CA 1
ATOM 2832 C C . GLU A 1 374 ? 0.229 13.793 8.356 1.00 83.19 374 GLU A C 1
ATOM 2834 O O . GLU A 1 374 ? -0.001 13.403 9.501 1.00 83.19 374 GLU A O 1
ATOM 2839 N N . THR A 1 375 ? 1.220 13.303 7.617 1.00 82.06 375 THR A N 1
ATOM 2840 C CA . THR A 1 375 ? 2.130 12.237 8.032 1.00 82.06 375 THR A CA 1
ATOM 2841 C C . THR A 1 375 ? 3.574 12.711 8.134 1.00 82.06 375 THR A C 1
ATOM 2843 O O . THR A 1 375 ? 4.427 11.926 8.544 1.00 82.06 375 THR A O 1
ATOM 2846 N N . GLY A 1 376 ? 3.846 13.968 7.763 1.00 79.12 376 GLY A N 1
ATOM 2847 C CA . GLY A 1 376 ? 5.198 14.520 7.673 1.00 79.12 376 GLY A CA 1
ATOM 2848 C C . GLY A 1 376 ? 6.050 13.880 6.573 1.00 79.12 376 GLY A C 1
ATOM 2849 O O . GLY A 1 376 ? 7.270 13.962 6.623 1.00 79.12 376 GLY A O 1
ATOM 2850 N N . THR A 1 377 ? 5.445 13.193 5.596 1.00 78.69 377 THR A N 1
ATOM 2851 C CA . THR A 1 377 ? 6.220 12.479 4.571 1.00 78.69 377 THR A CA 1
ATOM 2852 C C . THR A 1 377 ? 6.387 13.282 3.296 1.00 78.69 377 THR A C 1
ATOM 2854 O O . THR A 1 377 ? 5.400 13.779 2.762 1.00 78.69 377 THR A O 1
ATOM 2857 N N . HIS A 1 378 ? 7.603 13.257 2.746 1.00 79.38 378 HIS A N 1
ATOM 2858 C CA . HIS A 1 378 ? 7.912 13.770 1.413 1.00 79.38 378 HIS A CA 1
ATOM 2859 C C . HIS A 1 378 ? 7.581 12.744 0.330 1.00 79.38 378 HIS A C 1
ATOM 2861 O O . HIS A 1 378 ? 8.463 12.128 -0.274 1.00 79.38 378 HIS A O 1
ATOM 2867 N N . PHE A 1 379 ? 6.288 12.454 0.188 1.00 85.94 379 PHE A N 1
ATOM 2868 C CA . PHE A 1 379 ? 5.707 11.382 -0.618 1.00 85.94 379 PHE A CA 1
ATOM 2869 C C . PHE A 1 379 ? 6.075 9.945 -0.205 1.00 85.94 379 PHE A C 1
ATOM 2871 O O . PHE A 1 379 ? 5.210 9.077 -0.135 1.00 85.94 379 PHE A O 1
ATOM 2878 N N . HIS A 1 380 ? 7.327 9.611 0.086 1.00 87.56 380 HIS A N 1
ATOM 2879 C CA . HIS A 1 380 ? 7.722 8.211 0.249 1.00 87.56 380 HIS A CA 1
ATOM 2880 C C . HIS A 1 380 ? 7.416 7.634 1.629 1.00 87.56 380 HIS A C 1
ATOM 2882 O O . HIS A 1 380 ? 8.017 8.001 2.633 1.00 87.56 380 HIS A O 1
ATOM 2888 N N . GLN A 1 381 ? 6.555 6.617 1.646 1.00 89.25 381 GLN A N 1
ATOM 2889 C CA . GLN A 1 381 ? 6.339 5.756 2.811 1.00 89.25 381 GLN A CA 1
ATOM 2890 C C . GLN A 1 381 ? 7.408 4.655 2.896 1.00 89.25 381 GLN A C 1
ATOM 2892 O O . GLN A 1 381 ? 7.952 4.390 3.967 1.00 89.25 381 GLN A O 1
ATOM 2897 N N . VAL A 1 382 ? 7.739 4.051 1.748 1.00 92.25 382 VAL A N 1
ATOM 2898 C CA . VAL A 1 382 ? 8.847 3.103 1.567 1.00 92.25 382 VAL A CA 1
ATOM 2899 C C . VAL A 1 382 ? 9.813 3.714 0.563 1.00 92.25 382 VAL A C 1
ATOM 2901 O O . VAL A 1 382 ? 9.432 3.978 -0.578 1.00 92.25 382 VAL A O 1
ATOM 2904 N N . GLY A 1 383 ? 11.040 3.967 1.002 1.00 89.44 383 GLY A N 1
ATOM 2905 C CA . GLY A 1 383 ? 12.047 4.656 0.218 1.00 89.44 383 GLY A CA 1
ATOM 2906 C C . GLY A 1 383 ? 13.026 3.744 -0.529 1.00 89.44 383 GLY A C 1
ATOM 2907 O O . GLY A 1 383 ? 12.953 2.514 -0.482 1.00 89.44 383 GLY A O 1
ATOM 2908 N N . GLN A 1 384 ? 13.980 4.354 -1.230 1.00 88.12 384 GLN A N 1
ATOM 2909 C CA . GLN A 1 384 ? 14.799 3.690 -2.229 1.00 88.12 384 GLN A CA 1
ATOM 2910 C C . GLN A 1 384 ? 15.976 3.172 -1.469 1.00 88.12 384 GLN A C 1
ATOM 2912 O O . GLN A 1 384 ? 16.606 3.888 -0.695 1.00 88.12 384 GLN A O 1
ATOM 2917 N N . ARG A 1 385 ? 16.309 1.931 -1.755 1.00 87.44 385 ARG A N 1
ATOM 2918 C CA . ARG A 1 385 ? 17.504 1.324 -1.213 1.00 87.44 385 ARG A CA 1
ATOM 2919 C C . ARG A 1 385 ? 18.647 1.364 -2.207 1.00 87.44 385 ARG A C 1
ATOM 2921 O O . ARG A 1 385 ? 18.442 1.166 -3.408 1.00 87.44 385 ARG A O 1
ATOM 2928 N N . ALA A 1 386 ? 19.855 1.564 -1.701 1.00 83.88 386 ALA A N 1
ATOM 2929 C CA . ALA A 1 386 ? 21.055 1.127 -2.399 1.00 83.88 386 ALA A CA 1
ATOM 2930 C C . ALA A 1 386 ? 21.156 -0.411 -2.359 1.00 83.88 386 ALA A C 1
ATOM 2932 O O . ALA A 1 386 ? 20.448 -1.074 -1.597 1.00 83.88 386 ALA A O 1
ATOM 2933 N N . ARG A 1 387 ? 22.042 -0.984 -3.179 1.00 84.06 387 ARG A N 1
ATOM 2934 C CA . ARG A 1 387 ? 22.401 -2.407 -3.081 1.00 84.06 387 ARG A CA 1
ATOM 2935 C C . ARG A 1 387 ? 22.967 -2.704 -1.686 1.00 84.06 387 ARG A C 1
ATOM 2937 O O . ARG A 1 387 ? 23.747 -1.906 -1.169 1.00 84.06 387 ARG A O 1
ATOM 2944 N N . GLY A 1 388 ? 22.595 -3.837 -1.098 1.00 87.94 388 GLY A N 1
ATOM 2945 C CA . GLY A 1 388 ? 23.026 -4.259 0.234 1.00 87.94 388 GLY A CA 1
ATOM 2946 C C . GLY A 1 388 ? 22.440 -3.427 1.3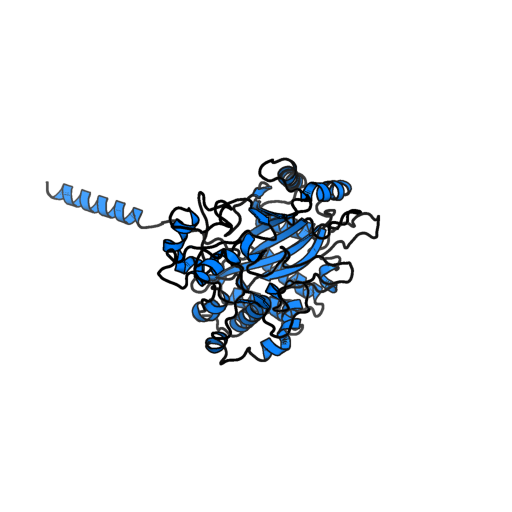77 1.00 87.94 388 GLY A C 1
ATOM 2947 O O . GLY A 1 388 ? 22.909 -3.535 2.505 1.00 87.94 388 GLY A O 1
ATOM 2948 N N . GLN A 1 389 ? 21.445 -2.579 1.102 1.00 90.00 389 GLN A N 1
ATOM 2949 C CA . GLN A 1 389 ? 20.748 -1.769 2.102 1.00 90.00 389 GLN A CA 1
ATOM 2950 C C . GLN A 1 389 ? 19.249 -2.049 2.057 1.00 90.00 389 GLN A C 1
ATOM 2952 O O . GLN A 1 389 ? 18.695 -2.355 1.001 1.00 90.00 389 GLN A O 1
ATOM 2957 N N . GLN A 1 390 ? 18.585 -1.963 3.207 1.00 91.94 390 GLN A N 1
ATOM 2958 C CA . GLN A 1 390 ? 17.129 -2.053 3.266 1.00 91.94 390 GLN A CA 1
ATOM 2959 C C . GLN A 1 390 ? 16.494 -0.724 2.832 1.00 91.94 390 GLN A C 1
ATOM 2961 O O . GLN A 1 390 ? 17.091 0.343 2.965 1.00 91.94 390 GLN A O 1
ATOM 2966 N N . SER A 1 391 ? 15.255 -0.769 2.346 1.00 91.62 391 SER A N 1
ATOM 2967 C CA . SER A 1 391 ? 14.501 0.433 1.958 1.00 91.62 391 SER A CA 1
ATOM 2968 C C . SER A 1 391 ? 14.116 1.289 3.160 1.00 91.62 391 SER A C 1
ATOM 2970 O O . SER A 1 391 ? 13.346 0.794 3.972 1.00 91.62 391 SER A O 1
ATOM 2972 N N . PRO A 1 392 ? 14.558 2.548 3.311 1.00 91.19 392 PRO A N 1
ATOM 2973 C CA . PRO A 1 392 ? 14.181 3.356 4.472 1.00 91.19 392 PRO A CA 1
ATOM 2974 C C . PRO A 1 392 ? 12.657 3.495 4.582 1.00 91.19 392 PRO A C 1
ATOM 2976 O O . PRO A 1 392 ? 11.958 3.539 3.571 1.00 91.19 392 PRO A O 1
ATOM 2979 N N . LEU A 1 393 ? 12.140 3.549 5.807 1.00 91.50 393 LEU A N 1
ATOM 2980 C CA . LEU A 1 393 ? 10.718 3.747 6.076 1.00 91.50 393 LEU A CA 1
ATOM 2981 C C . LEU A 1 393 ? 10.476 5.163 6.604 1.00 91.50 393 LEU A C 1
ATOM 2983 O O . LEU A 1 393 ? 11.324 5.744 7.284 1.00 91.50 393 LEU A O 1
ATOM 2987 N N . SER A 1 394 ? 9.312 5.717 6.286 1.00 88.38 394 SER A N 1
ATOM 2988 C CA . SER A 1 394 ? 8.870 6.989 6.863 1.00 88.38 394 SER A CA 1
ATOM 2989 C C . SER A 1 394 ? 8.581 6.893 8.368 1.00 88.38 394 SER A C 1
ATOM 2991 O O . SER A 1 394 ? 8.232 5.821 8.875 1.00 88.38 394 SER A O 1
ATOM 2993 N N . GLY A 1 395 ? 8.617 8.039 9.057 1.00 84.69 395 GLY A N 1
ATOM 2994 C CA . GLY A 1 395 ? 8.240 8.140 10.470 1.00 84.69 395 GLY A CA 1
ATOM 2995 C C . GLY A 1 395 ? 6.777 7.785 10.755 1.00 84.69 395 GLY A C 1
ATOM 2996 O O . GLY A 1 395 ? 6.462 7.260 11.819 1.00 84.69 395 GLY A O 1
ATOM 2997 N N . PHE A 1 396 ? 5.882 7.965 9.780 1.00 86.38 396 PHE A N 1
ATOM 2998 C CA . PHE A 1 396 ? 4.496 7.495 9.854 1.00 86.38 396 PHE A CA 1
ATOM 2999 C C . PHE A 1 396 ? 4.391 5.985 10.103 1.00 86.38 396 PHE A C 1
ATOM 3001 O O . PHE A 1 396 ? 3.591 5.531 10.929 1.00 86.38 396 PHE A O 1
ATOM 3008 N N . LEU A 1 397 ? 5.195 5.201 9.378 1.00 89.12 397 LEU A N 1
ATOM 3009 C CA . LEU A 1 397 ? 5.180 3.746 9.486 1.00 89.12 397 LEU A CA 1
ATOM 3010 C C . LEU A 1 397 ? 5.808 3.277 10.795 1.00 89.12 397 LEU A C 1
ATOM 3012 O O . LEU A 1 397 ? 5.250 2.404 11.450 1.00 89.12 397 LEU A O 1
ATOM 3016 N N . THR A 1 398 ? 6.962 3.835 11.154 1.00 87.50 398 THR A N 1
ATOM 3017 C CA . THR A 1 398 ? 7.815 3.327 12.241 1.00 87.50 398 THR A CA 1
ATOM 3018 C C . THR A 1 398 ? 7.542 3.967 13.597 1.00 87.50 398 THR A C 1
ATOM 3020 O O . THR A 1 398 ? 8.007 3.455 14.614 1.00 87.50 398 THR A O 1
ATOM 3023 N N . GLY A 1 399 ? 6.875 5.121 13.620 1.00 82.19 399 GLY A N 1
ATOM 3024 C CA . GLY A 1 399 ? 6.792 5.981 14.795 1.00 82.19 399 GLY A CA 1
ATOM 3025 C C . GLY A 1 399 ? 8.124 6.615 15.218 1.00 82.19 399 GLY A C 1
ATOM 3026 O O . GLY A 1 399 ? 8.195 7.203 16.295 1.00 82.19 399 GLY A O 1
ATOM 3027 N N . SER A 1 400 ? 9.186 6.509 14.408 1.00 78.75 400 SER A N 1
ATOM 3028 C CA . SER A 1 400 ? 10.409 7.312 14.572 1.00 78.75 400 SER A CA 1
ATOM 3029 C C . SER A 1 400 ? 10.189 8.720 14.016 1.00 78.75 400 SER A C 1
ATOM 3031 O O . SER A 1 400 ? 9.279 8.876 13.211 1.00 78.75 400 SER A O 1
ATOM 3033 N N . ASN A 1 401 ? 11.011 9.708 14.410 1.00 68.38 401 ASN A N 1
ATOM 3034 C CA . ASN A 1 401 ? 11.015 11.102 13.921 1.00 68.38 401 ASN A CA 1
ATOM 3035 C C . ASN A 1 401 ? 10.287 11.286 12.577 1.00 68.38 401 ASN A C 1
ATOM 3037 O O . ASN A 1 401 ? 10.638 10.638 11.590 1.00 68.38 401 ASN A O 1
ATOM 3041 N N . CYS A 1 402 ? 9.259 12.139 12.565 1.00 66.81 402 CYS A N 1
ATOM 3042 C CA . CYS A 1 402 ? 8.361 12.319 11.421 1.00 66.81 402 CYS A CA 1
ATOM 3043 C C . CYS A 1 402 ? 9.086 12.780 10.146 1.00 66.81 402 CYS A C 1
ATOM 3045 O O . CYS A 1 402 ? 8.576 12.561 9.054 1.00 66.81 402 CYS A O 1
ATOM 3047 N N . ASP A 1 403 ? 10.307 13.295 10.296 1.00 53.72 403 ASP A N 1
ATOM 3048 C CA . ASP A 1 403 ? 11.250 13.552 9.217 1.00 53.72 403 ASP A CA 1
ATOM 3049 C C . ASP A 1 403 ? 12.080 12.278 8.946 1.00 53.72 403 ASP A C 1
ATOM 3051 O O . ASP A 1 403 ? 12.842 11.808 9.791 1.00 53.72 403 ASP A O 1
ATOM 3055 N N . ALA A 1 404 ? 11.846 11.696 7.768 1.00 49.22 404 ALA A N 1
ATOM 3056 C CA . ALA A 1 404 ? 12.340 10.432 7.204 1.00 49.22 404 ALA A CA 1
ATOM 3057 C C . ALA A 1 404 ? 13.536 9.691 7.866 1.00 49.22 404 ALA A C 1
ATOM 3059 O O . ALA A 1 404 ? 14.623 10.237 8.047 1.00 49.22 404 ALA A O 1
ATOM 3060 N N . GLY A 1 405 ? 13.398 8.356 7.988 1.00 53.97 405 GLY A N 1
ATOM 3061 C CA . GLY A 1 405 ? 14.530 7.426 7.813 1.00 53.97 405 GLY A CA 1
ATOM 3062 C C . GLY A 1 405 ? 15.110 6.724 9.048 1.00 53.97 405 GLY A C 1
ATOM 3063 O O . GLY A 1 405 ? 16.279 6.344 9.019 1.00 53.97 405 GLY A O 1
ATOM 3064 N N . GLY A 1 406 ? 14.338 6.515 10.117 1.00 52.09 406 GLY A N 1
ATOM 3065 C CA . GLY A 1 406 ? 14.810 5.819 11.323 1.00 52.09 406 GLY A CA 1
ATOM 3066 C C . GLY A 1 406 ? 14.679 4.282 11.286 1.00 52.09 406 GLY A C 1
ATOM 3067 O O . GLY A 1 4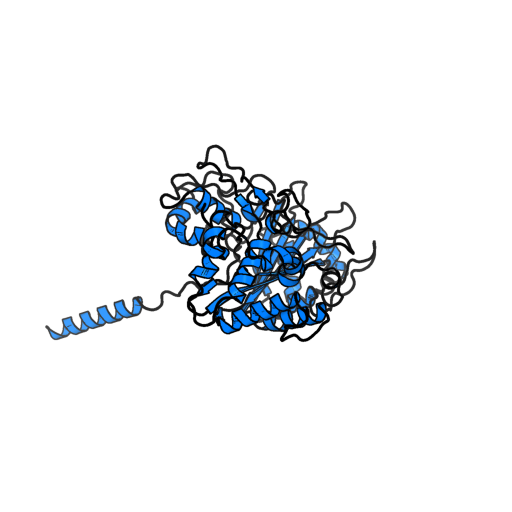06 ? 13.862 3.747 10.532 1.00 52.09 406 GLY A O 1
ATOM 3068 N N . PRO A 1 407 ? 15.448 3.545 12.117 1.00 56.75 407 PRO A N 1
ATOM 3069 C CA . PRO A 1 407 ? 15.162 2.138 12.405 1.00 56.75 407 PRO A CA 1
ATOM 3070 C C . PRO A 1 407 ? 13.772 1.995 13.049 1.00 56.75 407 PRO A C 1
ATOM 3072 O O . PRO A 1 407 ? 13.263 2.943 13.649 1.00 56.75 407 PRO A O 1
ATOM 3075 N N . ILE A 1 408 ? 13.160 0.808 12.961 1.00 63.28 408 ILE A N 1
ATOM 3076 C CA . ILE A 1 408 ? 11.910 0.536 13.688 1.00 63.28 408 ILE A CA 1
ATOM 3077 C C . ILE A 1 408 ? 12.183 0.680 15.189 1.00 63.28 408 ILE A C 1
ATOM 3079 O O . ILE A 1 408 ? 13.046 -0.006 15.736 1.00 63.28 408 ILE A O 1
ATOM 3083 N N . VAL A 1 409 ? 11.459 1.584 15.850 1.00 63.75 409 VAL A N 1
ATOM 3084 C CA . VAL A 1 409 ? 11.603 1.840 17.287 1.00 63.75 409 VAL A CA 1
ATOM 3085 C C . VAL A 1 409 ? 10.573 0.999 18.029 1.00 63.75 409 VAL A C 1
ATOM 3087 O O . VAL A 1 409 ? 9.402 1.007 17.660 1.00 63.75 409 VAL A O 1
ATOM 3090 N N . ALA A 1 410 ? 11.002 0.304 19.087 1.00 57.38 410 ALA A N 1
ATOM 3091 C CA . ALA A 1 410 ? 10.224 -0.743 19.753 1.00 57.38 410 ALA A CA 1
ATOM 3092 C C . ALA A 1 410 ? 8.788 -0.335 20.132 1.00 57.38 410 ALA A C 1
ATOM 3094 O O . ALA A 1 410 ? 7.914 -1.182 20.054 1.00 57.38 410 ALA A O 1
ATOM 3095 N N . ASN A 1 411 ? 8.518 0.938 20.458 1.00 61.97 411 ASN A N 1
ATOM 3096 C CA . ASN A 1 411 ? 7.167 1.479 20.694 1.00 61.97 411 ASN A CA 1
ATOM 3097 C C . ASN A 1 411 ? 7.104 3.012 20.489 1.00 61.97 411 ASN A C 1
ATOM 3099 O O . ASN A 1 411 ? 6.430 3.723 21.236 1.00 61.97 411 ASN A O 1
ATOM 3103 N N . GLY A 1 412 ? 7.882 3.550 19.543 1.00 68.94 412 GLY A N 1
ATOM 3104 C CA . GLY A 1 412 ? 7.955 5.000 19.317 1.00 68.94 412 GLY A CA 1
ATOM 3105 C C . GLY A 1 412 ? 6.662 5.563 18.723 1.00 68.94 412 GLY A C 1
ATOM 3106 O O . GLY A 1 412 ? 5.967 4.860 17.994 1.00 68.94 412 GLY A O 1
ATOM 3107 N N . TYR A 1 413 ? 6.346 6.826 19.004 1.00 76.69 413 TYR A N 1
ATOM 3108 C CA . TYR A 1 413 ? 5.291 7.555 18.301 1.00 76.69 413 TYR A CA 1
ATOM 3109 C C . TYR A 1 413 ? 5.882 8.797 17.650 1.00 76.69 413 TYR A C 1
ATOM 3111 O O . TYR A 1 413 ? 6.492 9.630 18.322 1.00 76.69 413 TYR A O 1
ATOM 3119 N N . CYS A 1 414 ? 5.641 8.942 16.351 1.00 77.81 414 CYS A N 1
ATOM 3120 C CA . CYS A 1 414 ? 5.901 10.182 15.642 1.00 77.81 414 CYS A CA 1
ATOM 3121 C C . CYS A 1 414 ? 4.743 11.138 15.945 1.00 77.81 414 CYS A C 1
ATOM 3123 O O . CYS A 1 414 ? 3.575 10.770 15.804 1.00 77.81 414 CYS A O 1
ATOM 3125 N N . MET A 1 415 ? 5.066 12.343 16.412 1.00 78.06 415 MET A N 1
ATOM 3126 C CA . MET A 1 415 ? 4.078 13.373 16.711 1.00 78.06 415 MET A CA 1
ATOM 3127 C C . MET A 1 415 ? 4.011 14.359 15.550 1.00 78.06 415 MET A C 1
ATOM 3129 O O . MET A 1 415 ? 4.960 15.106 15.327 1.00 78.06 415 MET A O 1
ATOM 3133 N N . VAL A 1 416 ? 2.883 14.387 14.844 1.00 75.81 416 VAL A N 1
ATOM 3134 C CA . VAL A 1 416 ? 2.628 15.345 13.761 1.00 75.81 416 VAL A CA 1
ATOM 3135 C C . VAL A 1 416 ? 1.515 16.285 14.185 1.00 75.81 416 VAL A C 1
ATOM 3137 O O . VAL A 1 416 ? 0.480 15.853 14.692 1.00 75.81 416 VAL A O 1
ATOM 3140 N N . THR A 1 417 ? 1.712 17.574 13.945 1.00 77.94 417 THR A N 1
ATOM 3141 C CA . THR A 1 417 ? 0.623 18.547 13.923 1.00 77.94 417 THR A CA 1
ATOM 3142 C C . THR A 1 417 ? 0.473 18.979 12.479 1.00 77.94 417 THR A C 1
ATOM 3144 O O . THR A 1 417 ? 1.350 19.663 11.955 1.00 77.94 417 THR A O 1
ATOM 3147 N N . SER A 1 418 ? -0.604 18.543 11.827 1.00 72.56 418 SER A N 1
ATOM 3148 C CA . SER A 1 418 ? -0.848 18.901 10.433 1.00 72.56 418 SER A CA 1
ATOM 3149 C C . SER A 1 418 ? -0.931 20.423 10.321 1.00 72.56 418 SER A C 1
ATOM 3151 O O . SER A 1 418 ? -1.677 21.027 11.100 1.00 72.56 418 SER A O 1
ATOM 3153 N N . PRO A 1 419 ? -0.201 21.067 9.393 1.00 70.06 419 PRO A N 1
ATOM 3154 C CA . PRO A 1 419 ? -0.428 22.479 9.132 1.00 70.06 419 PRO A CA 1
ATOM 3155 C C . PRO A 1 419 ? -1.900 22.640 8.737 1.00 70.06 419 PRO A C 1
ATOM 3157 O O . PRO A 1 419 ? -2.436 21.816 8.004 1.00 70.06 419 PRO A O 1
ATOM 3160 N N . LEU A 1 420 ? -2.594 23.647 9.260 1.00 68.06 420 LEU A N 1
ATOM 3161 C CA . LEU A 1 420 ? -3.903 24.031 8.739 1.00 68.06 420 LEU A CA 1
ATOM 3162 C C . LEU A 1 420 ? -3.774 25.370 8.047 1.00 68.06 420 LEU A C 1
ATOM 3164 O O . LEU A 1 420 ? -2.860 26.147 8.296 1.00 68.06 420 LEU A O 1
ATOM 3168 N N . ILE A 1 421 ? -4.726 25.639 7.168 1.00 64.44 421 ILE A N 1
ATOM 3169 C CA . ILE A 1 421 ? -4.936 26.994 6.694 1.00 64.44 421 ILE A CA 1
ATOM 3170 C C . ILE A 1 421 ? -5.520 27.759 7.885 1.00 64.44 421 ILE A C 1
ATOM 3172 O O . ILE A 1 421 ? -6.633 27.451 8.303 1.00 64.44 421 ILE A O 1
ATOM 3176 N N . ASP A 1 422 ? -4.776 28.726 8.429 1.00 57.97 422 ASP A N 1
ATOM 3177 C CA . ASP A 1 422 ? -5.028 29.383 9.729 1.00 57.97 422 ASP A CA 1
ATOM 3178 C C . ASP A 1 422 ? -6.449 29.955 9.925 1.00 57.97 422 ASP A C 1
ATOM 3180 O O . ASP A 1 422 ? -6.888 30.175 11.052 1.00 57.97 422 ASP A O 1
ATOM 3184 N N . HIS A 1 423 ? -7.196 30.185 8.840 1.00 68.06 423 HIS A N 1
ATOM 3185 C CA . HIS A 1 423 ? -8.574 30.691 8.865 1.00 68.06 423 HIS A CA 1
ATOM 3186 C C . HIS A 1 423 ? -9.657 29.616 8.646 1.00 68.06 423 HIS A C 1
ATOM 3188 O O . HIS A 1 423 ? -10.848 29.904 8.793 1.00 68.06 423 HIS A O 1
ATOM 3194 N N . CYS A 1 424 ? -9.282 28.373 8.333 1.00 70.94 424 CYS A N 1
ATOM 3195 C CA . CYS A 1 424 ? -10.186 27.226 8.319 1.00 70.94 424 CYS A CA 1
ATOM 3196 C C . CYS A 1 424 ? -10.123 26.540 9.696 1.00 70.94 424 CYS A C 1
ATOM 3198 O O . CYS A 1 424 ? -9.221 25.755 9.964 1.00 70.94 424 CYS A O 1
ATOM 3200 N N . GLY A 1 425 ? -11.058 26.846 10.601 1.00 68.12 425 GLY A N 1
ATOM 3201 C CA . GLY A 1 425 ? -11.129 26.149 11.896 1.00 68.12 425 GLY A CA 1
ATOM 3202 C C . GLY A 1 425 ? -11.590 24.691 11.758 1.00 68.12 425 GLY A C 1
ATOM 3203 O O . GLY A 1 425 ? -12.208 24.369 10.745 1.00 68.12 425 GLY A O 1
ATOM 3204 N N . PRO A 1 426 ? -11.442 23.828 12.784 1.00 66.56 426 PRO A N 1
ATOM 3205 C CA . PRO A 1 426 ? -10.789 24.027 14.091 1.00 66.56 426 PRO A CA 1
ATOM 3206 C C . PRO A 1 426 ? -9.263 23.861 14.031 1.00 66.56 426 PRO A C 1
ATOM 3208 O O . PRO A 1 426 ? -8.752 23.383 13.032 1.00 66.56 426 PRO A O 1
ATOM 3211 N N . ALA A 1 427 ? -8.553 24.222 15.106 1.00 73.88 427 ALA A N 1
ATOM 3212 C CA . ALA A 1 427 ? -7.109 24.000 15.227 1.00 73.88 427 ALA A CA 1
ATOM 3213 C C . ALA A 1 427 ? -6.744 22.510 15.052 1.00 73.88 427 ALA A C 1
ATOM 3215 O O . ALA A 1 427 ? -7.501 21.651 15.523 1.00 73.88 427 ALA A O 1
ATOM 3216 N N . PRO A 1 428 ? -5.598 22.194 14.417 1.00 77.44 428 PRO A N 1
ATOM 3217 C CA . PRO A 1 428 ? -5.192 20.811 14.228 1.00 77.44 428 PRO A CA 1
ATOM 3218 C C . PRO A 1 428 ? -4.843 20.200 15.577 1.00 77.44 428 PRO A C 1
ATOM 3220 O O . PRO A 1 428 ? -4.070 20.770 16.353 1.00 77.44 428 PRO A O 1
ATOM 3223 N N . ALA A 1 429 ? -5.387 19.021 15.858 1.00 79.56 429 ALA A N 1
ATOM 3224 C CA . ALA A 1 429 ? -4.932 18.245 16.990 1.00 79.56 429 ALA A CA 1
ATOM 3225 C C . ALA A 1 429 ? -3.593 17.582 16.660 1.00 79.56 429 ALA A C 1
ATOM 3227 O O . ALA A 1 429 ? -3.368 17.103 15.546 1.00 79.56 429 ALA A O 1
ATOM 3228 N N . GLN A 1 430 ? -2.723 17.496 17.662 1.00 80.88 430 GLN A N 1
ATOM 3229 C CA . GLN A 1 430 ? -1.504 16.706 17.561 1.00 80.88 430 GLN A CA 1
ATOM 3230 C C . GLN A 1 430 ? -1.865 15.220 17.396 1.00 80.88 430 GLN A C 1
ATOM 3232 O O . GLN A 1 430 ? -2.760 14.707 18.077 1.00 80.88 430 GLN A O 1
ATOM 3237 N N . ARG A 1 431 ? -1.188 14.514 16.490 1.00 80.06 431 ARG A N 1
ATOM 3238 C CA . ARG A 1 431 ? -1.435 13.102 16.174 1.00 80.06 431 ARG A CA 1
ATOM 3239 C C . ARG A 1 431 ? -0.193 12.269 16.462 1.00 80.06 431 ARG A C 1
ATOM 3241 O O . ARG A 1 431 ? 0.903 12.643 16.069 1.00 80.06 431 ARG A O 1
ATOM 3248 N N . SER A 1 432 ? -0.394 11.133 17.126 1.00 78.69 432 SER A N 1
ATOM 3249 C CA . SER A 1 432 ? 0.630 10.113 17.363 1.00 78.69 432 SER A CA 1
ATOM 3250 C C . SER A 1 432 ? 0.507 9.019 16.310 1.00 78.69 432 SER A C 1
ATOM 3252 O O . SER A 1 432 ? -0.547 8.384 16.199 1.00 78.69 432 SER A O 1
ATOM 3254 N N . LEU A 1 433 ? 1.570 8.804 15.542 1.00 82.50 433 LEU A N 1
ATOM 3255 C CA . LEU A 1 433 ? 1.599 7.897 14.401 1.00 82.50 433 LEU A CA 1
ATOM 3256 C C . LEU A 1 433 ? 2.606 6.775 14.662 1.00 82.50 433 LEU A C 1
ATOM 3258 O O . LEU A 1 433 ? 3.753 7.039 15.021 1.00 82.50 433 LEU A O 1
ATOM 3262 N N . ASN A 1 434 ? 2.148 5.534 14.504 1.00 86.69 434 ASN A N 1
ATOM 3263 C CA . ASN A 1 434 ? 2.978 4.339 14.363 1.00 86.69 434 ASN A CA 1
ATOM 3264 C C . ASN A 1 434 ? 2.119 3.240 13.722 1.00 86.69 434 ASN A C 1
ATOM 3266 O O . ASN A 1 434 ? 1.452 2.442 14.393 1.00 86.69 434 ASN A O 1
ATOM 3270 N N . ASP A 1 435 ? 2.065 3.255 12.394 1.00 89.25 435 ASP A N 1
ATOM 3271 C CA . ASP A 1 435 ? 1.210 2.340 11.648 1.00 89.25 435 ASP A CA 1
ATOM 3272 C C . ASP A 1 435 ? 1.672 0.875 11.765 1.00 89.25 435 ASP A C 1
ATOM 3274 O O . ASP A 1 435 ? 0.826 -0.015 11.873 1.00 89.25 435 ASP A O 1
ATOM 3278 N N . LEU A 1 436 ? 2.977 0.594 11.837 1.00 91.44 436 LEU A N 1
ATOM 3279 C CA . LEU A 1 436 ? 3.463 -0.776 12.024 1.00 91.44 436 LEU A CA 1
ATOM 3280 C C . LEU A 1 436 ? 3.086 -1.334 13.401 1.00 91.44 436 LEU A C 1
ATOM 3282 O O . LEU A 1 436 ? 2.636 -2.479 13.475 1.00 91.44 436 LEU A O 1
ATOM 3286 N N . LEU A 1 437 ? 3.185 -0.546 14.476 1.00 88.94 437 LEU A N 1
ATOM 3287 C CA . LEU A 1 437 ? 2.760 -0.977 15.814 1.00 88.94 437 LEU A CA 1
ATOM 3288 C C . LEU A 1 437 ? 1.261 -1.260 15.846 1.00 88.94 437 LEU A C 1
ATOM 3290 O O . LEU A 1 437 ? 0.834 -2.299 16.350 1.00 88.94 437 LEU A O 1
ATOM 3294 N N . ARG A 1 438 ? 0.451 -0.391 15.231 1.00 89.94 438 ARG A N 1
ATOM 3295 C CA . ARG A 1 438 ? -0.992 -0.626 15.083 1.00 89.94 438 ARG A CA 1
ATOM 3296 C C . ARG A 1 438 ? -1.277 -1.950 14.368 1.00 89.94 438 ARG A C 1
ATOM 3298 O O . ARG A 1 438 ? -2.158 -2.699 14.791 1.00 89.94 438 ARG A O 1
ATOM 3305 N N . ARG A 1 439 ? -0.557 -2.250 13.283 1.00 92.00 439 ARG A N 1
ATOM 3306 C CA . ARG A 1 439 ? -0.706 -3.510 12.534 1.00 92.00 439 ARG A CA 1
ATOM 3307 C C . ARG A 1 439 ? -0.233 -4.723 13.342 1.00 92.00 439 ARG A C 1
ATOM 3309 O O . ARG A 1 439 ? -0.870 -5.771 13.260 1.00 92.00 439 ARG A O 1
ATOM 3316 N N . HIS A 1 440 ? 0.819 -4.589 14.150 1.00 92.69 440 HIS A N 1
ATOM 3317 C CA . HIS A 1 440 ? 1.261 -5.654 15.052 1.00 92.69 440 HIS A CA 1
ATOM 3318 C C . HIS A 1 440 ? 0.191 -5.947 16.116 1.00 92.69 440 HIS A C 1
ATOM 3320 O O . HIS A 1 440 ? -0.217 -7.095 16.281 1.00 92.69 440 HIS A O 1
ATOM 3326 N N . LEU A 1 441 ? -0.371 -4.909 16.741 1.00 90.06 441 LEU A N 1
ATOM 3327 C CA . LEU A 1 441 ? -1.484 -5.039 17.686 1.00 90.06 441 LEU A CA 1
ATOM 3328 C C . LEU A 1 441 ? -2.735 -5.660 17.045 1.00 90.06 441 LEU A C 1
ATOM 3330 O O . LEU A 1 441 ? -3.413 -6.472 17.677 1.00 90.06 441 LEU A O 1
ATOM 3334 N N . TYR A 1 442 ? -3.027 -5.326 15.783 1.00 91.56 442 TYR A N 1
ATOM 3335 C CA . TYR A 1 442 ? -4.094 -5.976 15.019 1.00 91.56 442 TYR A CA 1
ATOM 3336 C C . TYR A 1 442 ? -3.851 -7.485 14.891 1.00 91.56 442 TYR A C 1
ATOM 3338 O O . TYR A 1 442 ? -4.739 -8.276 15.205 1.00 91.56 442 TYR A O 1
ATOM 3346 N N . MET A 1 443 ? -2.647 -7.885 14.474 1.00 93.62 443 MET A N 1
ATOM 3347 C CA . MET A 1 443 ? -2.263 -9.293 14.326 1.00 93.62 443 MET A CA 1
ATOM 3348 C C . MET A 1 443 ? -2.324 -10.051 15.650 1.00 93.62 443 MET A C 1
ATOM 3350 O O . MET A 1 443 ? -2.919 -11.127 15.708 1.00 93.62 443 MET A O 1
ATOM 3354 N N . TYR A 1 444 ? -1.785 -9.460 16.717 1.00 92.62 444 TYR A N 1
ATOM 3355 C CA . TYR A 1 444 ? -1.869 -10.002 18.071 1.00 92.62 444 TYR A CA 1
ATOM 3356 C C . TYR A 1 444 ? -3.328 -10.228 18.486 1.00 92.62 444 TYR A C 1
ATOM 3358 O O . TYR A 1 444 ? -3.704 -11.319 18.913 1.00 92.62 444 TYR A O 1
ATOM 3366 N N . THR A 1 445 ? -4.189 -9.228 18.270 1.00 91.38 445 THR A N 1
ATOM 3367 C CA . THR A 1 445 ? -5.621 -9.322 18.586 1.00 91.38 445 THR A CA 1
ATOM 3368 C C . THR A 1 445 ? -6.285 -10.455 17.804 1.00 91.38 445 THR A C 1
ATOM 3370 O O . THR A 1 445 ? -6.940 -11.308 18.389 1.00 91.38 445 THR A O 1
ATOM 3373 N N . VAL A 1 446 ? -6.076 -10.546 16.489 1.00 93.69 446 VAL A N 1
ATOM 3374 C CA . VAL A 1 446 ? -6.630 -11.641 15.667 1.00 93.69 446 VAL A CA 1
ATOM 3375 C C . VAL A 1 446 ? -6.146 -13.015 16.155 1.00 93.69 446 VAL A C 1
ATOM 3377 O O . VAL A 1 446 ? -6.921 -13.982 16.190 1.00 93.69 446 VAL A O 1
ATOM 3380 N N . GLY A 1 447 ? -4.884 -13.104 16.582 1.00 92.62 447 GLY A N 1
ATOM 3381 C CA . GLY A 1 447 ? -4.294 -14.297 17.184 1.00 92.62 447 GLY A CA 1
ATOM 3382 C C . GLY A 1 447 ? -5.045 -14.778 18.430 1.00 92.62 447 GLY A C 1
ATOM 3383 O O . GLY A 1 447 ? -5.268 -15.984 18.567 1.00 92.62 447 GLY A O 1
ATOM 3384 N N . THR A 1 448 ? -5.541 -13.864 19.267 1.00 91.62 448 THR A N 1
ATOM 3385 C CA . THR A 1 448 ? -6.218 -14.188 20.538 1.00 91.62 448 THR A CA 1
ATOM 3386 C C . THR A 1 448 ? -7.731 -14.409 20.419 1.00 91.62 448 THR A C 1
ATOM 3388 O O . THR A 1 448 ? -8.315 -15.096 21.258 1.00 91.62 448 THR A O 1
ATOM 3391 N N . LEU A 1 449 ? -8.382 -13.902 19.366 1.00 93.38 449 LEU A N 1
ATOM 3392 C CA . LEU A 1 449 ? -9.833 -14.057 19.172 1.00 93.38 449 LEU A CA 1
ATOM 3393 C C . LEU A 1 449 ? -10.255 -15.514 18.924 1.00 93.38 449 LEU A C 1
ATOM 3395 O O . LEU A 1 449 ? -9.569 -16.267 18.228 1.00 93.38 449 LEU A O 1
ATOM 3399 N N . LYS A 1 450 ? -11.430 -15.923 19.415 1.00 95.12 450 LYS A N 1
ATOM 3400 C CA . LYS A 1 450 ? -11.988 -17.250 19.114 1.00 95.12 450 LYS A CA 1
ATOM 3401 C C . LYS A 1 450 ? -12.855 -17.191 17.861 1.00 95.12 450 LYS A C 1
ATOM 3403 O O . LYS A 1 450 ? -13.532 -16.201 17.586 1.00 95.12 450 LYS A O 1
ATOM 3408 N N . VAL A 1 451 ? -12.827 -18.264 17.075 1.00 95.25 451 VAL A N 1
ATOM 3409 C CA . VAL A 1 451 ? -13.742 -18.415 15.936 1.00 95.25 451 VAL A CA 1
ATOM 3410 C C . VAL A 1 451 ? -15.167 -18.539 16.472 1.00 95.25 451 VAL A C 1
ATOM 3412 O O . VAL A 1 451 ? -15.420 -19.327 17.379 1.00 95.25 451 VAL A O 1
ATOM 3415 N N . GLY A 1 452 ? -16.095 -17.788 15.884 1.00 92.81 452 GLY A N 1
ATOM 3416 C CA . GLY A 1 452 ? -17.503 -17.751 16.274 1.00 92.81 452 GLY A CA 1
ATOM 3417 C C . GLY A 1 452 ? -17.896 -16.508 17.070 1.00 92.81 452 GLY A C 1
ATOM 3418 O O . GLY A 1 452 ? -19.078 -16.159 17.037 1.00 92.81 452 GLY A O 1
ATOM 3419 N N . ASP A 1 453 ? -16.933 -15.831 17.702 1.00 92.44 453 ASP A N 1
ATOM 3420 C CA . ASP A 1 453 ? -17.158 -14.571 18.416 1.00 92.44 453 ASP A CA 1
ATOM 3421 C C . ASP A 1 453 ? -17.487 -13.434 17.435 1.00 92.4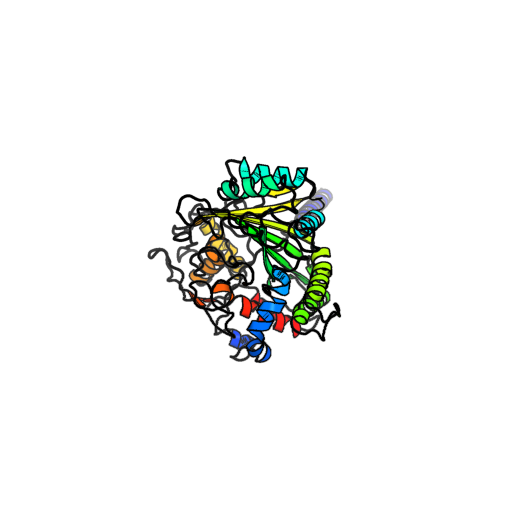4 453 ASP A C 1
ATOM 3423 O O . ASP A 1 453 ? -17.086 -13.455 16.266 1.00 92.44 453 ASP A O 1
ATOM 3427 N N . ASP A 1 454 ? -18.194 -12.406 17.909 1.00 91.06 454 ASP A N 1
ATOM 3428 C CA . ASP A 1 454 ? -18.294 -11.148 17.167 1.00 91.06 454 ASP A CA 1
ATOM 3429 C C . ASP A 1 454 ? -16.952 -10.431 17.260 1.00 91.06 454 ASP A C 1
ATOM 3431 O O . ASP A 1 454 ? -16.611 -9.951 18.334 1.00 91.06 454 ASP A O 1
ATOM 3435 N N . TRP A 1 455 ? -16.204 -10.407 16.152 1.00 91.94 455 TRP A N 1
ATOM 3436 C CA . TRP A 1 455 ? -14.885 -9.772 16.040 1.00 91.94 455 TRP A CA 1
ATOM 3437 C C . TRP A 1 455 ? -14.956 -8.261 15.810 1.00 91.94 455 TRP A C 1
ATOM 3439 O O . TRP A 1 455 ? -13.943 -7.569 15.936 1.00 91.94 455 TRP A O 1
ATOM 3449 N N . GLY A 1 456 ? -16.121 -7.744 15.402 1.00 86.50 456 GLY A N 1
ATOM 3450 C CA . GLY A 1 456 ? -16.283 -6.355 14.984 1.00 86.50 456 GLY A CA 1
ATOM 3451 C C . GLY A 1 456 ? -15.779 -5.371 16.043 1.00 86.50 456 GLY A C 1
ATOM 3452 O O . GLY A 1 456 ? -14.898 -4.571 15.726 1.00 86.50 456 GLY A O 1
ATOM 3453 N N . PRO A 1 457 ? -16.267 -5.444 17.294 1.00 84.38 457 PRO A N 1
ATOM 3454 C CA . PRO A 1 457 ? -15.855 -4.540 18.364 1.00 84.38 457 PRO A CA 1
ATOM 3455 C C . PRO A 1 457 ? -14.372 -4.625 18.749 1.00 84.38 457 PRO A C 1
ATOM 3457 O O . PRO A 1 457 ? -13.792 -3.599 19.092 1.00 84.38 457 PRO A O 1
ATOM 3460 N N . GLN A 1 458 ? -13.739 -5.802 18.691 1.00 84.38 458 GLN A N 1
ATOM 3461 C CA . GLN A 1 458 ? -12.344 -5.977 19.128 1.00 84.38 458 GLN A CA 1
ATOM 3462 C C . GLN A 1 458 ? -11.351 -5.520 18.060 1.00 84.38 458 GLN A C 1
ATOM 3464 O O . GLN A 1 458 ? -10.282 -5.021 18.403 1.00 84.38 458 GLN A O 1
ATOM 3469 N N . ILE A 1 459 ? -11.696 -5.640 16.772 1.00 84.12 459 ILE A N 1
ATOM 3470 C CA . ILE A 1 459 ? -10.827 -5.155 15.692 1.00 84.12 459 ILE A CA 1
ATOM 3471 C C . ILE A 1 459 ? -11.155 -3.727 15.239 1.00 84.12 459 ILE A C 1
ATOM 3473 O O . ILE A 1 459 ? -10.310 -3.077 14.622 1.00 84.12 459 ILE A O 1
ATOM 3477 N N . ALA A 1 460 ? -12.365 -3.218 15.513 1.00 78.44 460 ALA A N 1
ATOM 3478 C CA . ALA A 1 460 ? -12.782 -1.848 15.190 1.00 78.44 460 ALA A CA 1
ATOM 3479 C C . ALA A 1 460 ? -11.746 -0.782 15.595 1.00 78.44 460 ALA A C 1
ATOM 3481 O O . ALA A 1 460 ? -11.446 0.073 14.764 1.00 78.44 460 ALA A O 1
ATOM 3482 N N . PRO A 1 461 ? -11.118 -0.853 16.783 1.00 77.44 461 PRO A N 1
ATOM 3483 C CA . PRO A 1 461 ? -10.069 0.078 17.186 1.00 77.44 461 PRO A CA 1
ATOM 3484 C C . PRO A 1 461 ? -8.913 0.175 16.183 1.00 77.44 461 PRO A C 1
ATOM 3486 O O . PRO A 1 461 ? -8.413 1.256 15.899 1.00 77.44 461 PRO A O 1
ATOM 3489 N N . PHE A 1 462 ? -8.500 -0.932 15.586 1.00 78.44 462 PHE A N 1
ATOM 3490 C CA . PHE A 1 462 ? -7.401 -0.935 14.623 1.00 78.44 462 PHE A CA 1
ATOM 3491 C C . PHE A 1 462 ? -7.872 -0.674 13.192 1.00 78.44 462 PHE A C 1
ATOM 3493 O O . PHE A 1 462 ? -7.038 -0.511 12.299 1.00 78.44 462 PHE A O 1
ATOM 3500 N N . THR A 1 463 ? -9.191 -0.698 12.961 1.00 69.50 463 THR A N 1
ATOM 3501 C CA . THR A 1 463 ? -9.815 -0.663 11.634 1.00 69.50 463 THR A CA 1
ATOM 3502 C C . THR A 1 463 ? -10.675 0.581 11.357 1.00 69.50 463 THR A C 1
ATOM 3504 O O . THR A 1 463 ? -11.143 0.782 10.236 1.00 69.50 463 THR A O 1
ATOM 3507 N N . ALA A 1 464 ? -10.862 1.450 12.340 1.00 59.59 464 ALA A N 1
ATOM 3508 C CA . ALA A 1 464 ? -11.468 2.767 12.187 1.00 59.59 464 ALA A CA 1
ATOM 3509 C C . ALA A 1 464 ? -10.430 3.847 12.504 1.00 59.59 464 ALA A C 1
ATOM 3511 O O . ALA A 1 464 ? -9.477 3.597 13.246 1.00 59.59 464 ALA A O 1
ATOM 3512 N N . TYR A 1 465 ? -10.620 5.048 11.958 1.00 58.19 465 TYR A N 1
ATOM 3513 C CA . TYR A 1 465 ? -9.921 6.204 12.487 1.00 58.19 465 TYR A CA 1
ATOM 3514 C C . TYR A 1 465 ? -10.418 6.456 13.909 1.00 58.19 465 TYR A C 1
ATOM 3516 O O . TYR A 1 465 ? -11.620 6.607 14.148 1.00 58.19 465 TYR A O 1
ATOM 3524 N N . GLN A 1 466 ? -9.494 6.450 14.864 1.00 50.41 466 GLN A N 1
ATOM 3525 C CA . GLN A 1 466 ? -9.840 6.746 16.241 1.00 50.41 466 GLN A CA 1
ATOM 3526 C C . GLN A 1 466 ? -9.829 8.259 16.451 1.00 50.41 466 GLN A C 1
ATOM 3528 O O . GLN A 1 466 ? -8.782 8.893 16.325 1.00 50.41 466 GLN A O 1
ATOM 3533 N N . VAL A 1 467 ? -11.016 8.792 16.746 1.00 45.16 467 VAL A N 1
ATOM 3534 C CA . VAL A 1 467 ? -11.245 10.150 17.259 1.00 45.16 467 VAL A CA 1
ATOM 3535 C C . VAL A 1 467 ? -10.527 10.335 18.599 1.00 45.16 467 VAL A C 1
ATOM 3537 O O . VAL A 1 467 ? -10.405 9.362 19.357 1.00 45.16 467 VAL A O 1
ATOM 3540 N N . HIS A 1 468 ? -10.045 11.551 18.863 1.00 39.88 468 HIS A N 1
ATOM 3541 C CA . HIS A 1 468 ? -9.384 11.897 20.130 1.00 39.88 468 HIS A CA 1
ATOM 3542 C C . HIS A 1 468 ? -10.358 11.998 21.301 1.00 39.88 468 HIS A C 1
ATOM 3544 O O . HIS A 1 468 ? -11.530 12.384 21.080 1.00 39.88 468 HIS A O 1
#

pLDDT: mean 81.33, std 16.84, range [27.77, 98.62]

Sequence (468 aa):
MRIFFVVLALAAAAIAGVMWMARPRPSFGPHFLNRATVPPGRLRFLFQEKTPDEVADDHAAFSENVLMIRRLDVVEHPDFDSGLPAAGGTIPPADGRWSFASVFARAAKVGGGNASPGYVEAWRKFLTTNADYELGAMEFFNPAWSQGSYALDKAPVKLLAVVNRIDQGVVQGKQVCGPEIRFVYAALPVTEPYLPHYLSLIAEFVLPCLSQTDFKALAADWSSLNDPGQARCGSSDYVKKLECVLDTWTARASKARLRVNGNGGGGVDTWDTREFAFLPGGLQIQNLERQPNGKGIGMCTTSQTDLGRFVPGNVAAVLASRHEFSGSLATKNETIVDQGSMITLSSSLALSAPTDDVRFALSINSCLGCHGPETGTHFHQVGQRARGQQSPLSGFLTGSNCDAGGPIVANGYCMVTSPLIDHCGPAPAQRSLNDLLRRHLYMYTVGTLKVGDDWGPQIAPFTAYQVH

Foldseek 3Di:
DVVVVVVVVVVVVVVVVVVPPDPPPPPLDLFQAFAWFDDQVCCCVQPVNDDPPVCLVCLQLLCCQFFWPQDQCAQVPLLAWQDDADVVGARGFNPHCNYQLNLVQLQLVLQVAGPDPVQQVVVLCCQPPPPVRHFQLCVQQVVQCVVVVVRRRRRQKTWQTWGWQLLSWDDDPQWTFWGKIKTKMFGHFDPPPGDFGFKIKIKMFTAGTDGLVVSLLLLQLSSCSSPQPRDPQNDPDSNSSVSVSCVVGSNRGNWIKMKMWGQRDDPFLKIKIAIWTNHHRHTDTDWQWLAFDQVQFLHEDDCVDPVLVVCLVCQVCLQLVNDGDDDNGTDRMDMAGQPRGAQFYACPRHVPARRLLSRLSSGCSHLRNVLYQVQLHSRDQFGDDDNPGRTWGACQAQLPANHTGDRRDSDHWHWGFRDDPVPRDDGGDIGTGHLSSLVSVLSVQSNPDDNPDDCNVVSSSSRGNDDD